Protein 2R05 (pdb70)

Organism: Homo sapiens (NCBI:txid9606)

Foldseek 3Di:
DFADFFFAKAWDQDQQQPLVLVVQPVPDPPPDPSSVLVSVVSNVLSVLCCLQHVDPDDQDVVNLLSLLLNLLQLVVCPLAPPQVPPDRPRKIKIWARQLDAPDPDRTDMDIGSFSLLVNLNSLQRSLRSLQRNLRPFDLLDDVNLVSNLVSLLASLQSLQVLLVRNPVGPVDDDGLCSYNLNSNLSSLSSQLVSLVSVLSVCVSVVHALLVSLQSLVQSLVSLVVSLVSCPPPPRHHPVVNLVSVLSSLQSQLSSLQSVLVVCVVVVVLLSNQQSLVSSLVSLVVSCPPVVVRDDCVVVNVVSVVSNVVSCVCCVPPVVHHRDHPVPDDDRHHDRPHHRDHDDPSPHPPHDHSCPVRAGPLLVVQQVVLVVVLCCLQVVLLVLLVVLVVVLLLLCLVLLPPQVLQCQWLQFRRVVLVVLLVVCVVVPACVLLVVLLVCLVVLLVVLVVLLVVLVVLLVVLQVVLVVCCVPVVPVRDDPHSVVVCPVLVVVSVVVVVVSVVLVVLSVVLVVLCVVLVPLSVLSNDPGVSSSVVQFGDGDPNVSDPDPLSVVLVVLVVVLVVLSVVSVVLSVLSPPDDDRCSVVLVVCVVVDPGDDSVVVSVVVCCVRCVVSSVVSVVSSVSSVVSSVVSVVSSVVVAVSRDDDPSVVRSSVSSSSSSVSSVSSVVSSVSSVVSVVVSVVSVVVSVVSSVVSVVVSVVD/DPDPPVVVVVD

InterPro domains:
  IPR004328 BRO1 domain [PF03097] (4-378)
  IPR004328 BRO1 domain [PS51180] (3-392)
  IPR004328 BRO1 domain [SM01041] (3-382)
  IPR025304 ALIX V-shaped domain [PF13949] (413-701)
  IPR038499 BRO1 domain superfamily [G3DSA:1.25.40.280] (1-358)

Radius of gyration: 44.5 Å; Cα contacts (8 Å, |Δi|>4): 845; chains: 2; bounding box: 138×81×75 Å

Solvent-accessible surface area: 38758 Å² total; per-residue (Å²): 144,49,27,14,49,4,122,31,4,108,28,48,134,35,68,1,1,129,32,2,25,140,46,0,86,151,48,24,101,100,82,27,139,92,22,46,103,12,29,178,7,0,88,80,0,2,141,13,4,113,43,12,13,44,113,69,138,82,91,96,48,62,24,5,43,37,4,12,89,0,6,0,1,1,22,21,0,62,71,20,0,32,36,108,102,120,168,45,120,16,56,2,26,1,67,8,21,24,92,48,41,118,166,218,73,56,55,74,124,31,60,28,42,30,6,4,0,0,40,2,0,0,2,0,4,0,0,0,4,0,0,17,0,1,36,96,30,89,33,109,60,91,105,3,1,133,31,0,9,112,10,1,29,27,0,0,4,0,0,65,61,0,74,128,33,0,104,119,34,2,96,159,158,16,10,26,0,0,26,33,103,4,0,15,10,2,6,33,0,0,26,0,0,0,0,13,1,46,11,51,87,4,53,134,71,184,77,152,33,31,65,6,0,93,2,0,26,17,0,5,53,29,0,4,62,0,40,134,84,16,83,199,125,107,28,8,51,170,79,10,73,21,10,0,11,0,11,46,22,25,5,49,0,16,1,15,25,20,35,1,41,37,3,108,114,95,167,122,26,0,34,10,2,3,9,0,65,38,0,22,109,27,2,159,50,0,45,88,162,37,95,147,65,20,138,13,132,122,28,27,53,89,1,80,154,26,25,65,58,9,77,142,56,11,92,159,110,105,129,58,182,46,36,93,92,184,111,34,119,126,19,32,116,34,69,97,13,164,31,56,102,19,108,78,80,34,9,127,194,48,105,28,50,0,106,156,4,38,22,26,40,0,53,112,3,43,71,37,7,82,118,84,49,28,83,40,16,84,173,6,20,42,59,4,132,120,8,35,77,104,0,33,38,32,14,7,69,30,11,4,39,3,18,16,78,23,119,33,1,90,72,15,2,84,21,2,19,73,44,2,121,33,0,76,155,86,36,8,32,98,45,0,33,104,25,18,143,54,5,60,96,19,23,89,93,0,82,85,20,2,72,88,0,19,152,49,0,74,90,22,23,51,80,0,62,96,62,63,73,161,110,150,140,196,62,156,79,89,51,0,78,113,74,0,136,76,14,54,59,70,0,86,74,6,107,74,8,3,80,122,0,60,124,3,16,35,95,2,101,123,33,37,128,82,54,81,104,49,0,42,39,0,22,67,80,92,104,85,0,42,93,51,8,40,68,15,112,42,45,172,108,42,174,58,19,131,42,11,78,56,0,109,58,35,15,62,55,1,78,104,2,63,160,75,10,119,38,13,21,72,78,2,130,98,63,109,61,105,1,32,79,72,0,81,72,19,49,97,140,98,70,120,25,96,28,96,56,47,0,76,88,11,11,98,164,29,2,10,50,29,34,75,99,0,80,112,4,37,144,105,8,101,37,28,15,161,61,0,86,90,14,30,91,101,15,50,164,87,36,163,91,75,126,98,26,69,105,6,70,96,30,2,56,68,1,10,54,2,48,31,13,0,65,74,0,18,58,39,0,120,50,0,25,140,0,0,63,86,2,22,100,25,0,65,127,5,45,74,107,0,42,87,56,29,184,86,54,168,55,1,6,71,67,48,8,203,86,103

B-factor: mean 95.79, std 26.1, range [45.03, 209.46]

GO terms:
  GO:0090543 Flemming body (C, IDA)
  GO:0051260 protein homooligomerization (P, IDA)
  GO:0046755 viral budding (P, IDA)
  GO:0000281 mitotic cytokinesis (P, IDA)
  GO:0042470 melanosome (C, EXP)
  GO:0005515 protein binding (F, IPI)
  GO:0048306 calcium-dependent protein binding (F, IPI)
  GO:0005829 cytosol (C, TAS)
  GO:0001772 immunological synapse (C, IDA)
  GO:0005813 centrosome (C, IDA)
  GO:0070062 extracellular exosome (C, IDA)
  GO:0039702 viral budding via host ESCRT complex (P, IGI)
  GO:1903561 extracellular vesicle (C, HDA)
  GO:0070062 extracellular exosome (C, HDA)
  GO:0070971 endoplasmic reticulum exit site (C, IMP)
  GO:0005925 focal adhesion (C, HDA)
  GO:0016020 membrane (C, HDA)
  GO:0010824 regulation of centrosome duplication (P, IMP)
  GO:1903543 positive regulation of exosomal secretion (P, IMP)
  GO:1903551 regulation of extracellular exosome assembly (P, IMP)

Structure (mmCIF, N/CA/C/O backbone):
data_2R05
#
_entry.id   2R05
#
_cell.length_a   146.090
_cell.length_b   99.440
_cell.length_c   73.543
_cell.angle_alpha   90.000
_cell.angle_beta   107.290
_cell.angle_gamma   90.000
#
_symmetry.space_group_name_H-M   'C 1 2 1'
#
loop_
_entity.id
_entity.type
_entity.pdbx_description
1 polymer 'Programmed cell death 6-interacting protein'
2 polymer p6-Gag
3 water water
#
loop_
_atom_site.group_PDB
_atom_site.id
_atom_site.type_symbol
_atom_site.label_atom_id
_atom_site.label_alt_id
_atom_site.label_comp_id
_atom_site.label_asym_id
_atom_site.label_entity_id
_atom_site.label_seq_id
_atom_site.pdbx_PDB_ins_code
_atom_site.Cartn_x
_atom_site.Cartn_y
_atom_site.Cartn_z
_atom_site.occupancy
_atom_site.B_iso_or_equiv
_atom_site.auth_seq_id
_atom_site.auth_comp_id
_atom_site.auth_asym_id
_atom_site.auth_atom_id
_atom_site.pdbx_PDB_model_num
ATOM 1 N N . ALA A 1 1 ? 3.523 -21.807 -16.928 1.00 91.23 2 ALA A N 1
ATOM 2 C CA . ALA A 1 1 ? 2.638 -22.902 -17.438 1.00 87.23 2 ALA A CA 1
ATOM 3 C C . ALA A 1 1 ? 2.009 -22.538 -18.803 1.00 86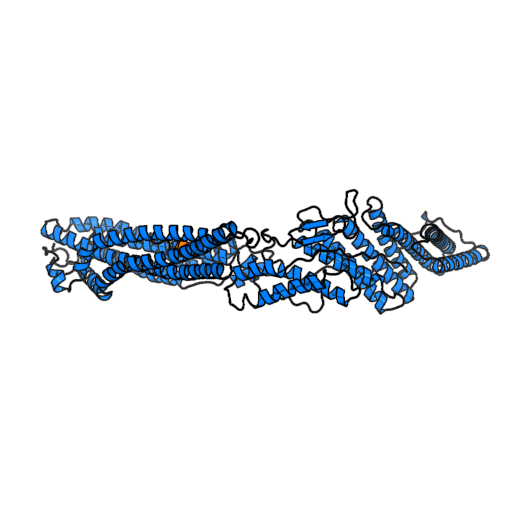.38 2 ALA A C 1
ATOM 4 O O . ALA A 1 1 ? 1.530 -21.415 -18.997 1.00 89.11 2 ALA A O 1
ATOM 6 N N . THR A 1 2 ? 2.027 -23.486 -19.740 1.00 82.66 3 THR A N 1
ATOM 7 C CA . THR A 1 2 ? 1.564 -23.251 -21.122 1.00 80.98 3 THR A CA 1
ATOM 8 C C . THR A 1 2 ? 0.905 -24.503 -21.732 1.00 75.99 3 THR A C 1
ATOM 9 O O . THR A 1 2 ? 1.520 -25.574 -21.808 1.00 74.56 3 THR A O 1
ATOM 13 N N . PHE A 1 3 ? -0.349 -24.338 -22.140 1.00 72.36 4 PHE A N 1
ATOM 14 C CA . PHE A 1 3 ? -1.180 -25.405 -22.624 1.00 66.85 4 PHE A CA 1
ATOM 15 C C . PHE A 1 3 ? -1.764 -24.945 -23.915 1.00 66.72 4 PHE A C 1
ATOM 16 O O . PHE A 1 3 ? -2.018 -23.765 -24.095 1.00 68.74 4 PHE A O 1
ATOM 24 N N . ILE A 1 4 ? -2.036 -25.886 -24.798 1.00 63.91 5 ILE A N 1
ATOM 25 C CA . ILE A 1 4 ? -2.555 -25.541 -26.099 1.00 64.47 5 ILE A CA 1
ATOM 26 C C . ILE A 1 4 ? -4.047 -25.354 -25.972 1.00 63.72 5 ILE A C 1
ATOM 27 O O . ILE A 1 4 ? -4.689 -26.188 -25.391 1.00 61.92 5 ILE A O 1
ATOM 32 N N . SER A 1 5 ? -4.592 -24.270 -26.516 1.00 66.02 6 SER A N 1
ATOM 33 C CA . SER A 1 5 ? -6.046 -24.190 -26.753 1.00 65.82 6 SER A CA 1
ATOM 34 C C . SER A 1 5 ? -6.341 -23.892 -28.218 1.00 67.35 6 SER A C 1
ATOM 35 O O . SER A 1 5 ? -5.441 -23.577 -28.998 1.00 68.29 6 SER A O 1
ATOM 38 N N . VAL A 1 6 ? -7.609 -24.018 -28.582 1.00 67.20 7 VAL A N 1
ATOM 39 C CA . VAL A 1 6 ? -8.041 -23.768 -29.943 1.00 68.57 7 VAL A CA 1
ATOM 40 C C . VAL A 1 6 ? -8.955 -22.544 -29.987 1.00 70.78 7 VAL A C 1
ATOM 41 O O . VAL A 1 6 ? -9.810 -22.343 -29.106 1.00 68.85 7 VAL A O 1
ATOM 45 N N . GLN A 1 7 ? -8.777 -21.742 -31.033 1.00 73.92 8 GLN A N 1
ATOM 46 C CA . GLN A 1 7 ? -9.616 -20.560 -31.258 1.00 77.28 8 GLN A CA 1
ATOM 47 C C . GLN A 1 7 ? -10.959 -20.896 -31.914 1.00 76.76 8 GLN A C 1
ATOM 48 O O . GLN A 1 7 ? -11.076 -21.875 -32.643 1.00 75.74 8 GLN A O 1
ATOM 54 N N . LEU A 1 8 ? -11.976 -20.101 -31.630 1.00 78.19 9 LEU A N 1
ATOM 55 C CA . LEU A 1 8 ? -13.283 -20.316 -32.224 1.00 79.18 9 LEU A CA 1
ATOM 56 C C . LEU A 1 8 ? -13.385 -19.997 -33.733 1.00 81.77 9 LEU A C 1
ATOM 57 O O . LEU A 1 8 ? -12.675 -19.127 -34.256 1.00 83.64 9 LEU A O 1
ATOM 62 N N . LYS A 1 9 ? -14.278 -20.726 -34.406 1.00 81.67 10 LYS A N 1
ATOM 63 C CA . LYS A 1 9 ? -14.679 -20.468 -35.786 1.00 83.77 10 LYS A CA 1
ATOM 64 C C . LYS A 1 9 ? -15.667 -19.303 -35.847 1.00 87.44 10 LYS A C 1
ATOM 65 O O . LYS A 1 9 ? -16.576 -19.189 -35.010 1.00 86.58 10 LYS A O 1
ATOM 71 N N . LYS A 1 10 ? -15.491 -18.446 -36.855 1.00 91.22 11 LYS A N 1
ATOM 72 C CA . LYS A 1 10 ? -16.389 -17.314 -37.084 1.00 94.82 11 LYS A CA 1
ATOM 73 C C . LYS A 1 10 ? -17.505 -17.708 -38.039 1.00 95.96 11 LYS A C 1
ATOM 74 O O . LYS A 1 10 ? -17.278 -18.490 -38.967 1.00 95.22 11 LYS A O 1
ATOM 80 N N . THR A 1 11 ? -18.704 -17.177 -37.785 1.00 98.03 12 THR A N 1
ATOM 81 C CA . THR A 1 11 ? -19.876 -17.349 -38.649 1.00 100.32 12 THR A CA 1
ATOM 82 C C . THR A 1 11 ? -20.422 -15.996 -39.046 1.00 104.90 12 THR A C 1
ATOM 83 O O . THR A 1 11 ? -20.246 -15.016 -38.325 1.00 106.06 12 THR A O 1
ATOM 87 N N . SER A 1 12 ? -21.127 -15.959 -40.172 1.00 108.02 13 SER A N 1
ATOM 88 C CA . SER A 1 12 ? -21.998 -14.835 -40.482 1.00 112.88 13 SER A CA 1
ATOM 89 C C . SER A 1 12 ? -23.365 -15.090 -39.853 1.00 113.14 13 SER A C 1
ATOM 90 O O . SER A 1 12 ? -23.791 -16.238 -39.714 1.00 110.67 13 SER A O 1
ATOM 93 N N . GLU A 1 13 ? -24.035 -14.014 -39.457 1.00 116.89 14 GLU A N 1
ATOM 94 C CA . GLU A 1 13 ? -25.370 -14.109 -38.868 1.00 118.62 14 GLU A CA 1
ATOM 95 C C . GLU A 1 13 ? -26.423 -14.456 -39.915 1.00 120.73 14 GLU A C 1
ATOM 96 O O . GLU A 1 13 ? -26.409 -13.928 -41.021 1.00 123.18 14 GLU A O 1
ATOM 102 N N . VAL A 1 14 ? -27.313 -15.378 -39.556 1.00 120.29 15 VAL A N 1
ATOM 103 C CA . VAL A 1 14 ? -28.396 -15.799 -40.441 1.00 123.02 15 VAL A CA 1
ATOM 104 C C . VAL A 1 14 ? -29.720 -15.859 -39.688 1.00 124.60 15 VAL A C 1
ATOM 105 O O . VAL A 1 14 ? -29.768 -16.252 -38.520 1.00 122.65 15 VAL A O 1
ATOM 109 N N . ASP A 1 15 ? -30.786 -15.457 -40.371 1.00 128.93 16 ASP A N 1
ATOM 110 C CA . ASP A 1 15 ? -32.137 -15.524 -39.833 1.00 131.27 16 ASP A CA 1
ATOM 111 C C . ASP A 1 15 ? -32.607 -16.984 -39.812 1.00 129.60 16 ASP A C 1
ATOM 112 O O . ASP A 1 15 ? -32.962 -17.545 -40.851 1.00 130.68 16 ASP A O 1
ATOM 117 N N . LEU A 1 16 ? -32.577 -17.595 -38.629 1.00 127.55 17 LEU A N 1
ATOM 118 C CA . LEU A 1 16 ? -33.099 -18.949 -38.435 1.00 126.38 17 LEU A CA 1
ATOM 119 C C . LEU A 1 16 ? -34.611 -18.922 -38.492 1.00 129.72 17 LEU A C 1
ATOM 120 O O . LEU A 1 16 ? -35.231 -19.789 -39.109 1.00 130.52 17 LEU A O 1
ATOM 125 N N . ALA A 1 17 ? -35.183 -17.902 -37.850 1.00 132.37 18 ALA A N 1
ATOM 126 C CA . ALA A 1 17 ? -36.621 -17.781 -37.596 1.00 135.70 18 ALA A CA 1
ATOM 127 C C . ALA A 1 17 ? -37.527 -17.917 -38.818 1.00 138.89 18 ALA A C 1
ATOM 128 O O . ALA A 1 17 ? -38.416 -18.766 -38.837 1.00 139.66 18 ALA A O 1
ATOM 130 N N . LYS A 1 18 ? -37.289 -17.094 -39.835 1.00 141.08 19 LYS A N 1
ATOM 131 C CA . LYS A 1 18 ? -38.254 -16.916 -40.927 1.00 144.96 19 LYS A CA 1
ATOM 132 C C . LYS A 1 18 ? -38.376 -18.065 -41.961 1.00 144.65 19 LYS A C 1
ATOM 133 O O . LYS A 1 18 ? -39.489 -18.344 -42.415 1.00 147.59 19 LYS A O 1
ATOM 139 N N . PRO A 1 19 ? -37.253 -18.720 -42.348 1.00 141.48 20 PRO A N 1
ATOM 140 C CA . PRO A 1 19 ? -37.398 -19.969 -43.122 1.00 140.89 20 PRO A CA 1
ATOM 141 C C . PRO A 1 19 ? -38.099 -21.104 -42.361 1.00 139.61 20 PRO A C 1
ATOM 142 O O . PRO A 1 19 ? -38.811 -21.902 -42.977 1.00 141.14 20 PRO A O 1
ATOM 146 N N . LEU A 1 20 ? -37.903 -21.173 -41.044 1.00 137.04 21 LEU A N 1
ATOM 147 C CA . LEU A 1 20 ? -38.577 -22.181 -40.214 1.00 136.10 21 LEU A CA 1
ATOM 148 C C . LEU A 1 20 ? -40.060 -21.867 -39.976 1.00 140.03 21 LEU A C 1
ATOM 149 O O . LEU A 1 20 ? -40.894 -22.774 -39.924 1.00 140.88 21 LEU A O 1
ATOM 154 N N . VAL A 1 21 ? -40.369 -20.580 -39.825 1.00 142.46 22 VAL A N 1
ATOM 155 C CA . VAL A 1 21 ? -41.742 -20.100 -39.672 1.00 146.66 22 VAL A CA 1
ATOM 156 C C . VAL A 1 21 ? -42.564 -20.380 -40.936 1.00 150.09 22 VAL A C 1
ATOM 157 O O . VAL A 1 21 ? -43.730 -20.773 -40.835 1.00 152.79 22 VAL A O 1
ATOM 161 N N . LYS A 1 22 ? -41.948 -20.202 -42.109 1.00 150.13 23 LYS A N 1
ATOM 162 C CA . LYS A 1 22 ? -42.576 -20.540 -43.399 1.00 153.25 23 LYS A CA 1
ATOM 163 C C . LYS A 1 22 ? -43.118 -21.971 -43.425 1.00 153.01 23 LYS A C 1
ATOM 164 O O . LYS A 1 22 ? -44.237 -22.201 -43.891 1.00 156.80 23 LYS A O 1
ATOM 170 N N . PHE A 1 23 ? -42.328 -22.918 -42.917 1.00 148.86 24 PHE A N 1
ATOM 171 C CA . PHE A 1 23 ? -42.760 -24.311 -42.806 1.00 148.45 24 PHE A CA 1
ATOM 172 C C . PHE A 1 23 ? -43.854 -24.494 -41.753 1.00 150.21 24 PHE A C 1
ATOM 173 O O . PHE A 1 23 ? -44.919 -25.032 -42.063 1.00 153.49 24 PHE A O 1
ATOM 181 N N . ILE A 1 24 ? -43.583 -24.047 -40.523 1.00 148.38 25 ILE A N 1
ATOM 182 C CA . ILE A 1 24 ? -44.508 -24.201 -39.388 1.00 149.81 25 ILE A CA 1
ATOM 183 C C . ILE A 1 24 ? -45.951 -23.866 -39.775 1.00 155.52 25 ILE A C 1
ATOM 184 O O . ILE A 1 24 ? -46.874 -24.646 -39.506 1.00 157.61 25 ILE A O 1
ATOM 189 N N . GLN A 1 25 ? -46.124 -22.712 -40.421 1.00 158.26 26 GLN A N 1
ATOM 190 C CA . GLN A 1 25 ? -47.437 -22.209 -40.820 1.00 163.63 26 GLN A CA 1
ATOM 191 C C . GLN A 1 25 ? -48.064 -23.032 -41.946 1.00 166.29 26 GLN A C 1
ATOM 192 O O . GLN A 1 25 ? -49.282 -23.201 -41.986 1.00 170.44 26 GLN A O 1
ATOM 198 N N . GLN A 1 26 ? -47.232 -23.550 -42.848 1.00 164.19 27 GLN A N 1
ATOM 199 C CA . GLN A 1 26 ? -47.708 -24.393 -43.952 1.00 166.54 27 GLN A CA 1
ATOM 200 C C . GLN A 1 26 ? -48.068 -25.810 -43.492 1.00 165.95 27 GLN A C 1
ATOM 201 O O . GLN A 1 26 ? -48.587 -26.612 -44.275 1.00 168.20 27 GLN A O 1
ATOM 207 N N . THR A 1 27 ? -47.795 -26.099 -42.219 1.00 163.11 28 THR A N 1
ATOM 208 C CA . THR A 1 27 ? -47.972 -27.431 -41.640 1.00 162.15 28 THR A CA 1
ATOM 209 C C . THR A 1 27 ? -49.224 -27.523 -40.761 1.00 165.50 28 THR A C 1
ATOM 210 O O . THR A 1 27 ? -49.927 -28.537 -40.777 1.00 167.48 28 THR A O 1
ATOM 214 N N . TYR A 1 28 ? -49.492 -26.463 -39.999 1.00 166.45 29 TYR A N 1
ATOM 215 C CA . TYR A 1 28 ? -50.570 -26.463 -39.009 1.00 169.49 29 TYR A CA 1
ATOM 216 C C . TYR A 1 28 ? -51.647 -25.401 -39.302 1.00 174.62 29 TYR A C 1
ATOM 217 O O . TYR A 1 28 ? -51.370 -24.416 -39.989 1.00 175.14 29 TYR A O 1
ATOM 226 N N . PRO A 1 29 ? -52.883 -25.605 -38.794 1.00 178.71 30 PRO A N 1
ATOM 227 C CA . PRO A 1 29 ? -53.999 -24.686 -39.073 1.00 184.16 30 PRO A CA 1
ATOM 228 C C . PRO A 1 29 ? -53.759 -23.254 -38.586 1.00 183.96 30 PRO A C 1
ATOM 229 O O . PRO A 1 29 ? -53.611 -23.016 -37.384 1.00 182.57 30 PRO A O 1
ATOM 233 N N . SER A 1 30 ? -53.733 -22.319 -39.534 1.00 185.74 31 SER A N 1
ATOM 234 C CA . SER A 1 30 ? -53.399 -20.916 -39.276 1.00 185.76 31 SER A CA 1
ATOM 235 C C . SER A 1 30 ? -54.314 -20.241 -38.253 1.00 189.32 31 SER A C 1
ATOM 236 O O . SER A 1 30 ? -55.540 -20.305 -38.360 1.00 194.32 31 SER A O 1
ATOM 239 N N . GLY A 1 31 ? -53.697 -19.592 -37.267 1.00 186.95 32 GLY A N 1
ATOM 240 C CA . GLY A 1 31 ? -54.421 -18.913 -36.195 1.00 190.07 32 GLY A CA 1
ATOM 241 C C . GLY A 1 31 ? -54.700 -19.818 -35.012 1.00 189.28 32 GLY A C 1
ATOM 242 O O . GLY A 1 31 ? -55.619 -19.564 -34.232 1.00 193.05 32 GLY A O 1
ATOM 243 N N . GLY A 1 32 ? -53.902 -20.876 -34.881 1.00 184.71 33 GLY A N 1
ATOM 244 C CA . GLY A 1 32 ? -54.069 -21.854 -33.809 1.00 183.74 33 GLY A CA 1
ATOM 245 C C . GLY A 1 32 ? -52.881 -21.948 -32.866 1.00 178.48 33 GLY A C 1
ATOM 246 O O . GLY A 1 32 ? -51.808 -21.402 -33.145 1.00 175.06 33 GLY A O 1
ATOM 247 N N . GLU A 1 33 ? -53.085 -22.648 -31.749 1.00 178.09 34 GLU A N 1
ATOM 248 C CA . GLU A 1 33 ? -52.057 -22.833 -30.724 1.00 173.69 34 GLU A CA 1
ATOM 249 C C . GLU A 1 33 ? -50.883 -23.678 -31.233 1.00 168.40 34 GLU A C 1
ATOM 250 O O . GLU A 1 33 ? -49.731 -23.437 -30.862 1.00 164.21 34 GLU A O 1
ATOM 256 N N . GLU A 1 34 ? -51.192 -24.658 -32.087 1.00 168.95 35 GLU A N 1
ATOM 257 C CA . GLU A 1 34 ? -50.196 -25.570 -32.675 1.00 164.48 35 GLU A CA 1
ATOM 258 C C . GLU A 1 34 ? -49.382 -24.872 -33.777 1.00 162.63 35 GLU A C 1
ATOM 259 O O . GLU A 1 34 ? -48.760 -25.518 -34.627 1.00 160.25 35 GLU A O 1
ATOM 265 N N . GLN A 1 35 ? -49.400 -23.542 -33.738 1.00 163.92 36 GLN A N 1
ATOM 266 C CA . GLN A 1 35 ? -48.709 -22.686 -34.692 1.00 162.79 36 GLN A CA 1
ATOM 267 C C . GLN A 1 35 ? -48.251 -21.428 -33.952 1.00 162.16 36 GLN A C 1
ATOM 268 O O . GLN A 1 35 ? -47.293 -20.768 -34.359 1.00 160.06 36 GLN A O 1
ATOM 274 N N . ALA A 1 36 ? -48.943 -21.114 -32.858 1.00 164.17 37 ALA A N 1
ATOM 275 C CA . ALA A 1 36 ? -48.587 -19.989 -31.997 1.00 163.84 37 ALA A CA 1
ATOM 276 C C . ALA A 1 36 ? -47.278 -20.236 -31.232 1.00 158.41 37 ALA A C 1
ATOM 277 O O . ALA A 1 36 ? -46.352 -19.426 -31.312 1.00 156.52 37 ALA A O 1
ATOM 279 N N . GLN A 1 37 ? -47.201 -21.357 -30.514 1.00 155.99 38 GLN A N 1
ATOM 280 C CA . GLN A 1 37 ? -46.037 -21.665 -29.669 1.00 151.33 38 GLN A CA 1
ATOM 281 C C . GLN A 1 37 ? -44.747 -22.005 -30.433 1.00 146.63 38 GLN A C 1
ATOM 282 O O . GLN A 1 37 ? -43.658 -21.925 -29.869 1.00 143.04 38 GLN A O 1
ATOM 288 N N . TYR A 1 38 ? -44.878 -22.377 -31.705 1.00 146.84 39 TYR A N 1
ATOM 289 C CA . TYR A 1 38 ? -43.726 -22.750 -32.525 1.00 143.00 39 TYR A CA 1
ATOM 290 C C . TYR A 1 38 ? -43.034 -21.556 -33.187 1.00 142.70 39 TYR A C 1
ATOM 291 O O . TYR A 1 38 ? -41.841 -21.621 -33.485 1.00 139.44 39 TYR A O 1
ATOM 300 N N . CYS A 1 39 ? -43.779 -20.478 -33.420 1.00 146.34 40 CYS A N 1
ATOM 301 C CA . CYS A 1 39 ? -43.203 -19.240 -33.948 1.00 146.55 40 CYS A CA 1
ATOM 302 C C . CYS A 1 39 ? -42.474 -18.474 -32.852 1.00 144.86 40 CYS A C 1
ATOM 303 O O . CYS A 1 39 ? -41.439 -17.841 -33.103 1.00 143.23 40 CYS A O 1
ATOM 306 N N . ARG A 1 40 ? -43.029 -18.543 -31.641 1.00 145.41 41 ARG A N 1
ATOM 307 C CA . ARG A 1 40 ? -42.382 -18.031 -30.430 1.00 143.52 41 ARG A CA 1
ATOM 308 C C . ARG A 1 40 ? -41.091 -18.807 -30.141 1.00 138.08 41 ARG A C 1
ATOM 309 O O . ARG A 1 40 ? -40.145 -18.265 -29.568 1.00 136.31 41 ARG A O 1
ATOM 317 N N . ALA A 1 41 ? -41.063 -20.072 -30.553 1.00 135.39 42 ALA A N 1
ATOM 318 C CA . ALA A 1 41 ? -39.897 -20.917 -30.370 1.00 130.30 42 ALA A CA 1
ATOM 319 C C . ALA A 1 41 ? -38.808 -20.635 -31.414 1.00 127.91 42 ALA A C 1
ATOM 320 O O . ALA A 1 41 ? -37.650 -20.440 -31.058 1.00 124.95 42 ALA A O 1
ATOM 322 N N . ALA A 1 42 ? -39.190 -20.588 -32.690 1.00 129.24 43 ALA A N 1
ATOM 323 C CA . ALA A 1 42 ? -38.243 -20.371 -33.797 1.00 127.47 43 ALA A CA 1
ATOM 324 C C . ALA A 1 42 ? -37.550 -19.002 -33.793 1.00 127.77 43 ALA A C 1
ATOM 325 O O . ALA A 1 42 ? -36.509 -18.826 -34.427 1.00 126.04 43 ALA A O 1
ATOM 327 N N . GLU A 1 43 ? -38.134 -18.038 -33.090 1.00 130.22 44 GLU A N 1
ATOM 328 C CA . GLU A 1 43 ? -37.561 -16.695 -33.001 1.00 131.05 44 GLU A CA 1
ATOM 329 C C . GLU A 1 43 ? -36.585 -16.622 -31.825 1.00 127.71 44 GLU A C 1
ATOM 330 O O . GLU A 1 43 ? -35.543 -15.966 -31.908 1.00 126.57 44 GLU A O 1
ATOM 336 N N . GLU A 1 44 ? -36.935 -17.300 -30.733 1.00 126.12 45 GLU A N 1
ATOM 337 C CA . GLU A 1 44 ? -36.054 -17.427 -29.578 1.00 123.11 45 GLU A CA 1
ATOM 338 C C . GLU A 1 44 ? -34.835 -18.284 -29.937 1.00 118.03 45 GLU A C 1
ATOM 339 O O . GLU A 1 44 ? -33.760 -18.102 -29.373 1.00 115.33 45 GLU A O 1
ATOM 345 N N . LEU A 1 45 ? -35.030 -19.206 -30.882 1.00 116.66 46 LEU A N 1
ATOM 346 C CA . LEU A 1 45 ? -33.959 -20.032 -31.439 1.00 112.85 46 LEU A CA 1
ATOM 347 C C . LEU A 1 45 ? -32.971 -19.184 -32.239 1.00 112.68 46 LEU A C 1
ATOM 348 O O . LEU A 1 45 ? -31.754 -19.402 -32.165 1.00 109.67 46 LEU A O 1
ATOM 353 N N . SER A 1 46 ? -33.504 -18.228 -32.998 1.00 115.79 47 SER A N 1
ATOM 354 C CA . SER A 1 46 ? -32.689 -17.326 -33.808 1.00 116.49 47 SER A CA 1
ATOM 355 C C . SER A 1 46 ? -31.866 -16.410 -32.920 1.00 116.35 47 SER A C 1
ATOM 356 O O . SER A 1 46 ? -30.697 -16.131 -33.217 1.00 114.93 47 SER A O 1
ATOM 359 N N . LYS A 1 47 ? -32.493 -15.946 -31.839 1.00 118.00 48 LYS A N 1
ATOM 360 C CA . LYS A 1 47 ? -31.842 -15.101 -30.839 1.00 118.30 48 LYS A CA 1
ATOM 361 C C . LYS A 1 47 ? -30.714 -15.857 -30.152 1.00 113.90 48 LYS A C 1
ATOM 362 O O . LYS A 1 47 ? -29.627 -15.319 -29.973 1.00 113.46 48 LYS A O 1
ATOM 368 N N . LEU A 1 48 ? -30.994 -17.102 -29.775 1.00 111.04 49 LEU A N 1
ATOM 369 C CA . LEU A 1 48 ? -30.032 -17.961 -29.108 1.00 106.77 49 LEU A CA 1
ATOM 370 C C . LEU A 1 48 ? -28.765 -18.194 -29.947 1.00 104.15 49 LEU A C 1
ATOM 371 O O . LEU A 1 48 ? -27.654 -18.136 -29.418 1.00 101.98 49 LEU A O 1
ATOM 376 N N . ARG A 1 49 ? -28.941 -18.450 -31.245 1.00 104.06 50 ARG A N 1
ATOM 377 C CA . ARG A 1 49 ? -27.816 -18.542 -32.178 1.00 102.27 50 ARG A CA 1
ATOM 378 C C . ARG A 1 49 ? -26.965 -17.276 -32.176 1.00 103.87 50 ARG A C 1
ATOM 379 O O . ARG A 1 49 ? -25.742 -17.345 -32.289 1.00 102.10 50 ARG A O 1
ATOM 387 N N . ARG A 1 50 ? -27.617 -16.123 -32.053 1.00 107.71 51 ARG A N 1
ATOM 388 C CA . ARG A 1 50 ? -26.913 -14.844 -32.033 1.00 110.40 51 ARG A CA 1
ATOM 389 C C . ARG A 1 50 ? -26.045 -14.727 -30.785 1.00 109.18 51 ARG A C 1
ATOM 390 O O . ARG A 1 50 ? -24.893 -14.311 -30.869 1.00 109.08 51 ARG A O 1
ATOM 398 N N . ALA A 1 51 ? -26.583 -15.133 -29.639 1.00 108.88 52 ALA A N 1
ATOM 399 C CA . ALA A 1 51 ? -25.820 -15.107 -28.394 1.00 108.10 52 ALA A CA 1
ATOM 400 C C . ALA A 1 51 ? -24.696 -16.166 -28.344 1.00 104.41 52 ALA A C 1
ATOM 401 O O . ALA A 1 51 ? -23.717 -16.001 -27.608 1.00 103.63 52 ALA A O 1
ATOM 403 N N . ALA A 1 52 ? -24.831 -17.233 -29.132 1.00 102.48 53 ALA A N 1
ATOM 404 C CA . ALA A 1 52 ? -23.906 -18.369 -29.069 1.00 99.25 53 ALA A CA 1
ATOM 405 C C . ALA A 1 52 ? -22.724 -18.257 -30.021 1.00 98.79 53 ALA A C 1
ATOM 406 O O . ALA A 1 52 ? -21.714 -18.934 -29.844 1.00 96.55 53 ALA A O 1
ATOM 408 N N . VAL A 1 53 ? -22.849 -17.382 -31.010 1.00 101.71 54 VAL A N 1
ATOM 409 C CA . VAL A 1 53 ? -22.075 -17.476 -32.237 1.00 101.48 54 VAL A CA 1
ATOM 410 C C . VAL A 1 53 ? -21.830 -16.090 -32.828 1.00 105.37 54 VAL A C 1
ATOM 411 O O . VAL A 1 53 ? -20.833 -15.861 -33.525 1.00 105.76 54 VAL A O 1
ATOM 415 N N . GLY A 1 54 ? -22.746 -15.168 -32.535 1.00 123.16 55 GLY A N 1
ATOM 416 C CA . GLY A 1 54 ? -22.755 -13.835 -33.135 1.00 126.94 55 GLY A CA 1
ATOM 417 C C . GLY A 1 54 ? -21.556 -12.970 -32.812 1.00 128.48 55 GLY A C 1
ATOM 418 O O . GLY A 1 54 ? -21.267 -12.007 -33.529 1.00 131.25 55 GLY A O 1
ATOM 419 N N . ARG A 1 55 ? -20.865 -13.302 -31.726 1.00 127.40 56 ARG A N 1
ATOM 420 C CA . ARG A 1 55 ? -19.606 -12.643 -31.384 1.00 128.94 56 ARG A CA 1
ATOM 421 C C . ARG A 1 55 ? -18.646 -13.568 -30.631 1.00 126.42 56 ARG A C 1
ATOM 422 O O . ARG A 1 55 ? -19.003 -14.117 -29.580 1.00 125.49 56 ARG A O 1
ATOM 430 N N . PRO A 1 56 ? -17.429 -13.763 -31.182 1.00 125.79 57 PRO A N 1
ATOM 431 C CA . PRO A 1 56 ? -16.371 -14.416 -30.404 1.00 124.43 57 PRO A CA 1
ATOM 432 C C . PRO A 1 56 ? -15.829 -13.426 -29.352 1.00 127.15 57 PRO A C 1
ATOM 433 O O . PRO A 1 56 ? -15.023 -12.532 -29.674 1.00 129.54 57 PRO A O 1
ATOM 437 N N . LEU A 1 57 ? -16.306 -13.572 -28.113 1.00 126.74 58 LEU A N 1
ATOM 438 C CA . LEU A 1 57 ? -15.991 -12.620 -27.046 1.00 129.49 58 LEU A CA 1
ATOM 439 C C . LEU A 1 57 ? -15.759 -13.267 -25.678 1.00 128.75 58 LEU A C 1
ATOM 440 O O . LEU A 1 57 ? -14.609 -13.458 -25.272 1.00 129.37 58 LEU A O 1
ATOM 445 N N . ASP A 1 58 ? -16.850 -13.600 -24.982 1.00 127.53 59 ASP A N 1
ATOM 446 C CA . ASP A 1 58 ? -16.804 -14.123 -23.606 1.00 127.27 59 ASP A CA 1
ATOM 447 C C . ASP A 1 58 ? -15.953 -15.393 -23.509 1.00 124.17 59 ASP A C 1
ATOM 448 O O . ASP A 1 58 ? -15.778 -16.101 -24.501 1.00 121.37 59 ASP A O 1
ATOM 453 N N . LYS A 1 59 ? -15.432 -15.674 -22.313 1.00 124.92 60 LYS A N 1
ATOM 454 C CA . LYS A 1 59 ? -14.373 -16.673 -22.133 1.00 123.05 60 LYS A CA 1
ATOM 455 C C . LYS A 1 59 ? -14.480 -17.428 -20.800 1.00 123.07 60 LYS A C 1
ATOM 456 O O . LYS A 1 59 ? -13.465 -17.843 -20.233 1.00 124.55 60 LYS A O 1
ATOM 462 N N . HIS A 1 60 ? -15.699 -17.600 -20.295 1.00 121.44 61 HIS A N 1
ATOM 463 C CA . HIS A 1 60 ? -15.918 -18.478 -19.143 1.00 120.84 61 HIS A CA 1
ATOM 464 C C . HIS A 1 60 ? -17.219 -19.291 -19.290 1.00 117.09 61 HIS A C 1
ATOM 465 O O . HIS A 1 60 ? -17.878 -19.237 -20.338 1.00 114.32 61 HIS A O 1
ATOM 472 N N . GLU A 1 61 ? -17.573 -20.046 -18.247 1.00 116.47 62 GLU A N 1
ATOM 473 C CA . GLU A 1 61 ? -18.637 -21.059 -18.327 1.00 112.71 62 GLU A CA 1
ATOM 474 C C . GLU A 1 61 ? -20.059 -20.517 -18.510 1.00 111.30 62 GLU A C 1
ATOM 475 O O . GLU A 1 61 ? -20.963 -21.274 -18.869 1.00 109.34 62 GLU A O 1
ATOM 481 N N . GLY A 1 62 ? -20.247 -19.218 -18.276 1.00 112.16 63 GLY A N 1
ATOM 482 C CA . GLY A 1 62 ? -21.489 -18.532 -18.643 1.00 110.16 63 GLY A CA 1
ATOM 483 C C . GLY A 1 62 ? -21.763 -18.652 -20.135 1.00 105.16 63 GLY A C 1
ATOM 484 O O . GLY A 1 62 ? -22.804 -19.170 -20.539 1.00 103.55 63 GLY A O 1
ATOM 485 N N . ALA A 1 63 ? -20.810 -18.200 -20.952 1.00 102.55 64 ALA A N 1
ATOM 486 C CA . ALA A 1 63 ? -20.918 -18.263 -22.415 1.00 98.34 64 ALA A CA 1
ATOM 487 C C . ALA A 1 63 ? -20.816 -19.690 -22.975 1.00 94.34 64 ALA A C 1
ATOM 488 O O . ALA A 1 63 ? -21.310 -19.967 -24.076 1.00 92.64 64 ALA A O 1
ATOM 490 N N . LEU A 1 64 ? -20.169 -20.586 -22.231 1.00 92.66 65 LEU A N 1
ATOM 491 C CA . LEU A 1 64 ? -20.079 -21.971 -22.649 1.00 89.24 65 LEU A CA 1
ATOM 492 C C . LEU A 1 64 ? -21.433 -22.676 -22.602 1.00 88.51 65 LEU A C 1
ATOM 493 O O . LEU A 1 64 ? -21.823 -23.303 -23.588 1.00 86.44 65 LEU A O 1
ATOM 498 N N . GLU A 1 65 ? -22.149 -22.574 -21.476 1.00 90.53 66 GLU A N 1
ATOM 499 C CA . GLU A 1 65 ? -23.507 -23.160 -21.369 1.00 90.56 66 GLU A CA 1
ATOM 500 C C . GLU A 1 65 ? -24.450 -22.687 -22.491 1.00 89.35 66 GLU A C 1
ATOM 501 O O . GLU A 1 65 ? -25.215 -23.476 -23.029 1.00 88.44 66 GLU A O 1
ATOM 507 N N . THR A 1 66 ? -24.368 -21.407 -22.846 1.00 89.68 67 THR A N 1
ATOM 508 C CA . THR A 1 66 ? -25.133 -20.847 -23.957 1.00 89.19 67 THR A CA 1
ATOM 509 C C . THR A 1 66 ? -24.809 -21.568 -25.278 1.00 86.41 67 THR A C 1
ATOM 510 O O . THR A 1 66 ? -25.722 -21.891 -26.048 1.00 86.38 67 THR A O 1
ATOM 514 N N . LEU A 1 67 ? -23.520 -21.822 -25.526 1.00 84.35 68 LEU A N 1
ATOM 515 C CA . LEU A 1 67 ? -23.079 -22.618 -26.674 1.00 81.68 68 LEU A CA 1
ATOM 516 C C . LEU A 1 67 ? -23.591 -24.045 -26.636 1.00 81.09 68 LEU A C 1
ATOM 517 O O . LEU A 1 67 ? -24.081 -24.557 -27.636 1.00 79.96 68 LEU A O 1
ATOM 522 N N . LEU A 1 68 ? -23.446 -24.680 -25.474 1.00 82.35 69 LEU A N 1
ATOM 523 C CA . LEU A 1 68 ? -23.939 -26.035 -25.250 1.00 82.70 69 LEU A CA 1
ATOM 524 C C . LEU A 1 68 ? -25.455 -26.070 -25.416 1.00 84.53 69 LEU A C 1
ATOM 525 O O . LEU A 1 68 ? -25.984 -26.961 -26.091 1.00 84.60 69 LEU A O 1
ATOM 530 N N . ARG A 1 69 ? -26.141 -25.100 -24.805 1.00 86.98 70 ARG A N 1
ATOM 531 C CA . ARG A 1 69 ? -27.585 -24.928 -24.970 1.00 89.56 70 ARG A CA 1
ATOM 532 C C . ARG A 1 69 ? -27.935 -24.920 -26.439 1.00 88.82 70 ARG A C 1
ATOM 533 O O . ARG A 1 69 ? -28.866 -25.598 -26.861 1.00 90.08 70 ARG A O 1
ATOM 541 N N . TYR A 1 70 ? -27.190 -24.143 -27.217 1.00 87.74 71 TYR A N 1
ATOM 542 C CA . TYR A 1 70 ? -27.480 -24.021 -28.633 1.00 87.42 71 TYR A CA 1
ATOM 543 C C . TYR A 1 70 ? -27.242 -25.343 -29.370 1.00 85.97 71 TYR A C 1
ATOM 544 O O . TYR A 1 70 ? -28.089 -25.775 -30.153 1.00 87.14 71 TYR A O 1
ATOM 553 N N . TYR A 1 71 ? -26.116 -25.997 -29.095 1.00 84.29 72 TYR A N 1
ATOM 554 C CA . TYR A 1 71 ? -25.871 -27.334 -29.644 1.00 83.23 72 TYR A CA 1
ATOM 555 C C . TYR A 1 71 ? -27.036 -28.297 -29.415 1.00 85.41 72 TYR A C 1
ATOM 556 O O . TYR A 1 71 ? -27.492 -28.953 -30.357 1.00 85.97 72 TYR A O 1
ATOM 565 N N . ASP A 1 72 ? -27.496 -28.383 -28.163 1.00 87.26 73 ASP A N 1
ATOM 566 C CA . ASP A 1 72 ? -28.565 -29.306 -27.782 1.00 89.73 73 ASP A CA 1
ATOM 567 C C . ASP A 1 72 ? -29.865 -28.992 -28.493 1.00 91.69 73 ASP A C 1
ATOM 568 O O . ASP A 1 72 ? -30.584 -29.903 -28.912 1.00 92.94 73 ASP A O 1
ATOM 573 N N . GLN A 1 73 ? -30.161 -27.698 -28.611 1.00 92.56 74 GLN A N 1
ATOM 574 C CA . GLN A 1 73 ? -31.371 -27.246 -29.262 1.00 94.99 74 GLN A CA 1
ATOM 575 C C . GLN A 1 73 ? -31.330 -27.555 -30.749 1.00 95.13 74 GLN A C 1
ATOM 576 O O . GLN A 1 73 ? -32.280 -28.117 -31.278 1.00 97.56 74 GLN A O 1
ATOM 582 N N . ILE A 1 74 ? -30.235 -27.218 -31.419 1.00 93.38 75 ILE A N 1
ATOM 583 C CA . ILE A 1 74 ? -30.099 -27.539 -32.838 1.00 94.09 75 ILE A CA 1
ATOM 584 C C . ILE A 1 74 ? -30.226 -29.044 -33.112 1.00 94.47 75 ILE A C 1
ATOM 585 O O . ILE A 1 74 ? -30.879 -29.442 -34.077 1.00 96.71 75 ILE A O 1
ATOM 590 N N . CYS A 1 75 ? -29.655 -29.878 -32.247 1.00 93.33 76 CYS A N 1
ATOM 591 C CA . CYS A 1 75 ? -29.808 -31.334 -32.386 1.00 94.64 76 CYS A CA 1
ATOM 592 C C . CYS A 1 75 ? -31.248 -31.828 -32.164 1.00 97.63 76 CYS A C 1
ATOM 593 O O . CYS A 1 75 ? -31.643 -32.866 -32.695 1.00 98.89 76 CYS A O 1
ATOM 596 N N . SER A 1 76 ? -32.021 -31.069 -31.394 1.00 99.14 77 SER A N 1
ATOM 597 C CA . SER A 1 76 ? -33.407 -31.412 -31.089 1.00 103.18 77 SER A CA 1
ATOM 598 C C . SER A 1 76 ? -34.365 -31.049 -32.231 1.00 106.20 77 SER A C 1
ATOM 599 O O . SER A 1 76 ? -35.403 -31.683 -32.417 1.00 109.34 77 SER A O 1
ATOM 602 N N . ILE A 1 77 ? -33.988 -30.021 -32.986 1.00 106.15 78 ILE A N 1
ATOM 603 C CA . ILE A 1 77 ? -34.730 -29.518 -34.139 1.00 109.02 78 ILE A CA 1
ATOM 604 C C . ILE A 1 77 ? -34.681 -30.474 -35.338 1.00 110.17 78 ILE A C 1
ATOM 605 O O . ILE A 1 77 ? -35.658 -30.612 -36.056 1.00 114.06 78 ILE A O 1
ATOM 610 N N . GLU A 1 78 ? -33.551 -31.146 -35.530 1.00 107.86 79 GLU A N 1
ATOM 611 C CA . GLU A 1 78 ? -33.295 -31.945 -36.736 1.00 109.31 79 GLU A CA 1
ATOM 612 C C . GLU A 1 78 ? -34.406 -32.925 -37.145 1.00 112.91 79 GLU A C 1
ATOM 613 O O . GLU A 1 78 ? -34.787 -32.943 -38.314 1.00 115.44 79 GLU A O 1
ATOM 619 N N . PRO A 1 79 ? -34.922 -33.743 -36.196 1.00 113.70 80 PRO A N 1
ATOM 620 C CA . PRO A 1 79 ? -35.951 -34.723 -36.572 1.00 117.84 80 PRO A CA 1
ATOM 621 C C . PRO A 1 79 ? -37.332 -34.100 -36.792 1.00 121.70 80 PRO A C 1
ATOM 622 O O . PRO A 1 79 ? -38.243 -34.777 -37.272 1.00 125.91 80 PRO A O 1
ATOM 626 N N . LYS A 1 80 ? -37.488 -32.831 -36.427 1.00 120.80 81 LYS A N 1
ATOM 627 C CA . LYS A 1 80 ? -38.684 -32.085 -36.782 1.00 124.83 81 LYS A CA 1
ATOM 628 C C . LYS A 1 80 ? -38.473 -31.567 -38.211 1.00 126.45 81 LYS A C 1
ATOM 629 O O . LYS A 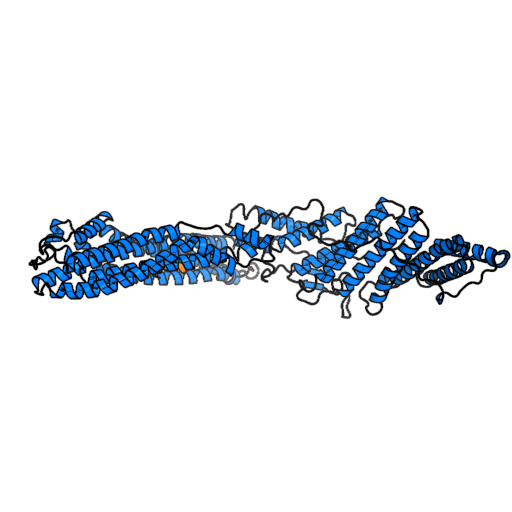1 80 ? -38.235 -32.371 -39.109 1.00 127.68 81 LYS A O 1
ATOM 635 N N . PHE A 1 81 ? -38.520 -30.249 -38.412 1.00 127.03 82 PHE A N 1
ATOM 636 C CA . PHE A 1 81 ? -38.370 -29.611 -39.738 1.00 129.16 82 PHE A CA 1
ATOM 637 C C . PHE A 1 81 ? -37.602 -30.450 -40.768 1.00 129.20 82 PHE A C 1
ATOM 638 O O . PHE A 1 81 ? -36.568 -31.018 -40.449 1.00 125.29 82 PHE A O 1
ATOM 646 N N . PRO A 1 82 ? -38.116 -30.541 -42.006 1.00 134.44 83 PRO A N 1
ATOM 647 C CA . PRO A 1 82 ? -37.495 -31.428 -42.995 1.00 135.65 83 PRO A CA 1
ATOM 648 C C . PRO A 1 82 ? -36.171 -30.897 -43.551 1.00 133.30 83 PRO A C 1
ATOM 649 O O . PRO A 1 82 ? -36.155 -30.169 -44.546 1.00 135.69 83 PRO A O 1
ATOM 653 N N . PHE A 1 83 ? -35.075 -31.268 -42.894 1.00 129.52 84 PHE A N 1
ATOM 654 C CA . PHE A 1 83 ? -33.724 -30.943 -43.356 1.00 127.54 84 PHE A CA 1
ATOM 655 C C . PHE A 1 83 ? -33.175 -32.059 -44.235 1.00 129.54 84 PHE A C 1
ATOM 656 O O . PHE A 1 83 ? -32.508 -31.794 -45.245 1.00 130.72 84 PHE A O 1
ATOM 664 N N . SER A 1 84 ? -33.468 -33.301 -43.842 1.00 130.64 85 SER A N 1
ATOM 665 C CA . SER A 1 84 ? -33.112 -34.493 -44.614 1.00 133.23 85 SER A CA 1
ATOM 666 C C . SER A 1 84 ? -33.956 -34.611 -45.899 1.00 139.36 85 SER A C 1
ATOM 667 O O . SER A 1 84 ? -34.379 -35.711 -46.278 1.00 142.93 85 SER A O 1
ATOM 670 N N . GLU A 1 85 ? -34.187 -33.470 -46.558 1.00 141.02 86 GLU A N 1
ATOM 671 C CA . GLU A 1 85 ? -35.004 -33.386 -47.776 1.00 147.42 86 GLU A CA 1
ATOM 672 C C . GLU A 1 85 ? -34.783 -32.020 -48.458 1.00 148.16 86 GLU A C 1
ATOM 673 O O . GLU A 1 85 ? -35.741 -31.293 -48.744 1.00 151.62 86 GLU A O 1
ATOM 679 N N . ASN A 1 86 ? -33.514 -31.693 -48.715 1.00 145.42 87 ASN A N 1
ATOM 680 C CA . ASN A 1 86 ? -33.084 -30.385 -49.250 1.00 145.50 87 ASN A CA 1
ATOM 681 C C . ASN A 1 86 ? -34.110 -29.561 -50.035 1.00 150.71 87 ASN A C 1
ATOM 682 O O . ASN A 1 86 ? -34.455 -29.909 -51.168 1.00 156.00 87 ASN A O 1
ATOM 687 N N . GLN A 1 87 ? -34.584 -28.480 -49.411 1.00 149.55 88 GLN A N 1
ATOM 688 C CA . GLN A 1 87 ? -35.411 -27.446 -50.066 1.00 154.33 88 GLN A CA 1
ATOM 689 C C . GLN A 1 87 ? -35.524 -26.143 -49.266 1.00 152.02 88 GLN A C 1
ATOM 690 O O . GLN A 1 87 ? -36.064 -25.152 -49.761 1.00 155.98 88 GLN A O 1
ATOM 696 N N . ILE A 1 88 ? -35.016 -26.151 -48.035 1.00 146.06 89 ILE A N 1
ATOM 697 C CA . ILE A 1 88 ? -34.926 -24.934 -47.226 1.00 143.57 89 ILE A CA 1
ATOM 698 C C . ILE A 1 88 ? -33.594 -24.233 -47.513 1.00 140.54 89 ILE A C 1
ATOM 699 O O . ILE A 1 88 ? -32.521 -24.815 -47.318 1.00 136.29 89 ILE A O 1
ATOM 704 N N . CYS A 1 89 ? -33.680 -22.988 -47.987 1.00 142.80 90 CYS A N 1
ATOM 705 C CA . CYS A 1 89 ? -32.500 -22.206 -48.384 1.00 140.92 90 CYS A CA 1
ATOM 706 C C . CYS A 1 89 ? -31.791 -21.526 -47.217 1.00 135.42 90 CYS A C 1
ATOM 707 O O . CYS A 1 89 ? -31.039 -20.557 -47.405 1.00 135.24 90 CYS A O 1
ATOM 710 N N . LEU A 1 90 ? -32.043 -22.042 -46.016 1.00 130.97 91 LEU A N 1
ATOM 711 C CA . LEU A 1 90 ? -31.279 -21.671 -44.834 1.00 125.26 91 LEU A CA 1
ATOM 712 C C . LEU A 1 90 ? -29.875 -22.257 -44.966 1.00 120.73 91 LEU A C 1
ATOM 713 O O . LEU A 1 90 ? -29.653 -23.443 -44.725 1.00 118.19 91 LEU A O 1
ATOM 718 N N . THR A 1 91 ? -28.939 -21.416 -45.387 1.00 119.80 92 THR A N 1
ATOM 719 C CA . THR A 1 91 ? -27.569 -21.849 -45.601 1.00 116.47 92 THR A CA 1
ATOM 720 C C . THR A 1 91 ? -26.615 -21.194 -44.598 1.00 112.16 92 THR A C 1
ATOM 721 O O . THR A 1 91 ? -26.569 -19.960 -44.464 1.00 113.27 92 THR A O 1
ATOM 725 N N . PHE A 1 92 ? -25.840 -22.042 -43.925 1.00 107.01 93 PHE A N 1
ATOM 726 C CA . PHE A 1 92 ? -24.917 -21.624 -42.878 1.00 102.61 93 PHE A CA 1
ATOM 727 C C . PHE A 1 92 ? -23.527 -21.383 -43.438 1.00 101.79 93 PHE A C 1
ATOM 728 O O . PHE A 1 92 ? -23.050 -22.153 -44.279 1.00 102.11 93 PHE A O 1
ATOM 736 N N . THR A 1 93 ? -22.888 -20.317 -42.958 1.00 100.65 94 THR A N 1
ATOM 737 C CA . THR A 1 93 ? -21.567 -19.916 -43.439 1.00 100.86 94 THR A CA 1
ATOM 738 C C . THR A 1 93 ? -20.542 -19.734 -42.310 1.00 98.27 94 THR A C 1
ATOM 739 O O . THR A 1 93 ? -20.694 -18.873 -41.446 1.00 98.16 94 THR A O 1
ATOM 743 N N . TRP A 1 94 ? -19.491 -20.547 -42.346 1.00 96.96 95 TRP A N 1
ATOM 744 C CA . TRP A 1 94 ? -18.431 -20.511 -41.339 1.00 95.03 95 TRP A CA 1
ATOM 745 C C . TRP A 1 94 ? -17.055 -20.288 -41.960 1.00 96.31 95 TRP A C 1
ATOM 746 O O . TRP A 1 94 ? -16.807 -20.661 -43.112 1.00 97.51 95 TRP A O 1
ATOM 757 N N . LYS A 1 95 ? -16.170 -19.677 -41.177 1.00 96.12 96 LYS A N 1
ATOM 758 C CA . LYS A 1 95 ? -14.765 -19.554 -41.534 1.00 98.00 96 LYS A CA 1
ATOM 759 C C . LYS A 1 95 ? -13.976 -20.713 -40.946 1.00 96.38 96 LYS A C 1
ATOM 760 O O . LYS A 1 95 ? -14.347 -21.264 -39.906 1.00 94.08 96 LYS A O 1
ATOM 766 N N . ASP A 1 96 ? -12.886 -21.082 -41.611 1.00 98.27 97 ASP A N 1
ATOM 767 C CA . ASP A 1 96 ? -11.910 -21.981 -41.020 1.00 97.91 97 ASP A CA 1
ATOM 768 C C . ASP A 1 96 ? -11.385 -21.331 -39.754 1.00 97.29 97 ASP A C 1
ATOM 769 O O . ASP A 1 96 ? -11.216 -20.113 -39.713 1.00 98.21 97 ASP A O 1
ATOM 774 N N . ALA A 1 97 ? -11.147 -22.154 -38.728 1.00 96.15 98 ALA A N 1
ATOM 775 C CA . ALA A 1 97 ? -10.573 -21.717 -37.447 1.00 96.21 98 ALA A CA 1
ATOM 776 C C . ALA A 1 97 ? -9.126 -21.228 -37.547 1.00 99.26 98 ALA A C 1
ATOM 777 O O . ALA A 1 97 ? -8.768 -20.232 -36.920 1.00 99.82 98 ALA A O 1
ATOM 779 N N . PHE A 1 98 ? -8.307 -21.934 -38.328 1.00 101.72 99 PHE A N 1
ATOM 780 C CA . PHE A 1 98 ? -6.849 -21.738 -38.320 1.00 105.61 99 PHE A CA 1
ATOM 781 C C . PHE A 1 98 ? -6.305 -20.919 -39.507 1.00 109.51 99 PHE A C 1
ATOM 782 O O . PHE A 1 98 ? -5.088 -20.801 -39.669 1.00 112.50 99 PHE A O 1
ATOM 790 N N . ASP A 1 99 ? -7.204 -20.340 -40.309 1.00 110.40 100 ASP A N 1
ATOM 791 C CA . ASP A 1 99 ? -6.846 -19.674 -41.573 1.00 114.70 100 ASP A CA 1
ATOM 792 C C . ASP A 1 99 ? -6.161 -20.678 -42.510 1.00 117.34 100 ASP A C 1
ATOM 793 O O . ASP A 1 99 ? -5.206 -20.342 -43.220 1.00 120.85 100 ASP A O 1
ATOM 798 N N . LYS A 1 100 ? -6.669 -21.912 -42.494 1.00 116.22 101 LYS A N 1
ATOM 799 C CA . LYS A 1 100 ? -6.019 -23.047 -43.152 1.00 119.15 101 LYS A CA 1
ATOM 800 C C . LYS A 1 100 ? -6.849 -23.664 -44.269 1.00 119.88 101 LYS A C 1
ATOM 801 O O . LYS A 1 100 ? -8.071 -23.839 -44.149 1.00 117.29 101 LYS A O 1
ATOM 807 N N . GLY A 1 101 ? -6.160 -23.999 -45.353 1.00 124.06 102 GLY A N 1
ATOM 808 C CA . GLY A 1 101 ? -6.747 -24.754 -46.442 1.00 126.04 102 GLY A CA 1
ATOM 809 C C . GLY A 1 101 ? -5.707 -25.652 -47.079 1.00 130.44 102 GLY A C 1
ATOM 810 O O . GLY A 1 101 ? -4.548 -25.694 -46.644 1.00 132.18 102 GLY A O 1
ATOM 811 N N . SER A 1 102 ? -6.128 -26.378 -48.110 1.00 132.76 103 SER A N 1
ATOM 812 C CA . SER A 1 102 ? -5.202 -27.127 -48.957 1.00 137.74 103 SER A CA 1
ATOM 813 C C . SER A 1 102 ? -4.791 -26.326 -50.210 1.00 141.97 103 SER A C 1
ATOM 814 O O . SER A 1 102 ? -4.377 -26.905 -51.216 1.00 146.66 103 SER A O 1
ATOM 817 N N . LEU A 1 103 ? -4.910 -24.996 -50.127 1.00 140.98 104 LEU A N 1
ATOM 818 C CA . LEU A 1 103 ? -4.438 -24.065 -51.170 1.00 145.23 104 LEU A CA 1
ATOM 819 C C . LEU A 1 103 ? -3.786 -22.807 -50.568 1.00 144.97 104 LEU A C 1
ATOM 820 O O . LEU A 1 103 ? -4.067 -22.453 -49.414 1.00 140.58 104 LEU A O 1
ATOM 825 N N . PHE A 1 104 ? -2.922 -22.149 -51.357 1.00 149.77 105 PHE A N 1
ATOM 826 C CA . PHE A 1 104 ? -2.152 -20.968 -50.911 1.00 150.77 105 PHE A CA 1
ATOM 827 C C . PHE A 1 104 ? -3.017 -19.717 -50.681 1.00 148.47 105 PHE A C 1
ATOM 828 O O . PHE A 1 104 ? -3.171 -18.881 -51.577 1.00 151.61 105 PHE A O 1
ATOM 836 N N . GLY A 1 105 ? -3.553 -19.581 -49.468 1.00 143.43 106 GLY A N 1
ATOM 837 C CA . GLY A 1 105 ? -4.470 -18.485 -49.157 1.00 141.12 106 GLY A CA 1
ATOM 838 C C . GLY A 1 105 ? -4.101 -17.625 -47.963 1.00 139.44 106 GLY A C 1
ATOM 839 O O . GLY A 1 105 ? -2.928 -17.515 -47.596 1.00 141.51 106 GLY A O 1
ATOM 840 N N . GLY A 1 106 ? -5.123 -16.995 -47.384 1.00 136.16 107 GLY A N 1
ATOM 841 C CA . GLY A 1 106 ? -5.010 -16.214 -46.154 1.00 134.09 107 GLY A CA 1
ATOM 842 C C . GLY A 1 106 ? -6.191 -16.531 -45.256 1.00 128.90 107 GLY A C 1
ATOM 843 O O . GLY A 1 106 ? -6.084 -16.471 -44.029 1.00 126.84 107 GLY A O 1
ATOM 844 N N . SER A 1 107 ? -7.312 -16.879 -45.892 1.00 127.10 108 SER A N 1
ATOM 845 C CA . SER A 1 107 ? -8.564 -17.269 -45.242 1.00 122.15 108 SER A CA 1
ATOM 846 C C . SER A 1 107 ? -9.390 -18.111 -46.225 1.00 121.65 108 SER A C 1
ATOM 847 O O . SER A 1 107 ? -9.207 -17.999 -47.443 1.00 125.33 108 SER A O 1
ATOM 850 N N . VAL A 1 108 ? -10.286 -18.956 -45.713 1.00 117.35 109 VAL A N 1
ATOM 851 C CA . VAL A 1 108 ? -11.226 -19.675 -46.579 1.00 116.77 109 VAL A CA 1
ATOM 852 C C . VAL A 1 108 ? -12.554 -19.938 -45.877 1.00 112.82 109 VAL A C 1
ATOM 853 O O . VAL A 1 108 ? -12.592 -20.308 -44.702 1.00 109.74 109 VAL A O 1
ATOM 857 N N . LYS A 1 109 ? -13.637 -19.725 -46.619 1.00 113.41 110 LYS A N 1
ATOM 858 C CA . LYS A 1 109 ? -14.995 -19.898 -46.119 1.00 110.31 110 LYS A CA 1
ATOM 859 C C . LYS A 1 109 ? -15.673 -21.086 -46.786 1.00 109.72 110 LYS A C 1
ATOM 860 O O . LYS A 1 109 ? -15.212 -21.594 -47.807 1.00 112.11 110 LYS A O 1
ATOM 866 N N . LEU A 1 110 ? -16.767 -21.524 -46.177 1.00 106.89 111 LEU A N 1
ATOM 867 C CA . LEU A 1 110 ? -17.620 -22.571 -46.707 1.00 106.83 111 LEU A CA 1
ATOM 868 C C . LEU A 1 110 ? -19.060 -22.277 -46.295 1.00 105.93 111 LEU A C 1
ATOM 869 O O . LEU A 1 110 ? -19.411 -22.352 -45.114 1.00 102.91 111 LEU A O 1
ATOM 874 N N . ALA A 1 111 ? -19.874 -21.905 -47.278 1.00 108.90 112 ALA A N 1
ATOM 875 C CA . ALA A 1 111 ? -21.308 -21.749 -47.085 1.00 108.82 112 ALA A CA 1
ATOM 876 C C . ALA A 1 111 ? -21.955 -23.080 -47.400 1.00 108.76 112 ALA A C 1
ATOM 877 O O . ALA A 1 111 ? -21.757 -23.626 -48.485 1.00 111.64 112 ALA A O 1
ATOM 879 N N . LEU A 1 112 ? -22.716 -23.618 -46.456 1.00 105.77 113 LEU A N 1
ATOM 880 C CA . LEU A 1 112 ? -23.423 -24.847 -46.738 1.00 106.09 113 LEU A CA 1
ATOM 881 C C . LEU A 1 112 ? -24.839 -24.847 -46.188 1.00 106.01 113 LEU A C 1
ATOM 882 O O . LEU A 1 112 ? -25.089 -24.344 -45.088 1.00 103.36 113 LEU A O 1
ATOM 887 N N . ALA A 1 113 ? -25.753 -25.395 -46.995 1.00 109.06 114 ALA A N 1
ATOM 888 C CA . ALA A 1 113 ? -27.161 -25.570 -46.632 1.00 109.86 114 ALA A CA 1
ATOM 889 C C . ALA A 1 113 ? -27.393 -26.922 -45.941 1.00 107.60 114 ALA A C 1
ATOM 890 O O . ALA A 1 113 ? -28.030 -27.823 -46.499 1.00 110.19 114 ALA A O 1
ATOM 892 N N . SER A 1 114 ? -26.871 -27.056 -44.725 1.00 103.17 115 SER A N 1
ATOM 893 C CA . SER A 1 114 ? -27.008 -28.298 -43.956 1.00 101.16 115 SER A CA 1
ATOM 894 C C . SER A 1 114 ? -26.914 -28.090 -42.450 1.00 96.89 115 SER A C 1
ATOM 895 O O . SER A 1 114 ? -26.075 -27.328 -41.959 1.00 94.88 115 SER A O 1
ATOM 898 N N . LEU A 1 115 ? -27.755 -28.811 -41.724 1.00 95.71 116 LEU A N 1
ATOM 899 C CA . LEU A 1 115 ? -27.759 -28.752 -40.277 1.00 92.00 116 LEU A CA 1
ATOM 900 C C . LEU A 1 115 ? -26.577 -29.536 -39.745 1.00 88.55 116 LEU A C 1
ATOM 901 O O . LEU A 1 115 ? -26.062 -29.257 -38.666 1.00 86.34 116 LEU A O 1
ATOM 906 N N . GLY A 1 116 ? -26.141 -30.518 -40.522 1.00 88.44 117 GLY A N 1
ATOM 907 C CA . GLY A 1 116 ? -24.972 -31.305 -40.166 1.00 84.65 117 GLY A CA 1
ATOM 908 C C . GLY A 1 116 ? -23.689 -30.496 -40.185 1.00 81.32 117 GLY A C 1
ATOM 909 O O . GLY A 1 116 ? -22.703 -30.871 -39.541 1.00 80.62 117 GLY A O 1
ATOM 910 N N . TYR A 1 117 ? -23.685 -29.401 -40.934 1.00 100.32 118 TYR A N 1
ATOM 911 C CA . TYR A 1 117 ? -22.531 -28.519 -40.983 1.00 97.33 118 TYR A CA 1
ATOM 912 C C . TYR A 1 117 ? -22.608 -27.587 -39.791 1.00 94.78 118 TYR A C 1
ATOM 913 O O . TYR A 1 117 ? -21.648 -27.458 -39.029 1.00 93.22 118 TYR A O 1
ATOM 922 N N . GLU A 1 118 ? -23.771 -26.970 -39.615 1.00 94.00 119 GLU A N 1
ATOM 923 C CA . GLU A 1 118 ? -24.055 -26.139 -38.454 1.00 91.65 119 GLU A CA 1
ATOM 924 C C . GLU A 1 118 ? -23.678 -26.810 -37.119 1.00 89.13 119 GLU A C 1
ATOM 925 O O . GLU A 1 118 ? -23.074 -26.179 -36.241 1.00 87.56 119 GLU A O 1
ATOM 931 N N . LYS A 1 119 ? -24.023 -28.086 -36.961 1.00 88.05 120 LYS A N 1
ATOM 932 C CA . LYS A 1 119 ? -23.798 -28.727 -35.674 1.00 85.52 120 LYS A CA 1
ATOM 933 C C . LYS A 1 119 ? -22.364 -29.204 -35.430 1.00 82.87 120 LYS A C 1
ATOM 934 O O . LYS A 1 119 ? -21.908 -29.231 -34.277 1.00 81.56 120 LYS A O 1
ATOM 940 N N . SER A 1 120 ? -21.638 -29.526 -36.496 1.00 81.27 121 SER A N 1
ATOM 941 C CA . SER A 1 120 ? -20.221 -29.844 -36.358 1.00 78.44 121 SER A CA 1
ATOM 942 C C . SER A 1 120 ? -19.452 -28.612 -35.900 1.00 76.61 121 SER A C 1
ATOM 943 O O . SER A 1 120 ? -18.613 -28.690 -35.002 1.00 74.35 121 SER A O 1
ATOM 946 N N . CYS A 1 121 ? -19.770 -27.475 -36.518 1.00 77.06 122 CYS A N 1
ATOM 947 C CA . CYS A 1 121 ? -19.122 -26.196 -36.238 1.00 76.19 122 CYS A CA 1
ATOM 948 C C . CYS A 1 121 ? -19.426 -25.684 -34.828 1.00 74.58 122 CYS A C 1
ATOM 949 O O . CYS A 1 121 ? -18.516 -25.252 -34.125 1.00 73.82 122 CYS A O 1
ATOM 952 N N . VAL A 1 122 ? -20.695 -25.731 -34.421 1.00 74.22 123 VAL A N 1
ATOM 953 C CA . VAL A 1 122 ? -21.082 -25.397 -33.050 1.00 73.15 123 VAL A CA 1
ATOM 954 C C . VAL A 1 122 ? -20.330 -26.315 -32.076 1.00 71.10 123 VAL A C 1
ATOM 955 O O . VAL A 1 122 ? -19.704 -25.839 -31.124 1.00 70.41 123 VAL A O 1
ATOM 959 N N . LEU A 1 123 ? -20.348 -27.621 -32.340 1.00 69.90 124 LEU A N 1
ATOM 960 C CA . LEU A 1 123 ? -19.612 -28.554 -31.499 1.00 68.22 124 LEU A CA 1
ATOM 961 C C . LEU A 1 123 ? -18.139 -28.192 -31.385 1.00 67.26 124 LEU A C 1
ATOM 962 O O . LEU A 1 123 ? -17.573 -28.237 -30.277 1.00 67.22 124 LEU A O 1
ATOM 967 N N . PHE A 1 124 ? -17.528 -27.811 -32.516 1.00 66.83 125 PHE A N 1
ATOM 968 C CA . PHE A 1 124 ? -16.100 -27.478 -32.562 1.00 64.47 125 PHE A CA 1
ATOM 969 C C . PHE A 1 124 ? -15.839 -26.285 -31.674 1.00 64.58 125 PHE A C 1
ATOM 970 O O . PHE A 1 124 ? -14.817 -26.233 -30.991 1.00 64.28 125 PHE A O 1
ATOM 978 N N . ASN A 1 125 ? -16.750 -25.317 -31.712 1.00 65.61 126 ASN A N 1
ATOM 979 C CA . ASN A 1 125 ? -16.627 -24.103 -30.927 1.00 65.99 126 ASN A CA 1
ATOM 980 C C . ASN A 1 125 ? -16.840 -24.407 -29.432 1.00 65.76 126 ASN A C 1
ATOM 981 O O . ASN A 1 125 ? -16.163 -23.837 -28.563 1.00 65.08 126 ASN A O 1
ATOM 986 N N . CYS A 1 126 ? -17.782 -25.307 -29.141 1.00 66.29 127 CYS A N 1
ATOM 987 C CA . CYS A 1 126 ? -17.988 -25.808 -27.772 1.00 66.13 127 CYS A CA 1
ATOM 988 C C . CYS A 1 126 ? -16.670 -26.377 -27.241 1.00 64.54 127 CYS A C 1
ATOM 989 O O . CYS A 1 126 ? -16.238 -26.039 -26.118 1.00 63.63 127 CYS A O 1
ATOM 992 N N . ALA A 1 127 ? -16.037 -27.214 -28.076 1.00 63.25 128 ALA A N 1
ATOM 993 C CA . ALA A 1 127 ? -14.766 -27.855 -27.757 1.00 61.58 128 ALA A CA 1
ATOM 994 C C . ALA A 1 127 ? -13.694 -26.800 -27.525 1.00 60.98 128 ALA A C 1
ATOM 995 O O . ALA A 1 127 ? -12.881 -26.909 -26.615 1.00 59.92 128 ALA A O 1
ATOM 997 N N . ALA A 1 128 ? -13.689 -25.777 -28.367 1.00 61.87 129 ALA A N 1
ATOM 998 C CA . ALA A 1 128 ? -12.560 -24.853 -28.398 1.00 61.69 129 ALA A CA 1
ATOM 999 C C . ALA A 1 128 ? -12.658 -23.941 -27.189 1.00 61.49 129 ALA A C 1
ATOM 1000 O O . ALA A 1 128 ? -11.683 -23.756 -26.449 1.00 60.99 129 ALA A O 1
ATOM 1002 N N . LEU A 1 129 ? -13.847 -23.399 -26.974 1.00 62.01 130 LEU A N 1
ATOM 1003 C CA . LEU A 1 129 ? -14.102 -22.631 -25.775 1.00 62.63 130 LEU A CA 1
ATOM 1004 C C . LEU A 1 129 ? -13.780 -23.436 -24.506 1.00 61.78 130 LEU A C 1
ATOM 1005 O O . LEU A 1 129 ? -13.119 -22.933 -23.600 1.00 62.19 130 LEU A O 1
ATOM 1010 N N . ALA A 1 130 ? -14.202 -24.693 -24.451 1.00 60.67 131 ALA A N 1
ATOM 1011 C CA . ALA A 1 130 ? -13.760 -25.544 -23.357 1.00 60.78 131 ALA A CA 1
ATOM 1012 C C . ALA A 1 130 ? -12.230 -25.598 -23.216 1.00 60.77 131 ALA A C 1
ATOM 1013 O O . ALA A 1 130 ? -11.708 -25.464 -22.102 1.00 62.07 131 ALA A O 1
ATOM 1015 N N . SER A 1 131 ? -11.501 -25.774 -24.312 1.00 60.65 132 SER A N 1
ATOM 1016 C CA . SER A 1 131 ? -10.049 -25.816 -24.208 1.00 60.84 132 SER A CA 1
ATOM 1017 C C . SER A 1 131 ? -9.505 -24.513 -23.632 1.00 61.55 132 SER A C 1
ATOM 1018 O O . SER A 1 131 ? -8.623 -24.530 -22.788 1.00 60.79 132 SER A O 1
ATOM 1021 N N . GLN A 1 132 ? -10.048 -23.385 -24.066 1.00 63.58 133 GLN A N 1
ATOM 1022 C CA . GLN A 1 132 ? -9.607 -22.088 -23.539 1.00 66.22 133 GLN A CA 1
ATOM 1023 C C . GLN A 1 132 ? -9.904 -21.889 -22.049 1.00 67.26 133 GLN A C 1
ATOM 1024 O O . GLN A 1 132 ? -9.065 -21.338 -21.322 1.00 67.53 133 GLN A O 1
ATOM 1030 N N . ILE A 1 133 ? -11.080 -22.337 -21.598 1.00 68.14 134 ILE A N 1
ATOM 1031 C CA . ILE A 1 133 ? -11.407 -22.253 -20.177 1.00 69.70 134 ILE A CA 1
ATOM 1032 C C . ILE A 1 133 ? -10.441 -23.123 -19.379 1.00 68.71 134 ILE A C 1
ATOM 1033 O O . ILE A 1 133 ? -9.891 -22.667 -18.378 1.00 69.76 134 ILE A O 1
ATOM 1038 N N . ALA A 1 134 ? -10.218 -24.351 -19.837 1.00 67.29 135 ALA A N 1
ATOM 1039 C CA . ALA A 1 134 ? -9.241 -25.240 -19.206 1.00 66.90 135 ALA A CA 1
ATOM 1040 C C . ALA A 1 134 ? -7.844 -24.633 -19.079 1.00 67.74 135 ALA A C 1
ATOM 1041 O O . ALA A 1 134 ? -7.243 -24.701 -18.000 1.00 67.60 135 ALA A O 1
ATOM 1043 N N . ALA A 1 135 ? -7.323 -24.070 -20.176 1.00 68.23 136 ALA A N 1
ATOM 1044 C CA . ALA A 1 135 ? -5.975 -23.484 -20.187 1.00 69.48 136 ALA A CA 1
ATOM 1045 C C . ALA A 1 135 ? -5.829 -22.313 -19.214 1.00 72.15 136 ALA A C 1
ATOM 1046 O O . ALA A 1 135 ? -4.742 -22.038 -18.728 1.00 72.41 136 ALA A O 1
ATOM 1048 N N . GLU A 1 136 ? -6.932 -21.638 -18.934 1.00 74.88 137 GLU A N 1
ATOM 1049 C CA . GLU A 1 136 ? -6.950 -20.447 -18.089 1.00 78.76 137 GLU A CA 1
ATOM 1050 C C . GLU A 1 136 ? -6.906 -20.830 -16.604 1.00 78.63 137 GLU A C 1
ATOM 1051 O O . GLU A 1 136 ? -6.695 -19.972 -15.743 1.00 80.08 137 GLU A O 1
ATOM 1057 N N . GLN A 1 137 ? -7.141 -22.103 -16.299 1.00 77.37 138 GLN A N 1
ATOM 1058 C CA . GLN A 1 137 ? -7.298 -22.529 -14.910 1.00 77.97 138 GLN A CA 1
ATOM 1059 C C . GLN A 1 137 ? -6.047 -22.348 -14.065 1.00 78.93 138 GLN A C 1
ATOM 1060 O O . GLN A 1 137 ? -4.940 -22.505 -14.553 1.00 77.89 138 GLN A O 1
ATOM 1066 N N . ASN A 1 138 ? -6.246 -21.971 -12.802 1.00 81.82 139 ASN A N 1
ATOM 1067 C CA . ASN A 1 138 ? -5.167 -21.951 -11.815 1.00 83.23 139 ASN A CA 1
ATOM 1068 C C . ASN A 1 138 ? -4.890 -23.370 -11.306 1.00 82.45 139 ASN A C 1
ATOM 1069 O O . ASN A 1 138 ? -5.709 -23.965 -10.601 1.00 82.34 139 ASN A O 1
ATOM 1074 N N . LEU A 1 139 ? -3.729 -23.904 -11.676 1.00 81.47 140 LEU A N 1
ATOM 1075 C CA . LEU A 1 139 ? -3.393 -25.299 -11.354 1.00 81.04 140 LEU A CA 1
ATOM 1076 C C . LEU A 1 139 ? -2.683 -25.496 -9.988 1.00 82.96 140 LEU A C 1
ATOM 1077 O O . LEU A 1 139 ? -2.230 -26.596 -9.641 1.00 82.33 140 LEU A O 1
ATOM 1082 N N . ASP A 1 140 ? -2.613 -24.412 -9.222 1.00 85.54 141 ASP A N 1
ATOM 1083 C CA . ASP A 1 140 ? -2.172 -24.443 -7.843 1.00 88.12 141 ASP A CA 1
ATOM 1084 C C . ASP A 1 140 ? -3.316 -24.908 -6.944 1.00 89.20 141 ASP A C 1
ATOM 1085 O O . ASP A 1 140 ? -3.122 -25.152 -5.759 1.00 90.40 141 ASP A O 1
ATOM 1090 N N . ASN A 1 141 ? -4.496 -25.042 -7.541 1.00 88.59 142 ASN A N 1
ATOM 1091 C CA . ASN A 1 141 ? -5.765 -24.980 -6.840 1.00 90.03 142 ASN A CA 1
ATOM 1092 C C . ASN A 1 141 ? -6.657 -26.174 -7.185 1.00 88.72 142 ASN A C 1
ATOM 1093 O O . ASN A 1 141 ? -6.745 -26.581 -8.346 1.00 86.65 142 ASN A O 1
ATOM 1098 N N . ASP A 1 142 ? -7.336 -26.729 -6.185 1.00 89.48 143 ASP A N 1
ATOM 1099 C CA . ASP A 1 142 ? -8.090 -27.976 -6.401 1.00 88.12 143 ASP A CA 1
ATOM 1100 C C . ASP A 1 142 ? -9.306 -27.873 -7.325 1.00 86.18 143 ASP A C 1
ATOM 1101 O O . ASP A 1 142 ? -9.602 -28.830 -8.047 1.00 84.51 143 ASP A O 1
ATOM 1106 N N . GLU A 1 143 ? -9.993 -26.730 -7.309 0.50 85.51 144 GLU A N 1
ATOM 1107 C CA . GLU A 1 143 ? -11.066 -26.477 -8.277 0.50 83.53 144 GLU A CA 1
ATOM 1108 C C . GLU A 1 143 ? -10.542 -26.273 -9.710 0.50 80.13 144 GLU A C 1
ATOM 1109 O O . GLU A 1 143 ? -11.168 -26.721 -10.667 0.50 78.66 144 GLU A O 1
ATOM 1115 N N . GLY A 1 144 ? -9.399 -25.601 -9.832 1.00 78.07 145 GLY A N 1
ATOM 1116 C CA . GLY A 1 144 ? -8.702 -25.416 -11.112 1.00 75.64 145 GLY A CA 1
ATOM 1117 C C . GLY A 1 144 ? -8.333 -26.717 -11.821 1.00 72.47 145 GLY A C 1
ATOM 1118 O O . GLY A 1 144 ? -8.748 -26.939 -12.950 1.00 70.94 145 GLY A O 1
ATOM 1119 N N . LEU A 1 145 ? -7.581 -27.574 -11.132 1.00 71.55 146 LEU A N 1
ATOM 1120 C CA . LEU A 1 145 ? -7.246 -28.910 -11.597 1.00 70.08 146 LEU A CA 1
ATOM 1121 C C . LEU A 1 145 ? -8.460 -29.632 -12.122 1.00 70.37 146 LEU A C 1
ATOM 1122 O O . LEU A 1 145 ? -8.463 -30.149 -13.250 1.00 70.42 146 LEU A O 1
ATOM 1127 N N . LYS A 1 146 ? -9.495 -29.626 -11.310 1.00 70.78 147 LYS A N 1
ATOM 1128 C CA . LYS A 1 146 ? -10.701 -30.342 -11.584 1.00 71.14 147 LYS A CA 1
ATOM 1129 C C . LYS A 1 146 ? -11.464 -29.785 -12.795 1.00 70.22 147 LYS A C 1
ATOM 1130 O O . LYS A 1 146 ? -11.960 -30.543 -13.622 1.00 69.79 147 LYS A O 1
ATOM 1136 N N . ILE A 1 147 ? -11.569 -28.465 -12.885 1.00 70.33 148 ILE A N 1
ATOM 1137 C CA . ILE A 1 147 ? -12.272 -27.843 -13.979 1.00 69.48 148 ILE A CA 1
ATOM 1138 C C . ILE A 1 147 ? -11.439 -28.007 -15.259 1.00 68.42 148 ILE A C 1
ATOM 1139 O O . ILE A 1 147 ? -11.988 -28.169 -16.337 1.00 68.82 148 ILE A O 1
ATOM 1144 N N . ALA A 1 148 ? -10.117 -28.016 -15.134 1.00 66.99 149 ALA A N 1
ATOM 1145 C CA . ALA A 1 148 ? -9.261 -28.231 -16.295 1.00 65.20 149 ALA A CA 1
ATOM 1146 C C . ALA A 1 148 ? -9.378 -29.668 -16.802 1.00 63.83 149 ALA A C 1
ATOM 1147 O O . ALA A 1 148 ? -9.441 -29.903 -18.019 1.00 63.53 149 ALA A O 1
ATOM 1149 N N . ALA A 1 149 ? -9.420 -30.617 -15.866 1.00 63.25 150 ALA A N 1
ATOM 1150 C CA . ALA A 1 149 ? -9.471 -32.044 -16.199 1.00 61.96 150 ALA A CA 1
ATOM 1151 C C . ALA A 1 149 ? -10.798 -32.411 -16.833 1.00 61.91 150 ALA A C 1
ATOM 1152 O O . ALA A 1 149 ? -10.898 -33.373 -17.588 1.00 61.79 150 ALA A O 1
ATOM 1154 N N . LYS A 1 150 ? -11.823 -31.642 -16.528 1.00 62.13 151 LYS A N 1
ATOM 1155 C CA . LYS A 1 150 ? -13.157 -31.969 -17.020 1.00 62.91 151 LYS A CA 1
ATOM 1156 C C . LYS A 1 150 ? -13.377 -31.290 -18.378 1.00 60.20 151 LYS A C 1
ATOM 1157 O O . LYS A 1 150 ? -13.956 -31.868 -19.297 1.00 59.67 151 LYS A O 1
ATOM 1163 N N . HIS A 1 151 ? -12.887 -30.076 -18.499 1.00 58.80 152 HIS A N 1
ATOM 1164 C CA . HIS A 1 151 ? -12.924 -29.408 -19.785 1.00 58.97 152 HIS A CA 1
ATOM 1165 C C . HIS A 1 151 ? -12.041 -30.048 -20.884 1.00 57.20 152 HIS A C 1
ATOM 1166 O O . HIS A 1 151 ? -12.494 -30.122 -22.017 1.00 57.37 152 HIS A O 1
ATOM 1173 N N . TYR A 1 152 ? -10.843 -30.558 -20.563 1.00 55.66 153 TYR A N 1
ATOM 1174 C CA . TYR A 1 152 ? -10.025 -31.182 -21.619 1.00 54.60 153 TYR A CA 1
ATOM 1175 C C . TYR A 1 152 ? -10.640 -32.468 -22.083 1.00 55.17 153 TYR A C 1
ATOM 1176 O O . TYR A 1 152 ? -10.553 -32.810 -23.279 1.00 54.91 153 TYR A O 1
ATOM 1185 N N . GLN A 1 153 ? -11.247 -33.197 -21.142 1.00 55.05 154 GLN A N 1
ATOM 1186 C CA . GLN A 1 153 ? -11.876 -34.444 -21.513 1.00 54.88 154 GLN A CA 1
ATOM 1187 C C . GLN A 1 153 ? -13.144 -34.177 -22.224 1.00 55.60 154 GLN A C 1
ATOM 1188 O O . GLN A 1 153 ? -13.545 -34.988 -23.038 1.00 56.68 154 GLN A O 1
ATOM 1194 N N . PHE A 1 154 ? -13.791 -33.051 -21.940 1.00 56.15 155 PHE A N 1
ATOM 1195 C CA . PHE A 1 154 ? -14.921 -32.661 -22.779 1.00 57.34 155 PHE A CA 1
ATOM 1196 C C . PHE A 1 154 ? -14.448 -32.280 -24.201 1.00 57.32 155 PHE A C 1
ATOM 1197 O O . PHE A 1 154 ? -15.051 -32.668 -25.188 1.00 58.21 155 PHE A O 1
ATOM 1205 N N . ALA A 1 155 ? -13.390 -31.495 -24.304 1.00 56.67 156 ALA A N 1
ATOM 1206 C CA . ALA A 1 155 ? -12.950 -31.045 -25.611 1.00 56.97 156 ALA A CA 1
ATOM 1207 C C . ALA A 1 155 ? -12.511 -32.231 -26.470 1.00 56.58 156 ALA A C 1
ATOM 1208 O O . ALA A 1 155 ? -12.918 -32.385 -27.608 1.00 56.76 156 ALA A O 1
ATOM 1210 N N . SER A 1 156 ? -11.730 -33.110 -25.875 1.00 56.71 157 SER A N 1
ATOM 1211 C CA . SER A 1 156 ? -11.277 -34.312 -26.542 1.00 56.81 157 SER A CA 1
ATOM 1212 C C . SER A 1 156 ? -12.450 -35.098 -27.066 1.00 57.53 157 SER A C 1
ATOM 1213 O O . SER A 1 156 ? -12.395 -35.575 -28.183 1.00 58.61 157 SER A O 1
ATOM 1216 N N . GLY A 1 157 ? -13.497 -35.265 -26.248 1.00 57.47 158 GLY A N 1
ATOM 1217 C CA . GLY A 1 157 ? -14.668 -36.037 -26.662 1.00 56.93 158 GLY A CA 1
ATOM 1218 C C . GLY A 1 157 ? -15.474 -35.313 -27.723 1.00 57.94 158 GLY A C 1
ATOM 1219 O O . GLY A 1 157 ? -16.032 -35.942 -28.619 1.00 59.32 158 GLY A O 1
ATOM 1220 N N . ALA A 1 158 ? -15.580 -33.990 -27.615 1.00 57.07 159 ALA A N 1
ATOM 1221 C CA . ALA A 1 158 ? -16.349 -33.234 -28.583 1.00 58.12 159 ALA A CA 1
ATOM 1222 C C . ALA A 1 158 ? -15.596 -33.283 -29.930 1.00 58.68 159 ALA A C 1
ATOM 1223 O O . ALA A 1 158 ? -16.168 -33.576 -30.971 1.00 59.34 159 ALA A O 1
ATOM 1225 N N . PHE A 1 159 ? -14.298 -33.050 -29.885 1.00 58.23 160 PHE A N 1
ATOM 1226 C CA . PHE A 1 159 ? -13.464 -33.145 -31.075 1.00 59.15 160 PHE A CA 1
ATOM 1227 C C . PHE A 1 159 ? -13.555 -34.518 -31.747 1.00 61.24 160 PHE A C 1
ATOM 1228 O O . PHE A 1 159 ? -13.496 -34.618 -32.980 1.00 61.66 160 PHE A O 1
ATOM 1236 N N . LEU A 1 160 ? -13.740 -35.564 -30.939 1.00 62.16 161 LEU A N 1
ATOM 1237 C CA . LEU A 1 160 ? -13.755 -36.927 -31.460 1.00 64.43 161 LEU A CA 1
ATOM 1238 C C . LEU A 1 160 ? -15.108 -37.287 -32.022 1.00 66.53 161 LEU A C 1
ATOM 1239 O O . LEU A 1 160 ? -15.225 -38.149 -32.881 1.00 69.07 161 LEU A O 1
ATOM 1244 N N . HIS A 1 161 ? -16.142 -36.627 -31.533 1.00 67.53 162 HIS A N 1
ATOM 1245 C CA . HIS A 1 161 ? -17.472 -36.931 -31.974 1.00 69.28 162 HIS A CA 1
ATOM 1246 C C . HIS A 1 161 ? -17.676 -36.224 -33.288 1.00 70.65 162 HIS A C 1
ATOM 1247 O O . HIS A 1 161 ? -18.385 -36.729 -34.138 1.00 72.22 162 HIS A O 1
ATOM 1254 N N . ILE A 1 162 ? -17.049 -35.053 -33.444 1.00 70.97 163 ILE A N 1
ATOM 1255 C CA . ILE A 1 162 ? -16.914 -34.413 -34.755 1.00 72.71 163 ILE A CA 1
ATOM 1256 C C . ILE A 1 162 ? -16.189 -35.332 -35.731 1.00 74.83 163 ILE A C 1
ATOM 1257 O O . ILE A 1 162 ? -16.673 -35.538 -36.821 1.00 77.73 163 ILE A O 1
ATOM 1262 N N . LYS A 1 163 ? -15.066 -35.915 -35.337 1.00 75.45 164 LYS A N 1
ATOM 1263 C CA . LYS A 1 163 ? -14.324 -36.833 -36.213 1.00 77.76 164 LYS A CA 1
ATOM 1264 C C . LYS A 1 163 ? -15.164 -37.979 -36.810 1.00 81.03 164 LYS A C 1
ATOM 1265 O O . LYS A 1 163 ? -14.960 -38.365 -37.968 1.00 82.23 164 LYS A O 1
ATOM 1271 N N . GLU A 1 164 ? -16.090 -38.524 -36.020 1.00 82.62 165 GLU A N 1
ATOM 1272 C CA . GLU A 1 164 ? -16.903 -39.666 -36.472 1.00 86.21 165 GLU A CA 1
ATOM 1273 C C . GLU A 1 164 ? -18.228 -39.211 -37.087 1.00 87.92 165 GLU A C 1
ATOM 1274 O O . GLU A 1 164 ? -19.062 -40.033 -37.453 1.00 89.69 165 GLU A O 1
ATOM 1280 N N . THR A 1 165 ? -18.420 -37.901 -37.199 1.00 88.06 166 THR A N 1
ATOM 1281 C CA . THR A 1 165 ? -19.728 -37.355 -37.533 1.00 89.82 166 THR A CA 1
ATOM 1282 C C . THR A 1 165 ? -19.690 -36.517 -38.803 1.00 91.43 166 THR A C 1
ATOM 1283 O O . THR A 1 165 ? -20.644 -36.553 -39.582 1.00 93.21 166 THR A O 1
ATOM 1287 N N . VAL A 1 166 ? -18.589 -35.789 -39.018 1.00 91.01 167 VAL A N 1
ATOM 1288 C CA . VAL A 1 166 ? -18.533 -34.777 -40.080 1.00 92.68 167 VAL A CA 1
ATOM 1289 C C . VAL A 1 166 ? -18.973 -35.231 -41.469 1.00 95.66 167 VAL A C 1
ATOM 1290 O O . VAL A 1 166 ? -19.830 -34.593 -42.075 1.00 97.01 167 VAL A O 1
ATOM 1294 N N . LEU A 1 167 ? -18.381 -36.319 -41.961 1.00 97.15 168 LEU A N 1
ATOM 1295 C CA . LEU A 1 167 ? -18.519 -36.723 -43.367 1.00 100.29 168 LEU A CA 1
ATOM 1296 C C . LEU A 1 167 ? -19.941 -37.094 -43.783 1.00 102.84 168 LEU A C 1
ATOM 1297 O O . LEU A 1 167 ? -20.441 -36.594 -44.789 1.00 104.62 168 LEU A O 1
ATOM 1302 N N . SER A 1 168 ? -20.591 -37.951 -42.997 1.00 103.62 169 SER A N 1
ATOM 1303 C CA . SER A 1 168 ? -21.958 -38.399 -43.291 1.00 106.46 169 SER A CA 1
ATOM 1304 C C . SER A 1 168 ? -22.975 -37.261 -43.247 1.00 107.10 169 SER A C 1
ATOM 1305 O O . SER A 1 168 ? -24.013 -37.322 -43.907 1.00 109.37 169 SER A O 1
ATOM 1308 N N . ALA A 1 169 ? -22.680 -36.231 -42.461 1.00 105.75 170 ALA A N 1
ATOM 1309 C CA . ALA A 1 169 ? -23.496 -35.022 -42.449 1.00 106.47 170 ALA A CA 1
ATOM 1310 C C . ALA A 1 169 ? -23.110 -34.119 -43.617 1.00 107.83 170 ALA A C 1
ATOM 1311 O O . ALA A 1 169 ? -23.899 -33.899 -44.539 1.00 110.26 170 ALA A O 1
ATOM 1313 N N . LEU A 1 170 ? -21.880 -33.621 -43.564 1.00 106.75 171 LEU A N 1
ATOM 1314 C CA . LEU A 1 170 ? -21.333 -32.713 -44.554 1.00 108.00 171 LEU A CA 1
ATOM 1315 C C . LEU A 1 170 ? -21.103 -33.437 -45.884 1.00 110.63 171 LEU A C 1
ATOM 1316 O O . LEU A 1 170 ? -20.046 -34.048 -46.100 1.00 110.92 171 LEU A O 1
ATOM 1321 N N . SER A 1 171 ? -22.091 -33.361 -46.773 1.00 112.73 172 SER A N 1
ATOM 1322 C CA . SER A 1 171 ? -21.988 -33.972 -48.093 1.00 115.34 172 SER A CA 1
ATOM 1323 C C . SER A 1 171 ? -21.179 -33.064 -49.041 1.00 116.36 172 SER A C 1
ATOM 1324 O O . SER A 1 171 ? -21.695 -32.561 -50.056 1.00 118.47 172 SER A O 1
ATOM 1327 N N . ARG A 1 172 ? -19.907 -32.871 -48.678 1.00 114.55 173 ARG A N 1
ATOM 1328 C CA . ARG A 1 172 ? -18.947 -31.989 -49.356 1.00 115.06 173 ARG A CA 1
ATOM 1329 C C . ARG A 1 172 ? -17.563 -32.275 -48.763 1.00 112.93 173 ARG A C 1
ATOM 1330 O O . ARG A 1 172 ? -17.425 -33.167 -47.911 1.00 111.60 173 ARG A O 1
ATOM 1338 N N . GLU A 1 173 ? -16.537 -31.535 -49.188 1.00 112.58 174 GLU A N 1
ATOM 1339 C CA . GLU A 1 173 ? -15.267 -31.564 -48.452 1.00 109.79 174 GLU A CA 1
ATOM 1340 C C . GLU A 1 173 ? -15.296 -30.455 -47.389 1.00 106.80 174 GLU A C 1
ATOM 1341 O O . GLU A 1 173 ? -15.462 -29.274 -47.731 1.00 107.53 174 GLU A O 1
ATOM 1347 N N . PRO A 1 174 ? -15.180 -30.840 -46.094 1.00 103.39 175 PRO A N 1
ATOM 1348 C CA . PRO A 1 174 ? -15.146 -29.879 -44.984 1.00 100.42 175 PRO A CA 1
ATOM 1349 C C . PRO A 1 174 ? -13.918 -28.975 -45.047 1.00 99.07 175 PRO A C 1
ATOM 1350 O O . PRO A 1 174 ? -12.917 -29.334 -45.669 1.00 99.61 175 PRO A O 1
ATOM 1354 N N . THR A 1 175 ? -13.995 -27.811 -44.410 1.00 96.91 176 THR A N 1
ATOM 1355 C CA . THR A 1 175 ? -12.797 -27.027 -44.174 1.00 95.03 176 THR A CA 1
ATOM 1356 C C . THR A 1 175 ? -11.833 -27.888 -43.350 1.00 92.49 176 THR A C 1
ATOM 1357 O O . THR A 1 175 ? -12.255 -28.780 -42.616 1.00 90.79 176 THR A O 1
ATOM 1361 N N . VAL A 1 176 ? -10.540 -27.631 -43.524 1.00 91.87 177 VAL A N 1
ATOM 1362 C CA . VAL A 1 176 ? -9.462 -28.353 -42.854 1.00 89.34 177 VAL A CA 1
ATOM 1363 C C . VAL A 1 176 ? -9.666 -28.484 -41.337 1.00 86.43 177 VAL A C 1
ATOM 1364 O O . VAL A 1 176 ? -9.396 -29.541 -40.737 1.00 84.67 177 VAL A O 1
ATOM 1368 N N . ASP A 1 177 ? -10.167 -27.413 -40.729 1.00 85.09 178 ASP A N 1
ATOM 1369 C CA . ASP A 1 177 ? -10.277 -27.363 -39.285 1.00 82.25 178 ASP A CA 1
ATOM 1370 C C . ASP A 1 177 ? -11.210 -28.433 -38.708 1.00 80.70 178 ASP A C 1
ATOM 1371 O O . ASP A 1 177 ? -10.913 -29.000 -37.651 1.00 78.85 178 ASP A O 1
ATOM 1376 N N . ILE A 1 178 ? -12.300 -28.737 -39.409 1.00 81.21 179 ILE A N 1
ATOM 1377 C CA . ILE A 1 178 ? -13.242 -29.767 -38.944 1.00 80.65 179 ILE A CA 1
ATOM 1378 C C . ILE A 1 178 ? -13.116 -31.125 -39.628 1.00 81.19 179 ILE A C 1
ATOM 1379 O O . ILE A 1 178 ? -13.951 -31.996 -39.402 1.00 80.92 179 ILE A O 1
ATOM 1384 N N . SER A 1 179 ? -12.071 -31.321 -40.426 1.00 81.83 180 SER A N 1
ATOM 1385 C CA . SER A 1 179 ? -11.863 -32.601 -41.095 1.00 83.47 180 SER A CA 1
ATOM 1386 C C . SER A 1 179 ? -11.407 -33.681 -40.103 1.00 82.29 180 SER A C 1
ATOM 1387 O O . SER A 1 179 ? -10.738 -33.377 -39.113 1.00 80.75 180 SER A O 1
ATOM 1390 N N . PRO A 1 180 ? -11.766 -34.951 -40.366 1.00 83.35 181 PRO A N 1
ATOM 1391 C CA . PRO A 1 180 ? -11.383 -36.061 -39.484 1.00 82.08 181 PRO A CA 1
ATOM 1392 C C . PRO A 1 180 ? -9.974 -35.998 -38.884 1.00 80.73 181 PRO A C 1
ATOM 1393 O O . PRO A 1 180 ? -9.848 -36.084 -37.662 1.00 79.32 181 PRO A O 1
ATOM 1397 N N . ASP A 1 181 ? -8.931 -35.832 -39.703 1.00 81.25 182 ASP A N 1
ATOM 1398 C CA . ASP A 1 181 ? -7.541 -35.927 -39.198 1.00 79.77 182 ASP A CA 1
ATOM 1399 C C . ASP A 1 181 ? -7.133 -34.826 -38.222 1.00 77.34 182 ASP A C 1
ATOM 1400 O O . ASP A 1 181 ? -6.504 -35.109 -37.199 1.00 77.01 182 ASP A O 1
ATOM 1405 N N . THR A 1 182 ? -7.461 -33.577 -38.546 1.00 75.92 183 THR A N 1
ATOM 1406 C CA . THR A 1 182 ? -7.201 -32.450 -37.661 1.00 73.01 183 THR A CA 1
ATOM 1407 C C . THR A 1 182 ? -7.937 -32.645 -36.329 1.00 71.00 183 THR A C 1
ATOM 1408 O O . THR A 1 182 ? -7.400 -32.459 -35.244 1.00 69.27 183 THR A O 1
ATOM 1412 N N . VAL A 1 183 ? -9.189 -33.030 -36.434 1.00 70.35 184 VAL A N 1
ATOM 1413 C CA . VAL A 1 183 ? -10.044 -33.089 -35.291 1.00 68.36 184 VAL A CA 1
ATOM 1414 C C . VAL A 1 183 ? -9.666 -34.300 -34.422 1.00 67.58 184 VAL A C 1
ATOM 1415 O O . VAL A 1 183 ? -9.849 -34.282 -33.196 1.00 66.06 184 VAL A O 1
ATOM 1419 N N . GLY A 1 184 ? -9.050 -35.308 -35.051 1.00 67.93 185 GLY A N 1
ATOM 1420 C CA . GLY A 1 184 ? -8.526 -36.479 -34.340 1.00 66.14 185 GLY A CA 1
ATOM 1421 C C . GLY A 1 184 ? -7.222 -36.117 -33.656 1.00 64.51 185 GLY A C 1
ATOM 1422 O O . GLY A 1 184 ? -6.868 -36.642 -32.615 1.00 63.80 185 GLY A O 1
ATOM 1423 N N . THR A 1 185 ? -6.485 -35.197 -34.236 1.00 64.15 186 THR A N 1
ATOM 1424 C CA . THR A 1 185 ? -5.286 -34.729 -33.550 1.00 62.54 186 THR A CA 1
ATOM 1425 C C . THR A 1 185 ? -5.637 -33.795 -32.417 1.00 60.22 186 THR A C 1
ATOM 1426 O O . THR A 1 185 ? -5.057 -33.878 -31.379 1.00 59.78 186 THR A O 1
ATOM 1430 N N . LEU A 1 186 ? -6.605 -32.925 -32.608 1.00 60.45 187 LEU A N 1
ATOM 1431 C CA . LEU A 1 186 ? -6.990 -32.045 -31.541 1.00 60.65 187 LEU A CA 1
ATOM 1432 C C . LEU A 1 186 ? -7.485 -32.838 -30.317 1.00 59.88 187 LEU A C 1
ATOM 1433 O O . LEU A 1 186 ? -7.119 -32.550 -29.193 1.00 58.90 187 LEU A O 1
ATOM 1438 N N . SER A 1 187 ? -8.310 -33.842 -30.570 1.00 60.58 188 SER A N 1
ATOM 1439 C CA . SER A 1 187 ? -8.818 -34.713 -29.543 1.00 59.94 188 SER A CA 1
ATOM 1440 C C . SER A 1 187 ? -7.717 -35.327 -28.704 1.00 59.06 188 SER A C 1
ATOM 1441 O O . SER A 1 187 ? -7.861 -35.426 -27.467 1.00 58.97 188 SER A O 1
ATOM 1444 N N . LEU A 1 188 ? -6.638 -35.746 -29.359 1.00 58.14 189 LEU A N 1
ATOM 1445 C CA . LEU A 1 188 ? -5.530 -36.398 -28.667 1.00 57.21 189 LEU A CA 1
ATOM 1446 C C . LEU A 1 188 ? -4.673 -35.394 -27.877 1.00 55.82 189 LEU A C 1
ATOM 1447 O O . LEU A 1 188 ? -4.123 -35.717 -26.834 1.00 55.97 189 LEU A O 1
ATOM 1452 N N . ILE A 1 189 ? -4.557 -34.171 -28.373 1.00 54.64 190 ILE A N 1
ATOM 1453 C CA . ILE A 1 189 ? -3.875 -33.127 -27.626 1.00 53.12 190 ILE A CA 1
ATOM 1454 C C . ILE A 1 189 ? -4.672 -32.820 -26.328 1.00 52.09 190 ILE A C 1
ATOM 1455 O O . ILE A 1 189 ? -4.081 -32.641 -25.244 1.00 51.11 190 ILE A O 1
ATOM 1460 N N . MET A 1 190 ? -5.991 -32.749 -26.452 1.00 50.98 191 MET A N 1
ATOM 1461 C CA . MET A 1 190 ? -6.825 -32.414 -25.320 1.00 51.87 191 MET A CA 1
ATOM 1462 C C . MET A 1 190 ? -6.710 -33.548 -24.265 1.00 51.15 191 MET A C 1
ATOM 1463 O O . MET A 1 190 ? -6.605 -33.264 -23.086 1.00 51.07 191 MET A O 1
ATOM 1468 N N . LEU A 1 191 ? -6.659 -34.801 -24.708 1.00 50.59 192 LEU A N 1
ATOM 1469 C CA . LEU A 1 191 ? -6.546 -35.960 -23.807 1.00 51.47 192 LEU A CA 1
ATOM 1470 C C . LEU A 1 191 ? -5.183 -35.957 -23.123 1.00 51.60 192 LEU A C 1
ATOM 1471 O O . LEU A 1 191 ? -5.093 -36.214 -21.934 1.00 51.21 192 LEU A O 1
ATOM 1476 N N . ALA A 1 192 ? -4.129 -35.607 -23.872 1.00 51.21 193 ALA A N 1
ATOM 1477 C CA . ALA A 1 192 ? -2.793 -35.560 -23.307 1.00 50.48 193 ALA A CA 1
ATOM 1478 C C . ALA A 1 192 ? -2.694 -34.534 -22.189 1.00 49.86 193 ALA A C 1
ATOM 1479 O O . ALA A 1 192 ? -1.970 -34.751 -21.200 1.00 49.31 193 ALA A O 1
ATOM 1481 N N . GLN A 1 193 ? -3.376 -33.405 -22.392 1.00 49.52 194 GLN A N 1
ATOM 1482 C CA . GLN A 1 193 ? -3.392 -32.314 -21.454 1.00 49.13 194 GLN A CA 1
ATOM 1483 C C . GLN A 1 193 ? -4.226 -32.650 -20.219 1.00 51.11 194 GLN A C 1
ATOM 1484 O O . GLN A 1 193 ? -3.952 -32.128 -19.138 1.00 52.91 194 GLN A O 1
ATOM 1490 N N . ALA A 1 194 ? -5.256 -33.486 -20.371 1.00 51.51 195 ALA A N 1
ATOM 1491 C CA . ALA A 1 194 ? -6.009 -33.978 -19.236 1.00 51.89 195 ALA A CA 1
ATOM 1492 C C . ALA A 1 194 ? -5.071 -34.847 -18.385 1.00 52.29 195 ALA A C 1
ATOM 1493 O O . ALA A 1 194 ? -5.037 -34.733 -17.137 1.00 53.71 195 ALA A O 1
ATOM 1495 N N . GLN A 1 195 ? -4.301 -35.700 -19.049 1.00 51.26 196 GLN A N 1
ATOM 1496 C CA . GLN A 1 195 ? -3.372 -36.563 -18.341 1.00 51.90 196 GLN A CA 1
ATOM 1497 C C . GLN A 1 195 ? -2.391 -35.594 -17.646 1.00 52.08 196 GLN A C 1
ATOM 1498 O O . GLN A 1 195 ? -2.220 -35.690 -16.440 1.00 54.21 196 GLN A O 1
ATOM 1504 N N . GLU A 1 196 ? -1.855 -34.594 -18.345 1.00 50.60 197 GLU A N 1
ATOM 1505 C CA . GLU A 1 196 ? -0.989 -33.655 -17.686 1.00 51.62 197 GLU A CA 1
ATOM 1506 C C . GLU A 1 196 ? -1.607 -33.177 -16.354 1.00 51.50 197 GLU A C 1
ATOM 1507 O O . GLU A 1 196 ? -0.964 -33.311 -15.319 1.00 51.95 197 GLU A O 1
ATOM 1513 N N . VAL A 1 197 ? -2.832 -32.652 -16.384 1.00 50.97 198 VAL A N 1
ATOM 1514 C CA . VAL A 1 197 ? -3.501 -32.175 -15.164 1.00 53.25 198 VAL A CA 1
ATOM 1515 C C . VAL A 1 197 ? -3.503 -33.220 -14.037 1.00 53.53 198 VAL A C 1
ATOM 1516 O O . VAL A 1 197 ? -3.020 -32.961 -12.956 1.00 53.97 198 VAL A O 1
ATOM 1520 N N . PHE A 1 198 ? -3.967 -34.422 -14.332 1.00 54.48 199 PHE A N 1
ATOM 1521 C CA . PHE A 1 198 ? -3.880 -35.519 -13.387 1.00 56.19 199 PHE A CA 1
ATOM 1522 C C . PHE A 1 198 ? -2.460 -35.809 -12.890 1.00 56.86 199 PHE A C 1
ATOM 1523 O O . PHE A 1 198 ? -2.300 -36.218 -11.756 1.00 58.31 199 PHE A O 1
ATOM 1531 N N . PHE A 1 199 ? -1.428 -35.560 -13.705 1.00 55.53 200 PHE A N 1
ATOM 1532 C CA . PHE A 1 199 ? -0.053 -35.704 -13.227 1.00 54.06 200 PHE A CA 1
ATOM 1533 C C . PHE A 1 199 ? 0.295 -34.608 -12.209 1.00 55.29 200 PHE A C 1
ATOM 1534 O O . PHE A 1 199 ? 1.077 -34.820 -11.289 1.00 55.10 200 PHE A O 1
ATOM 1542 N N . LEU A 1 200 ? -0.238 -33.415 -12.437 1.00 56.42 201 LEU A N 1
ATOM 1543 C CA . LEU A 1 200 ? -0.054 -32.286 -11.553 1.00 59.07 201 LEU A CA 1
ATOM 1544 C C . LEU A 1 200 ? -0.817 -32.506 -10.189 1.00 62.09 201 LEU A C 1
ATOM 1545 O O . LEU A 1 200 ? -0.294 -32.209 -9.114 1.00 63.14 201 LEU A O 1
ATOM 1550 N N . LYS A 1 201 ? -2.023 -33.061 -10.250 1.00 63.12 202 LYS A N 1
ATOM 1551 C CA . LYS A 1 201 ? -2.826 -33.330 -9.065 1.00 66.09 202 LYS A CA 1
ATOM 1552 C C . LYS A 1 201 ? -2.114 -34.345 -8.178 1.00 67.08 202 LYS A C 1
ATOM 1553 O O . LYS A 1 201 ? -2.056 -34.178 -6.932 1.00 68.28 202 LYS A O 1
ATOM 1559 N N . ALA A 1 202 ? -1.538 -35.377 -8.810 1.00 65.62 203 ALA A N 1
ATOM 1560 C CA . ALA A 1 202 ? -0.835 -36.397 -8.051 1.00 66.32 203 ALA A CA 1
ATOM 1561 C C . ALA A 1 202 ? 0.429 -35.826 -7.422 1.00 67.24 203 ALA A C 1
ATOM 1562 O O . ALA A 1 202 ? 0.843 -36.280 -6.357 1.00 69.05 203 ALA A O 1
ATOM 1564 N N . THR A 1 203 ? 1.036 -34.832 -8.077 1.00 66.39 204 THR A N 1
ATOM 1565 C CA . THR A 1 203 ? 2.260 -34.204 -7.583 1.00 66.71 204 THR A CA 1
ATOM 1566 C C . THR A 1 203 ? 1.923 -33.324 -6.361 1.00 69.94 204 THR A C 1
ATOM 1567 O O . THR A 1 203 ? 2.591 -33.392 -5.305 1.00 70.83 204 THR A O 1
ATOM 1571 N N . ARG A 1 204 ? 0.893 -32.494 -6.528 1.00 71.14 205 ARG A N 1
ATOM 1572 C CA . ARG A 1 204 ? 0.452 -31.568 -5.515 1.00 74.17 205 ARG A CA 1
ATOM 1573 C C . ARG A 1 204 ? 0.026 -32.372 -4.256 1.00 76.53 205 ARG A C 1
ATOM 1574 O O . ARG A 1 204 ? 0.367 -32.008 -3.134 1.00 77.68 205 ARG A O 1
ATOM 1582 N N . ASP A 1 205 ? -0.644 -33.507 -4.471 1.00 76.82 206 ASP A N 1
ATOM 1583 C CA . ASP A 1 205 ? -1.108 -34.366 -3.380 1.00 78.39 206 ASP A CA 1
ATOM 1584 C C . ASP A 1 205 ? -0.055 -35.290 -2.793 1.00 78.60 206 ASP A C 1
ATOM 1585 O O . ASP A 1 205 ? -0.379 -36.120 -1.937 1.00 81.05 206 ASP A O 1
ATOM 1590 N N . LYS A 1 206 ? 1.191 -35.150 -3.234 1.00 76.79 207 LYS A N 1
ATOM 1591 C CA . LYS A 1 206 ? 2.325 -35.912 -2.669 1.00 76.42 207 LYS A CA 1
ATOM 1592 C C . LYS A 1 206 ? 2.161 -37.440 -2.705 1.00 74.90 207 LYS A C 1
ATOM 1593 O O . LYS A 1 206 ? 2.630 -38.148 -1.821 1.00 73.94 207 LYS A O 1
ATOM 1599 N N . MET A 1 207 ? 1.553 -37.926 -3.791 1.00 73.24 208 MET A N 1
ATOM 1600 C CA . MET A 1 207 ? 1.459 -39.361 -4.075 1.00 72.87 208 MET A CA 1
ATOM 1601 C C . MET A 1 207 ? 2.806 -39.957 -4.354 1.00 70.84 208 MET A C 1
ATOM 1602 O O . MET A 1 207 ? 3.758 -39.224 -4.614 1.00 70.01 208 MET A O 1
ATOM 1607 N N . LYS A 1 208 ? 2.876 -41.282 -4.268 1.00 71.23 209 LYS A N 1
ATOM 1608 C CA . LYS A 1 208 ? 4.103 -42.049 -4.447 1.00 71.73 209 LYS A CA 1
ATOM 1609 C C . LYS A 1 208 ? 4.778 -41.790 -5.799 1.00 69.71 209 LYS A C 1
ATOM 1610 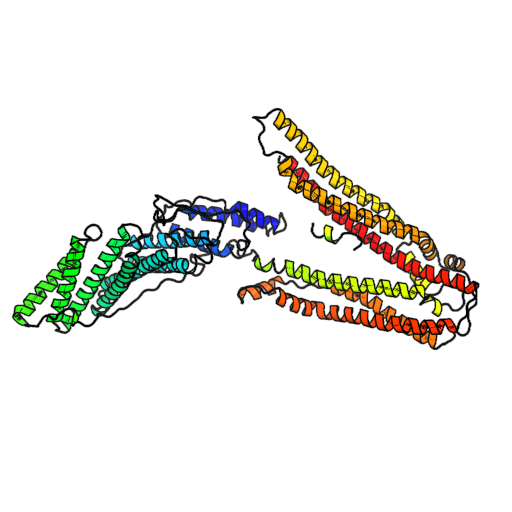O O . LYS A 1 208 ? 4.125 -41.579 -6.827 1.00 68.26 209 LYS A O 1
ATOM 1616 N N . ASP A 1 209 ? 6.096 -41.860 -5.785 1.00 69.31 210 ASP A N 1
ATOM 1617 C CA . ASP A 1 209 ? 6.875 -41.592 -6.971 1.00 68.44 210 ASP A CA 1
ATOM 1618 C C . ASP A 1 209 ? 6.582 -42.602 -8.074 1.00 67.45 210 ASP A C 1
ATOM 1619 O O . ASP A 1 209 ? 6.542 -42.243 -9.243 1.00 66.43 210 ASP A O 1
ATOM 1624 N N . ALA A 1 210 ? 6.206 -43.811 -7.679 1.00 67.92 211 ALA A N 1
ATOM 1625 C CA . ALA A 1 210 ? 5.872 -44.867 -8.634 1.00 67.32 211 ALA A CA 1
ATOM 1626 C C . ALA A 1 210 ? 4.607 -44.514 -9.412 1.00 66.31 211 ALA A C 1
ATOM 1627 O O . ALA A 1 210 ? 4.492 -44.817 -10.603 1.00 65.83 211 ALA A O 1
ATOM 1629 N N . ILE A 1 211 ? 3.656 -43.872 -8.736 1.00 66.02 212 ILE A N 1
ATOM 1630 C CA . ILE A 1 211 ? 2.422 -43.446 -9.400 1.00 64.44 212 ILE A CA 1
ATOM 1631 C C . ILE A 1 211 ? 2.705 -42.268 -10.322 1.00 61.36 212 ILE A C 1
ATOM 1632 O O . ILE A 1 211 ? 2.221 -42.239 -11.447 1.00 61.28 212 ILE A O 1
ATOM 1637 N N . ILE A 1 212 ? 3.504 -41.322 -9.846 1.00 58.93 213 ILE A N 1
ATOM 1638 C CA . ILE A 1 212 ? 3.734 -40.099 -10.568 1.00 55.91 213 ILE A CA 1
ATOM 1639 C C . ILE A 1 212 ? 4.503 -40.391 -11.849 1.00 54.48 213 ILE A C 1
ATOM 1640 O O . ILE A 1 212 ? 4.178 -39.833 -12.878 1.00 53.04 213 ILE A O 1
ATOM 1645 N N . ALA A 1 213 ? 5.471 -41.305 -11.780 1.00 54.14 214 ALA A N 1
ATOM 1646 C CA . ALA A 1 213 ? 6.261 -41.712 -12.930 1.00 53.29 214 ALA A CA 1
ATOM 1647 C C . ALA A 1 213 ? 5.346 -42.248 -14.011 1.00 53.45 214 ALA A C 1
ATOM 1648 O O . ALA A 1 213 ? 5.496 -41.881 -15.176 1.00 51.85 214 ALA A O 1
ATOM 1650 N N . LYS A 1 214 ? 4.361 -43.071 -13.616 1.00 54.20 215 LYS A N 1
ATOM 1651 C CA . LYS A 1 214 ? 3.480 -43.731 -14.594 1.00 54.11 215 LYS A CA 1
ATOM 1652 C C . LYS A 1 214 ? 2.454 -42.800 -15.227 1.00 53.75 215 LYS A C 1
ATOM 1653 O O . LYS A 1 214 ? 2.135 -42.962 -16.410 1.00 54.41 215 LYS A O 1
ATOM 1659 N N . LEU A 1 215 ? 1.947 -41.830 -14.464 1.00 53.05 216 LEU A N 1
ATOM 1660 C CA . LEU A 1 215 ? 1.031 -40.826 -15.001 1.00 52.56 216 LEU A CA 1
ATOM 1661 C C . LEU A 1 215 ? 1.752 -39.892 -15.983 1.00 52.36 216 LEU A C 1
ATOM 1662 O O . LEU A 1 215 ? 1.183 -39.444 -16.978 1.00 52.27 216 LEU A O 1
ATOM 1667 N N . ALA A 1 216 ? 3.011 -39.601 -15.683 1.00 52.37 217 ALA A N 1
ATOM 1668 C CA . ALA A 1 216 ? 3.809 -38.724 -16.491 1.00 51.41 217 ALA A CA 1
ATOM 1669 C C . ALA A 1 216 ? 4.192 -39.479 -17.780 1.00 51.22 217 ALA A C 1
ATOM 1670 O O . ALA A 1 216 ? 4.118 -38.933 -18.857 1.00 50.49 217 ALA A O 1
ATOM 1672 N N . ASN A 1 217 ? 4.517 -40.762 -17.676 1.00 52.53 218 ASN A N 1
ATOM 1673 C CA . ASN A 1 217 ? 4.898 -41.554 -18.865 1.00 52.86 218 ASN A CA 1
ATOM 1674 C C . ASN A 1 217 ? 3.756 -41.671 -19.850 1.00 53.25 218 ASN A C 1
ATOM 1675 O O . ASN A 1 217 ? 3.941 -41.486 -21.029 1.00 54.53 218 ASN A O 1
ATOM 1680 N N . GLN A 1 218 ? 2.580 -42.004 -19.346 1.00 53.03 219 GLN A N 1
ATOM 1681 C CA . GLN A 1 218 ? 1.344 -41.959 -20.107 1.00 52.88 219 GLN A CA 1
ATOM 1682 C C . GLN A 1 218 ? 1.061 -40.599 -20.805 1.00 52.12 219 GLN A C 1
ATOM 1683 O O . GLN A 1 218 ? 0.487 -40.576 -21.884 1.00 51.36 219 GLN A O 1
ATOM 1689 N N . ALA A 1 219 ? 1.381 -39.484 -20.143 1.00 51.12 220 ALA A N 1
ATOM 1690 C CA . ALA A 1 219 ? 1.122 -38.174 -20.700 1.00 51.03 220 ALA A CA 1
ATOM 1691 C C . ALA A 1 219 ? 2.044 -38.026 -21.921 1.00 52.12 220 ALA A C 1
ATOM 1692 O O . ALA A 1 219 ? 1.636 -37.452 -22.920 1.00 51.94 220 ALA A O 1
ATOM 1694 N N . ALA A 1 220 ? 3.264 -38.568 -21.801 1.00 53.11 221 ALA A N 1
ATOM 1695 C CA . ALA A 1 220 ? 4.307 -38.565 -22.825 1.00 54.65 221 ALA A CA 1
ATOM 1696 C C . ALA A 1 220 ? 3.924 -39.409 -24.011 1.00 56.67 221 ALA A C 1
ATOM 1697 O O . ALA A 1 220 ? 4.282 -39.085 -25.144 1.00 57.40 221 ALA A O 1
ATOM 1699 N N . ASP A 1 221 ? 3.275 -40.539 -23.724 1.00 57.65 222 ASP A N 1
ATOM 1700 C CA . ASP A 1 221 ? 2.739 -41.444 -24.723 1.00 59.12 222 ASP A CA 1
ATOM 1701 C C . ASP A 1 221 ? 1.741 -40.608 -25.540 1.00 58.44 222 ASP A C 1
ATOM 1702 O O . ASP A 1 221 ? 1.836 -40.544 -26.779 1.00 59.28 222 ASP A O 1
ATOM 1707 N N . TYR A 1 222 ? 0.815 -39.923 -24.854 1.00 55.21 223 TYR A N 1
ATOM 1708 C CA . TYR A 1 222 ? -0.208 -39.182 -25.561 1.00 53.84 223 TYR A CA 1
ATOM 1709 C C . TYR A 1 222 ? 0.372 -38.023 -26.373 1.00 52.86 223 TYR A C 1
ATOM 1710 O O . TYR A 1 222 ? -0.065 -37.797 -27.481 1.00 53.67 223 TYR A O 1
ATOM 1719 N N . PHE A 1 223 ? 1.288 -37.265 -25.782 1.00 50.59 224 PHE A N 1
ATOM 1720 C CA . PHE A 1 223 ? 1.914 -36.139 -26.423 1.00 50.38 224 PHE A CA 1
ATOM 1721 C C . PHE A 1 223 ? 2.780 -36.594 -27.671 1.00 52.02 224 PHE A C 1
ATOM 1722 O O . PHE A 1 223 ? 2.763 -35.930 -28.672 1.00 51.74 224 PHE A O 1
ATOM 1730 N N . GLY A 1 224 ? 3.444 -37.747 -27.593 1.00 52.89 225 GLY A N 1
ATOM 1731 C CA . GLY A 1 224 ? 4.309 -38.276 -28.637 1.00 55.68 225 GLY A CA 1
ATOM 1732 C C . GLY A 1 224 ? 3.522 -38.669 -29.878 1.00 58.54 225 GLY A C 1
ATOM 1733 O O . GLY A 1 224 ? 3.880 -38.310 -30.994 1.00 59.65 225 GLY A O 1
ATOM 1734 N N . ASP A 1 225 ? 2.422 -39.377 -29.659 1.00 59.90 226 ASP A N 1
ATOM 1735 C CA . ASP A 1 225 ? 1.488 -39.775 -30.693 1.00 61.90 226 ASP A CA 1
ATOM 1736 C C . ASP A 1 225 ? 0.872 -38.577 -31.406 1.00 62.18 226 ASP A C 1
ATOM 1737 O O . ASP A 1 225 ? 0.627 -38.649 -32.599 1.00 63.36 226 ASP A O 1
ATOM 1742 N N . ALA A 1 226 ? 0.594 -37.500 -30.667 1.00 61.52 227 ALA A N 1
ATOM 1743 C CA . ALA A 1 226 ? 0.024 -36.283 -31.249 1.00 62.17 227 ALA A CA 1
ATOM 1744 C C . ALA A 1 226 ? 1.103 -35.568 -32.045 1.00 63.55 227 ALA A C 1
ATOM 1745 O O . ALA A 1 226 ? 0.832 -35.044 -33.113 1.00 65.08 227 ALA A O 1
ATOM 1747 N N . PHE A 1 227 ? 2.327 -35.581 -31.513 1.00 63.69 228 PHE A N 1
ATOM 1748 C CA . PHE A 1 227 ? 3.463 -34.999 -32.161 1.00 65.56 228 PHE A CA 1
ATOM 1749 C C . PHE A 1 227 ? 3.639 -35.692 -33.498 1.00 68.23 228 PHE A C 1
ATOM 1750 O O . PHE A 1 227 ? 3.746 -35.032 -34.534 1.00 69.40 228 PHE A O 1
ATOM 1758 N N . LYS A 1 228 ? 3.644 -37.022 -33.458 1.00 69.46 229 LYS A N 1
ATOM 1759 C CA . LYS A 1 228 ? 3.851 -37.837 -34.639 1.00 72.88 229 LYS A CA 1
ATOM 1760 C C . LYS A 1 228 ? 2.791 -37.546 -35.715 1.00 74.48 229 LYS A C 1
ATOM 1761 O O . LYS A 1 228 ? 3.127 -37.316 -36.876 1.00 75.14 229 LYS A O 1
ATOM 1767 N N . GLN A 1 229 ? 1.521 -37.483 -35.306 1.00 74.18 230 GLN A N 1
ATOM 1768 C CA . GLN A 1 229 ? 0.457 -37.137 -36.239 1.00 75.32 230 GLN A CA 1
ATOM 1769 C C . GLN A 1 229 ? 0.691 -35.797 -36.958 1.00 76.48 230 GLN A C 1
ATOM 1770 O O . GLN A 1 229 ? 0.286 -35.640 -38.100 1.00 78.17 230 GLN A O 1
ATOM 1776 N N . CYS A 1 230 ? 1.325 -34.846 -36.278 1.00 75.83 231 CYS A N 1
ATOM 1777 C CA . CYS A 1 230 ? 1.636 -33.559 -36.861 1.00 77.56 231 CYS A CA 1
ATOM 1778 C C . CYS A 1 230 ? 2.859 -33.523 -37.797 1.00 79.68 231 CYS A C 1
ATOM 1779 O O . CYS A 1 230 ? 3.043 -32.558 -38.523 1.00 79.96 231 CYS A O 1
ATOM 1782 N N . GLN A 1 231 ? 3.698 -34.550 -37.770 1.00 81.28 232 GLN A N 1
ATOM 1783 C CA . GLN A 1 231 ? 4.982 -34.444 -38.451 1.00 84.52 232 GLN A CA 1
ATOM 1784 C C . GLN A 1 231 ? 4.891 -34.455 -39.979 1.00 87.47 232 GLN A C 1
ATOM 1785 O O . GLN A 1 231 ? 5.675 -33.789 -40.652 1.00 88.32 232 GLN A O 1
ATOM 1791 N N . TYR A 1 232 ? 3.933 -35.191 -40.523 1.00 88.78 233 TYR A N 1
ATOM 1792 C CA . TYR A 1 232 ? 3.744 -35.135 -41.959 1.00 92.22 233 TYR A CA 1
ATOM 1793 C C . TYR A 1 232 ? 2.368 -34.578 -42.379 1.00 92.27 233 TYR A C 1
ATOM 1794 O O . TYR A 1 232 ? 1.735 -35.086 -43.288 1.00 94.07 233 TYR A O 1
ATOM 1803 N N . LYS A 1 233 ? 1.935 -33.521 -41.694 1.00 90.67 234 LYS A N 1
ATOM 1804 C CA . LYS A 1 233 ? 0.755 -32.740 -42.056 1.00 91.17 234 LYS A CA 1
ATOM 1805 C C . LYS A 1 233 ? 0.729 -31.465 -41.229 1.00 89.84 234 LYS A C 1
ATOM 1806 O O . LYS A 1 233 ? 0.626 -31.524 -39.973 1.00 89.02 234 LYS A O 1
ATOM 1812 N N . ASP A 1 234 ? 0.788 -30.315 -41.899 1.00 90.40 235 ASP A N 1
ATOM 1813 C CA . ASP A 1 234 ? 0.743 -29.031 -41.184 1.00 88.96 235 ASP A CA 1
ATOM 1814 C C . ASP A 1 234 ? -0.620 -28.360 -41.254 1.00 88.49 235 ASP A C 1
ATOM 1815 O O . ASP A 1 234 ? -0.869 -27.489 -42.105 1.00 89.94 235 ASP A O 1
ATOM 1820 N N . THR A 1 235 ? -1.503 -28.760 -40.348 1.00 86.05 236 THR A N 1
ATOM 1821 C CA . THR A 1 235 ? -2.851 -28.207 -40.364 1.00 85.34 236 THR A CA 1
ATOM 1822 C C . THR A 1 235 ? -3.246 -27.401 -39.123 1.00 82.55 236 THR A C 1
ATOM 1823 O O . THR A 1 235 ? -4.309 -26.786 -39.105 1.00 83.17 236 THR A O 1
ATOM 1827 N N . LEU A 1 236 ? -2.385 -27.385 -38.108 1.00 79.76 237 LEU A N 1
ATOM 1828 C CA . LEU A 1 236 ? -2.645 -26.638 -36.862 1.00 76.83 237 LEU A CA 1
ATOM 1829 C C . LEU A 1 236 ? -1.835 -25.339 -36.804 1.00 76.48 237 LEU A C 1
ATOM 1830 O O . LEU A 1 236 ? -0.879 -25.190 -37.528 1.00 77.69 237 LEU A O 1
ATOM 1835 N N . PRO A 1 237 ? -2.222 -24.381 -35.952 1.00 76.18 238 PRO A N 1
ATOM 1836 C CA . PRO A 1 237 ? -1.411 -23.147 -35.928 1.00 76.92 238 PRO A CA 1
ATOM 1837 C C . PRO A 1 237 ? 0.072 -23.449 -35.730 1.00 76.99 238 PRO A C 1
ATOM 1838 O O . PRO A 1 237 ? 0.417 -24.566 -35.366 1.00 76.19 238 PRO A O 1
ATOM 1842 N N . LYS A 1 238 ? 0.948 -22.468 -35.957 1.00 79.15 239 LYS A N 1
ATOM 1843 C CA . LYS A 1 238 ? 2.400 -22.709 -35.926 1.00 79.82 239 LYS A CA 1
ATOM 1844 C C . LYS A 1 238 ? 2.978 -23.110 -34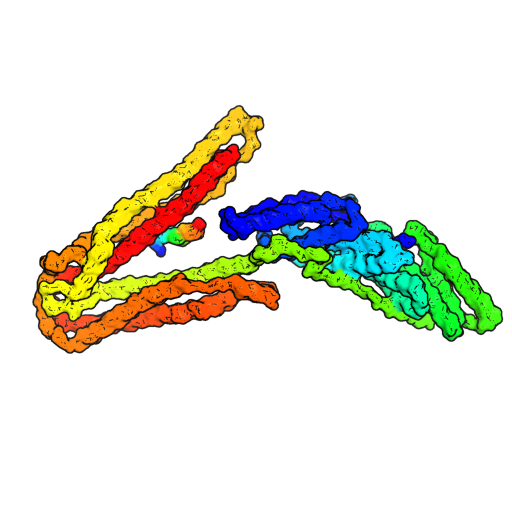.544 1.00 78.04 239 LYS A C 1
ATOM 1845 O O . LYS A 1 238 ? 3.938 -23.861 -34.476 1.00 78.11 239 LYS A O 1
ATOM 1851 N N . GLU A 1 239 ? 2.383 -22.628 -33.458 1.00 76.65 240 GLU A N 1
ATOM 1852 C CA . GLU A 1 239 ? 2.851 -22.931 -32.103 1.00 74.91 240 GLU A CA 1
ATOM 1853 C C . GLU A 1 239 ? 2.539 -24.355 -31.650 1.00 71.57 240 GLU A C 1
ATOM 1854 O O . GLU A 1 239 ? 3.242 -24.921 -30.816 1.00 71.23 240 GLU A O 1
ATOM 1860 N N . VAL A 1 240 ? 1.472 -24.945 -32.158 1.00 69.01 241 VAL A N 1
ATOM 1861 C CA . VAL A 1 240 ? 1.133 -26.267 -31.685 1.00 65.43 241 VAL A CA 1
ATOM 1862 C C . VAL A 1 240 ? 2.351 -27.163 -31.795 1.00 64.15 241 VAL A C 1
ATOM 1863 O O . VAL A 1 240 ? 2.716 -27.851 -30.835 1.00 64.11 241 VAL A O 1
ATOM 1867 N N . PHE A 1 241 ? 2.999 -27.142 -32.955 1.00 63.62 242 PHE A N 1
ATOM 1868 C CA . PHE A 1 241 ? 4.003 -28.133 -33.263 1.00 61.46 242 PHE A CA 1
ATOM 1869 C C . PHE A 1 241 ? 5.168 -28.189 -32.263 1.00 59.55 242 PHE A C 1
ATOM 1870 O O . PHE A 1 241 ? 5.403 -29.232 -31.684 1.00 59.07 242 PHE A O 1
ATOM 1878 N N . PRO A 1 242 ? 5.913 -27.088 -32.065 1.00 59.21 243 PRO A N 1
ATOM 1879 C CA . PRO A 1 242 ? 6.965 -27.141 -31.030 1.00 57.98 243 PRO A CA 1
ATOM 1880 C C . PRO A 1 242 ? 6.461 -27.329 -29.560 1.00 57.22 243 PRO A C 1
ATOM 1881 O O . PRO A 1 242 ? 7.167 -27.919 -28.736 1.00 56.79 243 PRO A O 1
ATOM 1885 N N . VAL A 1 243 ? 5.278 -26.834 -29.221 1.00 56.30 244 VAL A N 1
ATOM 1886 C CA . VAL A 1 243 ? 4.767 -27.077 -27.861 1.00 55.13 244 VAL A CA 1
ATOM 1887 C C . VAL A 1 243 ? 4.578 -28.589 -27.633 1.00 54.49 244 VAL A C 1
ATOM 1888 O O . VAL A 1 243 ? 4.991 -29.123 -26.603 1.00 53.82 244 VAL A O 1
ATOM 1892 N N . LEU A 1 244 ? 4.017 -29.286 -28.619 1.00 54.96 245 LEU A N 1
ATOM 1893 C CA . LEU A 1 244 ? 3.833 -30.720 -28.483 1.00 54.39 245 LEU A CA 1
ATOM 1894 C C . LEU A 1 244 ? 5.172 -31.361 -28.199 1.00 55.00 245 LEU A C 1
ATOM 1895 O O . LEU A 1 244 ? 5.280 -32.169 -27.260 1.00 55.49 245 LEU A O 1
ATOM 1900 N N . ALA A 1 245 ? 6.195 -30.963 -28.950 1.00 54.81 246 ALA A N 1
ATOM 1901 C CA . ALA A 1 245 ? 7.514 -31.608 -28.837 1.00 54.75 246 ALA A CA 1
ATOM 1902 C C . ALA A 1 245 ? 8.149 -31.364 -27.473 1.00 53.26 246 ALA A C 1
ATOM 1903 O O . ALA A 1 245 ? 8.631 -32.308 -26.830 1.00 53.18 246 ALA A O 1
ATOM 1905 N N . ALA A 1 246 ? 8.150 -30.109 -27.033 1.00 52.51 247 ALA A N 1
ATOM 1906 C CA . ALA A 1 246 ? 8.612 -29.762 -25.690 1.00 52.50 247 ALA A CA 1
ATOM 1907 C C . ALA A 1 246 ? 7.827 -30.531 -24.597 1.00 52.02 247 ALA A C 1
ATOM 1908 O O . ALA A 1 246 ? 8.430 -31.065 -23.684 1.00 50.36 247 ALA A O 1
ATOM 1910 N N . LYS A 1 247 ? 6.501 -30.597 -24.719 1.00 52.18 248 LYS A N 1
ATOM 1911 C CA . LYS A 1 247 ? 5.688 -31.192 -23.666 1.00 53.51 248 LYS A CA 1
ATOM 1912 C C . LYS A 1 247 ? 5.924 -32.691 -23.632 1.00 54.13 248 LYS A C 1
ATOM 1913 O O . LYS A 1 247 ? 5.937 -33.303 -22.552 1.00 53.29 248 LYS A O 1
ATOM 1919 N N . HIS A 1 248 ? 6.178 -33.261 -24.812 1.00 55.42 249 HIS A N 1
ATOM 1920 C CA . HIS A 1 248 ? 6.572 -34.658 -24.928 1.00 56.33 249 HIS A CA 1
ATOM 1921 C C . HIS A 1 248 ? 7.863 -34.924 -24.159 1.00 56.94 249 HIS A C 1
ATOM 1922 O O . HIS A 1 248 ? 7.938 -35.880 -23.397 1.00 57.87 249 HIS A O 1
ATOM 1929 N N . CYS A 1 249 ? 8.856 -34.059 -24.323 1.00 57.01 250 CYS A N 1
ATOM 1930 C CA . CYS A 1 249 ? 10.134 -34.217 -23.640 1.00 57.17 250 CYS A CA 1
ATOM 1931 C C . CYS A 1 249 ? 10.056 -33.967 -22.156 1.00 55.94 250 CYS A C 1
ATOM 1932 O O . CYS A 1 249 ? 10.678 -34.700 -21.377 1.00 55.85 250 CYS A O 1
ATOM 1935 N N . ILE A 1 250 ? 9.306 -32.930 -21.768 1.00 54.60 251 ILE A N 1
ATOM 1936 C CA . ILE A 1 250 ? 9.151 -32.592 -20.378 1.00 53.21 251 ILE A CA 1
ATOM 1937 C C . ILE A 1 250 ? 8.467 -33.731 -19.618 1.00 53.28 251 ILE A C 1
ATOM 1938 O O . ILE A 1 250 ? 8.739 -33.950 -18.433 1.00 53.16 251 ILE A O 1
ATOM 1943 N N . MET A 1 251 ? 7.591 -34.463 -20.299 1.00 52.34 252 MET A N 1
ATOM 1944 C CA . MET A 1 251 ? 6.822 -35.473 -19.624 1.00 52.22 252 MET A CA 1
ATOM 1945 C C . MET A 1 251 ? 7.670 -36.717 -19.555 1.00 52.71 252 MET A C 1
ATOM 1946 O O . MET A 1 251 ? 7.559 -37.524 -18.641 1.00 53.42 252 MET A O 1
ATOM 1951 N N . GLN A 1 252 ? 8.562 -36.880 -20.507 1.00 53.63 253 GLN A N 1
ATOM 1952 C CA . GLN A 1 252 ? 9.527 -37.949 -20.344 1.00 54.48 253 GLN A CA 1
ATOM 1953 C C . GLN A 1 252 ? 10.495 -37.678 -19.179 1.00 53.68 253 GLN A C 1
ATOM 1954 O O . GLN A 1 252 ? 10.706 -38.565 -18.345 1.00 53.42 253 GLN A O 1
ATOM 1960 N N . ALA A 1 253 ? 11.068 -36.465 -19.146 1.00 52.55 254 ALA A N 1
ATOM 1961 C CA . ALA A 1 253 ? 12.003 -36.082 -18.119 1.00 52.96 254 ALA A CA 1
ATOM 1962 C C . ALA A 1 253 ? 11.313 -36.276 -16.743 1.00 53.92 254 ALA A C 1
ATOM 1963 O O . ALA A 1 253 ? 11.875 -36.893 -15.854 1.00 54.89 254 ALA A O 1
ATOM 1965 N N . ASN A 1 254 ? 10.092 -35.783 -16.584 1.00 53.55 255 ASN A N 1
ATOM 1966 C CA . ASN A 1 254 ? 9.307 -36.099 -15.383 1.00 54.16 255 ASN A CA 1
ATOM 1967 C C . ASN A 1 254 ? 9.171 -37.568 -15.088 1.00 54.83 255 ASN A C 1
ATOM 1968 O O . ASN A 1 254 ? 9.336 -37.983 -13.922 1.00 57.39 255 ASN A O 1
ATOM 1973 N N . ALA A 1 255 ? 8.853 -38.371 -16.089 1.00 53.71 256 ALA A N 1
ATOM 1974 C CA . ALA A 1 255 ? 8.750 -39.788 -15.843 1.00 53.82 256 ALA A CA 1
ATOM 1975 C C . ALA A 1 255 ? 10.054 -40.272 -15.252 1.00 55.01 256 ALA A C 1
ATOM 1976 O O . ALA A 1 255 ? 10.050 -40.999 -14.256 1.00 55.40 256 ALA A O 1
ATOM 1978 N N . GLU A 1 256 ? 11.168 -39.848 -15.848 1.00 55.12 257 GLU A N 1
ATOM 1979 C CA . GLU A 1 256 ? 12.486 -40.372 -15.470 1.00 56.57 257 GLU A CA 1
ATOM 1980 C C . GLU A 1 256 ? 12.928 -39.880 -14.101 1.00 56.38 257 GLU A C 1
ATOM 1981 O O . GLU A 1 256 ? 13.632 -40.560 -13.391 1.00 57.27 257 GLU A O 1
ATOM 1987 N N . TYR A 1 257 ? 12.567 -38.665 -13.752 1.00 56.15 258 TYR A N 1
ATOM 1988 C CA . TYR A 1 257 ? 13.028 -38.135 -12.522 1.00 57.25 258 TYR A CA 1
ATOM 1989 C C . TYR A 1 257 ? 12.341 -38.932 -11.365 1.00 58.18 258 TYR A C 1
ATOM 1990 O O . TYR A 1 257 ? 13.001 -39.363 -10.436 1.00 58.22 258 TYR A O 1
ATOM 1999 N N . HIS A 1 258 ? 11.037 -39.177 -11.477 1.00 57.58 259 HIS A N 1
ATOM 2000 C CA . HIS A 1 258 ? 10.323 -39.953 -10.484 1.00 58.84 259 HIS A CA 1
ATOM 2001 C C . HIS A 1 258 ? 10.728 -41.400 -10.412 1.00 59.90 259 HIS A C 1
ATOM 2002 O O . HIS A 1 258 ? 10.801 -41.976 -9.310 1.00 60.97 259 HIS A O 1
ATOM 2009 N N . GLN A 1 259 ? 11.049 -41.987 -11.554 1.00 59.72 260 GLN A N 1
ATOM 2010 C CA . GLN A 1 259 ? 11.460 -43.367 -11.550 1.00 60.98 260 GLN A CA 1
ATOM 2011 C C . GLN A 1 259 ? 12.831 -43.416 -10.893 1.00 62.39 260 GLN A C 1
ATOM 2012 O O . GLN A 1 259 ? 13.182 -44.411 -10.251 1.00 63.34 260 GLN A O 1
ATOM 2018 N N . SER A 1 260 ? 13.589 -42.317 -10.999 1.00 62.70 261 SER A N 1
ATOM 2019 C CA . SER A 1 260 ? 14.918 -42.278 -10.410 1.00 64.37 261 SER A CA 1
ATOM 2020 C C . SER A 1 260 ? 14.833 -42.323 -8.893 1.00 65.97 261 SER A C 1
ATOM 2021 O O . SER A 1 260 ? 15.632 -43.016 -8.257 1.00 67.15 261 SER A O 1
ATOM 2024 N N . ILE A 1 261 ? 13.873 -41.581 -8.327 1.00 66.32 262 ILE A N 1
ATOM 2025 C CA . ILE A 1 261 ? 13.612 -41.571 -6.893 1.00 67.90 262 ILE A CA 1
ATOM 2026 C C . ILE A 1 261 ? 13.183 -42.980 -6.440 1.00 69.95 262 ILE A C 1
ATOM 2027 O O . ILE A 1 261 ? 13.292 -43.343 -5.276 1.00 71.10 262 ILE A O 1
ATOM 2032 N N . LEU A 1 262 ? 12.708 -43.782 -7.376 1.00 70.34 263 LEU A N 1
ATOM 2033 C CA . LEU A 1 262 ? 12.333 -45.131 -7.042 1.00 72.20 263 LEU A CA 1
ATOM 2034 C C . LEU A 1 262 ? 13.576 -46.010 -7.023 1.00 72.46 263 LEU A C 1
ATOM 2035 O O . LEU A 1 262 ? 13.723 -46.851 -6.154 1.00 74.67 263 LEU A O 1
ATOM 2040 N N . ALA A 1 263 ? 14.480 -45.810 -7.972 1.00 71.42 264 ALA A N 1
ATOM 2041 C CA . ALA A 1 263 ? 15.691 -46.629 -8.049 1.00 71.41 264 ALA A CA 1
ATOM 2042 C C . ALA A 1 263 ? 16.592 -46.464 -6.808 1.00 71.80 264 ALA A C 1
ATOM 2043 O O . ALA A 1 263 ? 17.075 -47.444 -6.242 1.00 72.62 264 ALA A O 1
ATOM 2045 N N . LYS A 1 264 ? 16.813 -45.209 -6.425 1.00 71.20 265 LYS A N 1
ATOM 2046 C CA . LYS A 1 264 ? 17.457 -44.815 -5.173 1.00 72.33 265 LYS A CA 1
ATOM 2047 C C . LYS A 1 264 ? 16.867 -45.605 -3.989 1.00 74.05 265 LYS A C 1
ATOM 2048 O O . LYS A 1 264 ? 17.582 -46.298 -3.266 1.00 75.39 265 LYS A O 1
ATOM 2054 N N . GLN A 1 265 ? 15.553 -45.513 -3.831 1.00 73.81 266 GLN A N 1
ATOM 2055 C CA . GLN A 1 265 ? 14.861 -46.136 -2.733 1.00 75.66 266 GLN A CA 1
ATOM 2056 C C . GLN A 1 265 ? 15.127 -47.631 -2.683 1.00 77.32 266 GLN A C 1
ATOM 2057 O O . GLN A 1 265 ? 15.182 -48.219 -1.594 1.00 78.94 266 GLN A O 1
ATOM 2063 N N . GLN A 1 266 ? 15.347 -48.226 -3.857 1.00 76.76 267 GLN A N 1
ATOM 2064 C CA . GLN A 1 266 ? 15.621 -49.654 -3.973 1.00 78.44 267 GLN A CA 1
ATOM 2065 C C . GLN A 1 266 ? 17.117 -49.943 -4.042 1.00 78.61 267 GLN A C 1
ATOM 2066 O O . GLN A 1 266 ? 17.545 -51.074 -4.320 1.00 79.16 267 GLN A O 1
ATOM 2072 N N . TYR A 1 267 ? 17.913 -48.904 -3.806 1.00 77.95 268 TYR A N 1
ATOM 2073 C CA . TYR A 1 267 ? 19.379 -49.002 -3.863 1.00 78.68 268 TYR A CA 1
ATOM 2074 C C . TYR A 1 267 ? 19.917 -49.356 -5.253 1.00 77.67 268 TYR A C 1
ATOM 2075 O O . TYR A 1 267 ? 21.002 -49.915 -5.378 1.00 78.91 268 TYR A O 1
ATOM 2084 N N . TYR A 1 268 ? 19.155 -49.053 -6.293 1.00 76.35 269 TYR A N 1
ATOM 2085 C CA . TYR A 1 268 ? 19.675 -49.209 -7.645 1.00 76.29 269 TYR A CA 1
ATOM 2086 C C . TYR A 1 268 ? 20.344 -47.879 -8.023 1.00 74.64 269 TYR A C 1
ATOM 2087 O O . TYR A 1 268 ? 19.731 -47.018 -8.652 1.00 72.79 269 TYR A O 1
ATOM 2096 N N . PHE A 1 269 ? 21.589 -47.714 -7.589 1.00 75.27 270 PHE A N 1
ATOM 2097 C CA . PHE A 1 269 ? 22.287 -46.420 -7.658 1.00 75.08 270 PHE A CA 1
ATOM 2098 C C . PHE A 1 269 ? 22.753 -45.979 -9.046 1.00 74.13 270 PHE A C 1
ATOM 2099 O O . PHE A 1 269 ? 22.610 -44.817 -9.385 1.00 73.04 270 PHE A O 1
ATOM 2107 N N . GLY A 1 270 ? 23.314 -46.901 -9.825 1.00 74.78 271 GLY A N 1
ATOM 2108 C CA . GLY A 1 270 ? 23.734 -46.598 -11.174 1.00 74.78 271 GLY A CA 1
ATOM 2109 C C . GLY A 1 270 ? 22.508 -46.282 -12.007 1.00 74.35 271 GLY A C 1
ATOM 2110 O O . GLY A 1 270 ? 22.575 -45.461 -12.931 1.00 73.42 271 GLY A O 1
ATOM 2111 N N . GLU A 1 271 ? 21.381 -46.915 -11.655 1.00 74.18 272 GLU A N 1
ATOM 2112 C CA . GLU A 1 271 ? 20.125 -46.655 -12.325 1.00 73.26 272 GLU A CA 1
ATOM 2113 C C . GLU A 1 271 ? 19.590 -45.263 -12.009 1.00 71.57 272 GLU A C 1
ATOM 2114 O O . GLU A 1 271 ? 18.999 -44.626 -12.861 1.00 71.28 272 GLU A O 1
ATOM 2120 N N . GLU A 1 272 ? 19.790 -44.793 -10.786 1.00 71.54 273 GLU A N 1
ATOM 2121 C CA . GLU A 1 272 ? 19.345 -43.461 -10.424 1.00 70.55 273 GLU A CA 1
ATOM 2122 C C . GLU A 1 272 ? 20.053 -42.500 -11.340 1.00 68.97 273 GLU A C 1
ATOM 2123 O O . GLU A 1 272 ? 19.436 -41.605 -11.921 1.00 68.02 273 GLU A O 1
ATOM 2129 N N . ILE A 1 273 ? 21.360 -42.716 -11.479 1.00 68.64 274 ILE A N 1
ATOM 2130 C CA . ILE A 1 273 ? 22.201 -41.819 -12.243 1.00 67.37 274 ILE A CA 1
ATOM 2131 C C . ILE A 1 273 ? 21.883 -41.803 -13.739 1.00 66.08 274 ILE A C 1
ATOM 2132 O O . ILE A 1 273 ? 21.878 -40.736 -14.342 1.00 64.96 274 ILE A O 1
ATOM 2137 N N . ALA A 1 274 ? 21.574 -42.967 -14.316 1.00 65.53 275 ALA A N 1
ATOM 2138 C CA . ALA A 1 274 ? 21.323 -43.053 -15.759 1.00 64.58 275 ALA A CA 1
ATOM 2139 C C . ALA A 1 274 ? 19.963 -42.441 -16.100 1.00 63.65 275 ALA A C 1
ATOM 2140 O O . ALA A 1 274 ? 19.761 -41.896 -17.203 1.00 63.81 275 ALA A O 1
ATOM 2142 N N . ARG A 1 275 ? 19.026 -42.532 -15.161 1.00 62.04 276 ARG A N 1
ATOM 2143 C CA . ARG A 1 275 ? 17.737 -41.940 -15.401 1.00 60.48 276 ARG A CA 1
ATOM 2144 C C . ARG A 1 275 ? 17.773 -40.428 -15.173 1.00 59.28 276 ARG A C 1
ATOM 2145 O O . ARG A 1 275 ? 17.148 -39.672 -15.939 1.00 58.87 276 ARG A O 1
ATOM 2153 N N . LEU A 1 276 ? 18.542 -39.985 -14.173 1.00 58.18 277 LEU A N 1
ATOM 2154 C CA . LEU A 1 276 ? 18.735 -38.559 -13.955 1.00 57.29 277 LEU A CA 1
ATOM 2155 C C . LEU A 1 276 ? 19.454 -37.930 -15.165 1.00 58.22 277 LEU A C 1
ATOM 2156 O O . LEU A 1 276 ? 19.110 -36.821 -15.587 1.00 57.22 277 LEU A O 1
ATOM 2161 N N . GLN A 1 277 ? 20.397 -38.669 -15.755 1.00 59.79 278 GLN A N 1
ATOM 2162 C CA . GLN A 1 277 ? 21.180 -38.169 -16.879 1.00 61.43 278 GLN A CA 1
ATOM 2163 C C . GLN A 1 277 ? 20.294 -37.954 -18.088 1.00 61.55 278 GLN A C 1
ATOM 2164 O O . GLN A 1 277 ? 20.300 -36.887 -18.694 1.00 61.88 278 GLN A O 1
ATOM 2170 N N . HIS A 1 278 ? 19.455 -38.938 -18.367 1.00 61.47 279 HIS A N 1
ATOM 2171 C CA . HIS A 1 278 ? 18.459 -38.809 -19.409 1.00 61.29 279 HIS A CA 1
ATOM 2172 C C . HIS A 1 278 ? 17.515 -37.607 -19.158 1.00 60.10 279 HIS A C 1
ATOM 2173 O O . HIS A 1 278 ? 17.441 -36.725 -19.999 1.00 60.56 279 HIS A O 1
ATOM 2180 N N . ALA A 1 279 ? 16.849 -37.523 -17.996 1.00 59.34 280 ALA A N 1
ATOM 2181 C CA . ALA A 1 279 ? 16.086 -36.312 -17.650 1.00 57.92 280 ALA A CA 1
ATOM 2182 C C . ALA A 1 279 ? 16.806 -35.000 -17.975 1.00 58.26 280 ALA A C 1
ATOM 2183 O O . ALA A 1 279 ? 16.190 -34.081 -18.519 1.00 57.35 280 ALA A O 1
ATOM 2185 N N . ALA A 1 280 ? 18.090 -34.917 -17.608 1.00 58.95 281 ALA A N 1
ATOM 2186 C CA . ALA A 1 280 ? 18.933 -33.723 -17.813 1.00 60.19 281 ALA A CA 1
ATOM 2187 C C . ALA A 1 280 ? 19.119 -33.390 -19.297 1.00 61.16 281 ALA A C 1
ATOM 2188 O O . ALA A 1 280 ? 18.985 -32.237 -19.691 1.00 61.65 281 ALA A O 1
ATOM 2190 N N . GLU A 1 281 ? 19.396 -34.416 -20.096 1.00 61.83 282 GLU A N 1
ATOM 2191 C CA . GLU A 1 281 ? 19.590 -34.304 -21.539 1.00 63.95 282 GLU A CA 1
ATOM 2192 C C . GLU A 1 281 ? 18.323 -33.771 -22.190 1.00 61.40 282 GLU A C 1
ATOM 2193 O O . GLU A 1 281 ? 18.375 -32.783 -22.929 1.00 61.49 282 GLU A O 1
ATOM 2199 N N . LEU A 1 282 ? 17.180 -34.390 -21.872 1.00 59.23 283 LEU A N 1
ATOM 2200 C CA . LEU A 1 282 ? 15.889 -33.964 -22.412 1.00 57.38 283 LEU A CA 1
ATOM 2201 C C . LEU A 1 282 ? 15.589 -32.522 -22.076 1.00 57.37 283 LEU A C 1
ATOM 2202 O O . LEU A 1 282 ? 15.027 -31.811 -22.908 1.00 58.85 283 LEU A O 1
ATOM 2207 N N . ILE A 1 283 ? 16.006 -32.061 -20.898 1.00 56.21 284 ILE A N 1
ATOM 2208 C CA . ILE A 1 283 ? 15.582 -30.755 -20.419 1.00 56.14 284 ILE A CA 1
ATOM 2209 C C . ILE A 1 283 ? 16.541 -29.714 -20.865 1.00 56.69 284 ILE A C 1
ATOM 2210 O O . ILE A 1 283 ? 16.147 -28.621 -21.234 1.00 57.36 284 ILE A O 1
ATOM 2215 N N . LYS A 1 284 ? 17.822 -30.047 -20.830 1.00 57.97 285 LYS A N 1
ATOM 2216 C CA . LYS A 1 284 ? 18.826 -29.243 -21.519 1.00 59.36 285 LYS A CA 1
ATOM 2217 C C . LYS A 1 284 ? 18.313 -28.973 -22.939 1.00 60.06 285 LYS A C 1
ATOM 2218 O O . LYS A 1 284 ? 18.250 -27.819 -23.366 1.00 61.09 285 LYS A O 1
ATOM 2224 N N . THR A 1 285 ? 17.889 -30.029 -23.648 1.00 59.04 286 THR A N 1
ATOM 2225 C CA . THR A 1 285 ? 17.459 -29.847 -25.031 1.00 59.85 286 THR A CA 1
ATOM 2226 C C . THR A 1 285 ? 16.189 -28.999 -25.125 1.00 59.06 286 THR A C 1
ATOM 2227 O O . THR A 1 285 ? 16.105 -28.113 -25.939 1.00 59.49 286 THR A O 1
ATOM 2231 N N . VAL A 1 286 ? 15.202 -29.266 -24.281 1.00 58.11 287 VAL A N 1
ATOM 2232 C CA . VAL A 1 286 ? 13.990 -28.436 -24.256 1.00 57.78 287 VAL A CA 1
ATOM 2233 C C . VAL A 1 286 ? 14.288 -26.964 -23.981 1.00 59.76 287 VAL A C 1
ATOM 2234 O O . VAL A 1 286 ? 13.758 -26.113 -24.671 1.00 61.13 287 VAL A O 1
ATOM 2238 N N . ALA A 1 287 ? 15.139 -26.658 -23.001 1.00 60.39 288 ALA A N 1
ATOM 2239 C CA . ALA A 1 287 ? 15.512 -25.259 -22.725 1.00 62.46 288 ALA A CA 1
ATOM 2240 C C . ALA A 1 287 ? 16.213 -24.510 -23.907 1.00 65.05 288 ALA A C 1
ATOM 2241 O O . ALA A 1 287 ? 15.897 -23.345 -24.183 1.00 66.39 288 ALA A O 1
ATOM 2243 N N . SER A 1 288 ? 17.179 -25.124 -24.589 1.00 66.29 289 SER A N 1
ATOM 2244 C CA . SER A 1 288 ? 17.802 -24.380 -25.715 1.00 69.46 289 SER A CA 1
ATOM 2245 C C . SER A 1 288 ? 16.871 -24.152 -26.914 1.00 69.77 289 SER A C 1
ATOM 2246 O O . SER A 1 288 ? 16.709 -23.032 -27.357 1.00 71.76 289 SER A O 1
ATOM 2249 N N . ARG A 1 289 ? 16.209 -25.212 -27.366 1.00 68.98 290 ARG A N 1
ATOM 2250 C CA . ARG A 1 289 ? 15.410 -25.224 -28.586 1.00 68.65 290 ARG A CA 1
ATOM 2251 C C . ARG A 1 289 ? 13.993 -24.678 -28.416 1.00 69.27 290 ARG A C 1
ATOM 2252 O O . ARG A 1 289 ? 13.459 -24.070 -29.335 1.00 70.71 290 ARG A O 1
ATOM 2260 N N . TYR A 1 290 ? 13.349 -24.898 -27.269 1.00 69.14 291 TYR A N 1
ATOM 2261 C CA . TYR A 1 290 ? 11.953 -24.445 -27.123 1.00 69.28 291 TYR A CA 1
ATOM 2262 C C . TYR A 1 290 ? 11.747 -23.364 -26.058 1.00 70.35 291 TYR A C 1
ATOM 2263 O O . TYR A 1 290 ? 10.638 -23.203 -25.537 1.00 69.87 291 TYR A O 1
ATOM 2272 N N . ASP A 1 291 ? 12.818 -22.619 -25.772 1.00 78.60 292 ASP A N 1
ATOM 2273 C CA . ASP A 1 291 ? 12.821 -21.475 -24.827 1.00 81.91 292 ASP A CA 1
ATOM 2274 C C . ASP A 1 291 ? 11.681 -20.482 -25.000 1.00 83.62 292 ASP A C 1
ATOM 2275 O O . ASP A 1 291 ? 11.227 -19.902 -24.024 1.00 84.78 292 ASP A O 1
ATOM 2280 N N . GLU A 1 292 ? 11.218 -20.297 -26.230 1.00 85.16 293 GLU A N 1
ATOM 2281 C CA . GLU A 1 292 ? 10.107 -19.400 -26.504 1.00 87.18 293 GLU A CA 1
ATOM 2282 C C . GLU A 1 292 ? 8.775 -19.876 -25.933 1.00 85.46 293 GLU A C 1
ATOM 2283 O O . GLU A 1 292 ? 7.873 -19.053 -25.697 1.00 87.25 293 GLU A O 1
ATOM 2289 N N . TYR A 1 293 ? 8.627 -21.186 -25.731 1.00 82.01 294 TYR A N 1
ATOM 2290 C CA . TYR A 1 293 ? 7.309 -21.727 -25.484 1.00 79.83 294 TYR A CA 1
ATOM 2291 C C . TYR A 1 293 ? 7.166 -22.320 -24.077 1.00 78.44 294 TYR A C 1
ATOM 2292 O O . TYR A 1 293 ? 6.063 -22.575 -23.621 1.00 77.36 294 TYR A O 1
ATOM 2301 N N . VAL A 1 294 ? 8.282 -22.554 -23.393 1.00 78.27 295 VAL A N 1
ATOM 2302 C CA . VAL A 1 294 ? 8.245 -23.162 -22.063 1.00 76.76 295 VAL A CA 1
ATOM 2303 C C . VAL A 1 294 ? 9.300 -22.571 -21.141 1.00 77.26 295 VAL A C 1
ATOM 2304 O O . VAL A 1 294 ? 10.306 -22.030 -21.609 1.00 78.87 295 VAL A O 1
ATOM 2308 N N . ASN A 1 295 ? 9.036 -22.642 -19.838 1.00 76.21 296 ASN A N 1
ATOM 2309 C CA . ASN A 1 295 ? 10.052 -22.365 -18.811 1.00 76.75 296 ASN A CA 1
ATOM 2310 C C . ASN A 1 295 ? 10.288 -23.628 -17.983 1.00 73.78 296 ASN A C 1
ATOM 2311 O O . ASN A 1 295 ? 9.357 -24.273 -17.531 1.00 72.17 296 ASN A O 1
ATOM 2316 N N . VAL A 1 296 ? 11.550 -23.972 -17.790 1.00 72.83 297 VAL A N 1
ATOM 2317 C CA . VAL A 1 296 ? 11.873 -25.326 -17.403 1.00 70.01 297 VAL A CA 1
ATOM 2318 C C . VAL A 1 296 ? 13.001 -25.303 -16.378 1.00 70.88 297 VAL A C 1
ATOM 2319 O O . VAL A 1 296 ? 13.396 -26.339 -15.858 1.00 70.18 297 VAL A O 1
ATOM 2323 N N . LYS A 1 297 ? 13.481 -24.099 -16.075 1.00 73.09 298 LYS A N 1
ATOM 2324 C CA . LYS A 1 297 ? 14.525 -23.853 -15.064 1.00 75.52 298 LYS A CA 1
ATOM 2325 C C . LYS A 1 297 ? 14.358 -24.561 -13.684 1.00 74.81 298 LYS A C 1
ATOM 2326 O O . LYS A 1 297 ? 15.234 -25.328 -13.269 1.00 74.31 298 LYS A O 1
ATOM 2332 N N . ASP A 1 298 ? 13.260 -24.320 -12.972 1.00 74.83 299 ASP A N 1
ATOM 2333 C CA . ASP A 1 298 ? 13.085 -24.982 -11.658 1.00 75.13 299 ASP A CA 1
ATOM 2334 C C . ASP A 1 298 ? 13.290 -26.496 -11.747 1.00 72.44 299 ASP A C 1
ATOM 2335 O O . ASP A 1 298 ? 14.105 -27.062 -11.019 1.00 73.09 299 ASP A O 1
ATOM 2340 N N . PHE A 1 299 ? 12.562 -27.141 -12.649 1.00 69.64 300 PHE A N 1
ATOM 2341 C CA . PHE A 1 299 ? 12.753 -28.566 -12.909 1.00 67.20 300 PHE A CA 1
ATOM 2342 C C . PHE A 1 299 ? 14.219 -28.928 -13.213 1.00 67.65 300 PHE A C 1
ATOM 2343 O O . PHE A 1 299 ? 14.727 -29.956 -12.748 1.00 67.24 300 PHE A O 1
ATOM 2351 N N . SER A 1 300 ? 14.894 -28.085 -13.994 1.00 68.39 301 SER A N 1
ATOM 2352 C CA . SER A 1 300 ? 16.285 -28.338 -14.370 1.00 68.55 301 SER A CA 1
ATOM 2353 C C . SER A 1 300 ? 17.204 -28.235 -13.158 1.00 69.65 301 SER A C 1
ATOM 2354 O O . SER A 1 300 ? 18.118 -29.043 -12.987 1.00 69.69 301 SER A O 1
ATOM 2357 N N . ASP A 1 301 ? 16.975 -27.221 -12.327 1.00 71.40 302 ASP A N 1
ATOM 2358 C CA . ASP A 1 301 ? 17.716 -27.067 -11.071 1.00 72.86 302 ASP A CA 1
ATOM 2359 C C . ASP A 1 301 ? 17.490 -28.279 -10.169 1.00 71.63 302 ASP A C 1
ATOM 2360 O O . ASP A 1 301 ? 18.432 -28.795 -9.584 1.00 72.58 302 ASP A O 1
ATOM 2365 N N . LYS A 1 302 ? 16.246 -28.741 -10.087 1.00 69.71 303 LYS A N 1
ATOM 2366 C CA . LYS A 1 302 ? 15.923 -29.922 -9.314 1.00 69.46 303 LYS A CA 1
ATOM 2367 C C . LYS A 1 302 ? 16.619 -31.181 -9.834 1.00 67.79 303 LYS A C 1
ATOM 2368 O O . LYS A 1 302 ? 17.185 -31.924 -9.058 1.00 68.56 303 LYS A O 1
ATOM 2374 N N . ILE A 1 303 ? 16.589 -31.422 -11.141 1.00 66.92 304 ILE A N 1
ATOM 2375 C CA . ILE A 1 303 ? 17.334 -32.537 -11.733 1.00 65.40 304 ILE A CA 1
ATOM 2376 C C . ILE A 1 303 ? 18.822 -32.445 -11.397 1.00 67.19 304 ILE A C 1
ATOM 2377 O O . ILE A 1 303 ? 19.394 -33.409 -10.835 1.00 67.25 304 ILE A O 1
ATOM 2382 N N . ASN A 1 304 ? 19.449 -31.302 -11.685 1.00 68.41 305 ASN A N 1
ATOM 2383 C CA . ASN A 1 304 ? 20.893 -31.147 -11.389 1.00 70.46 305 ASN A CA 1
ATOM 2384 C C . ASN A 1 304 ? 21.288 -31.421 -9.929 1.00 71.69 305 ASN A C 1
ATOM 2385 O O . ASN A 1 304 ? 22.268 -32.132 -9.685 1.00 72.50 305 ASN A O 1
ATOM 2390 N N . ARG A 1 305 ? 20.520 -30.884 -8.972 1.00 72.32 306 ARG A N 1
ATOM 2391 C CA . ARG A 1 305 ? 20.731 -31.136 -7.541 1.00 73.77 306 ARG A CA 1
ATOM 2392 C C . ARG A 1 305 ? 20.702 -32.629 -7.222 1.00 72.26 306 ARG A C 1
ATOM 2393 O O . ARG A 1 305 ? 21.579 -33.124 -6.494 1.00 73.90 306 ARG A O 1
ATOM 2401 N N . ALA A 1 306 ? 19.705 -33.336 -7.766 1.00 69.47 307 ALA A N 1
ATOM 2402 C CA . ALA A 1 306 ? 19.598 -34.795 -7.616 1.00 67.74 307 ALA A CA 1
ATOM 2403 C C . ALA A 1 306 ? 20.744 -35.509 -8.279 1.00 67.09 307 ALA A C 1
ATOM 2404 O O . ALA A 1 306 ? 21.246 -36.486 -7.751 1.00 67.91 307 ALA A O 1
ATOM 2406 N N . LEU A 1 307 ? 21.174 -35.026 -9.440 1.00 66.84 308 LEU A N 1
ATOM 2407 C CA . LEU A 1 307 ? 22.200 -35.740 -10.174 1.00 66.30 308 LEU A CA 1
ATOM 2408 C C . LEU A 1 307 ? 23.538 -35.587 -9.473 1.00 68.58 308 LEU A C 1
ATOM 2409 O O . LEU A 1 307 ? 24.265 -36.577 -9.284 1.00 69.68 308 LEU A O 1
ATOM 2414 N N . ALA A 1 308 ? 23.858 -34.364 -9.050 1.00 69.41 309 ALA A N 1
ATOM 2415 C CA . ALA A 1 308 ? 25.138 -34.136 -8.388 1.00 71.15 309 ALA A CA 1
ATOM 2416 C C . ALA A 1 308 ? 25.175 -34.953 -7.091 1.00 71.95 309 ALA A C 1
ATOM 2417 O O . ALA A 1 308 ? 26.101 -35.745 -6.888 1.00 73.04 309 ALA A O 1
ATOM 2419 N N . ALA A 1 309 ? 24.161 -34.782 -6.239 1.00 71.77 310 ALA A N 1
ATOM 2420 C CA . ALA A 1 309 ? 24.055 -35.552 -4.982 1.00 72.82 310 ALA A CA 1
ATOM 2421 C C . ALA A 1 309 ? 24.184 -37.051 -5.215 1.00 72.39 310 ALA A C 1
ATOM 2422 O O . ALA A 1 309 ? 24.863 -37.723 -4.462 1.00 73.91 310 ALA A O 1
ATOM 2424 N N . ALA A 1 310 ? 23.560 -37.585 -6.259 1.00 71.23 311 ALA A N 1
ATOM 2425 C CA . ALA A 1 310 ? 23.666 -39.025 -6.500 1.00 72.26 311 ALA A CA 1
ATOM 2426 C C . ALA A 1 310 ? 25.052 -39.466 -6.978 1.00 73.92 311 ALA A C 1
ATOM 2427 O O . ALA A 1 310 ? 25.467 -40.584 -6.678 1.00 75.11 311 ALA A O 1
ATOM 2429 N N . LYS A 1 311 ? 25.743 -38.598 -7.723 1.00 74.99 312 LYS A N 1
ATOM 2430 C CA . LYS A 1 311 ? 27.110 -38.867 -8.232 1.00 77.43 312 LYS A CA 1
ATOM 2431 C C . LYS A 1 311 ? 28.195 -38.748 -7.142 1.00 79.75 312 LYS A C 1
ATOM 2432 O O . LYS A 1 311 ? 29.212 -39.459 -7.183 1.00 80.90 312 LYS A O 1
ATOM 2438 N N . LYS A 1 312 ? 27.982 -37.840 -6.191 1.00 80.54 313 LYS A N 1
ATOM 2439 C CA . LYS A 1 312 ? 28.839 -37.750 -5.013 1.00 83.52 313 LYS A CA 1
ATOM 2440 C C . LYS A 1 312 ? 28.764 -39.075 -4.228 1.00 84.09 313 LYS A C 1
ATOM 2441 O O . LYS A 1 312 ? 29.787 -39.740 -4.012 1.00 85.78 313 LYS A O 1
ATOM 2447 N N . ASP A 1 313 ? 27.549 -39.459 -3.837 1.00 83.14 314 ASP A N 1
ATOM 2448 C CA . ASP A 1 313 ? 27.313 -40.717 -3.147 1.00 83.69 314 ASP A CA 1
ATOM 2449 C C . ASP A 1 313 ? 27.815 -41.952 -3.896 1.00 83.45 314 ASP A C 1
ATOM 2450 O O . ASP A 1 313 ? 28.196 -42.938 -3.274 1.00 84.60 314 ASP A O 1
ATOM 2455 N N . ASN A 1 314 ? 27.834 -41.910 -5.221 1.00 81.76 315 ASN A N 1
ATOM 2456 C CA . ASN A 1 314 ? 28.193 -43.109 -5.958 1.00 82.00 315 ASN A CA 1
ATOM 2457 C C . ASN A 1 314 ? 29.686 -43.210 -6.101 1.00 83.57 315 ASN A C 1
ATOM 2458 O O . ASN A 1 314 ? 30.256 -44.272 -5.890 1.00 84.66 315 ASN A O 1
ATOM 2463 N N . ASP A 1 315 ? 30.304 -42.078 -6.440 1.00 84.21 316 ASP A N 1
ATOM 2464 C CA . ASP A 1 315 ? 31.738 -41.983 -6.697 1.00 85.96 316 ASP A CA 1
ATOM 2465 C C . ASP A 1 315 ? 32.547 -42.310 -5.453 1.00 88.03 316 ASP A C 1
ATOM 2466 O O . ASP A 1 315 ? 33.568 -42.989 -5.539 1.00 89.55 316 ASP A O 1
ATOM 2471 N N . PHE A 1 316 ? 32.082 -41.829 -4.301 1.00 88.24 317 PHE A N 1
ATOM 2472 C CA . PHE A 1 316 ? 32.773 -42.074 -3.043 1.00 90.10 317 PHE A CA 1
ATOM 2473 C C . PHE A 1 316 ? 32.292 -43.358 -2.345 1.00 90.81 317 PHE A C 1
ATOM 2474 O O . PHE A 1 316 ? 33.092 -44.212 -1.997 1.00 93.03 317 PHE A O 1
ATOM 2482 N N . ILE A 1 317 ? 30.995 -43.517 -2.156 1.00 89.45 318 ILE A N 1
ATOM 2483 C CA . ILE A 1 317 ? 30.530 -44.644 -1.360 1.00 90.48 318 ILE A CA 1
ATOM 2484 C C . ILE A 1 317 ? 30.186 -45.890 -2.190 1.00 89.87 318 ILE A C 1
ATOM 2485 O O . ILE A 1 317 ? 30.969 -46.830 -2.243 1.00 91.60 318 ILE A O 1
ATOM 2490 N N . TYR A 1 318 ? 29.048 -45.868 -2.867 1.00 87.59 319 TYR A N 1
ATOM 2491 C CA . TYR A 1 318 ? 28.446 -47.062 -3.466 1.00 87.36 319 TYR A CA 1
ATOM 2492 C C . TYR A 1 318 ? 29.200 -47.755 -4.589 1.00 88.41 319 TYR A C 1
ATOM 2493 O O . TYR A 1 318 ? 29.110 -48.976 -4.734 1.00 89.66 319 TYR A O 1
ATOM 2502 N N . HIS A 1 319 ? 29.901 -46.972 -5.398 1.00 88.58 320 HIS A N 1
ATOM 2503 C CA . HIS A 1 319 ? 30.627 -47.484 -6.555 1.00 90.52 320 HIS A CA 1
ATOM 2504 C C . HIS A 1 319 ? 29.780 -48.334 -7.484 1.00 90.97 320 HIS A C 1
ATOM 2505 O O . HIS A 1 319 ? 30.257 -49.310 -8.043 1.00 92.77 320 HIS A O 1
ATOM 2512 N N . ASP A 1 320 ? 28.520 -47.940 -7.652 1.00 90.49 321 ASP A N 1
ATOM 2513 C CA . ASP A 1 320 ? 27.600 -48.617 -8.571 1.00 91.03 321 ASP A CA 1
ATOM 2514 C C . ASP A 1 320 ? 27.882 -48.216 -10.030 1.00 90.59 321 ASP A C 1
ATOM 2515 O O . ASP A 1 320 ? 28.184 -47.048 -10.340 1.00 89.11 321 ASP A O 1
ATOM 2520 N N . ARG A 1 321 ? 27.808 -49.216 -10.904 1.00 91.86 322 ARG A N 1
ATOM 2521 C CA . ARG A 1 321 ? 27.968 -49.045 -12.337 1.00 92.14 322 ARG A CA 1
ATOM 2522 C C . ARG A 1 321 ? 26.686 -48.429 -12.895 1.00 89.96 322 ARG A C 1
ATOM 2523 O O . ARG A 1 321 ? 25.567 -48.854 -12.549 1.00 89.16 322 ARG A O 1
ATOM 2531 N N . VAL A 1 322 ? 26.867 -47.411 -13.734 1.00 88.74 323 VAL A N 1
ATOM 2532 C CA . VAL A 1 322 ? 25.776 -46.756 -14.426 1.00 86.83 323 VAL A CA 1
ATOM 2533 C C . VAL A 1 322 ? 25.519 -47.472 -15.746 1.00 88.07 323 VAL A C 1
ATOM 2534 O O . VAL A 1 322 ? 26.386 -47.492 -16.612 1.00 89.30 323 VAL A O 1
ATOM 2538 N N . PRO A 1 323 ? 24.314 -48.048 -15.905 1.00 88.17 324 PRO A N 1
ATOM 2539 C CA . PRO A 1 323 ? 23.969 -48.808 -17.110 1.00 89.71 324 PRO A CA 1
ATOM 2540 C C . PRO A 1 323 ? 23.668 -47.903 -18.299 1.00 89.11 324 PRO A C 1
ATOM 2541 O O . PRO A 1 323 ? 23.551 -46.686 -18.138 1.00 87.69 324 PRO A O 1
ATOM 2545 N N . ASP A 1 324 ? 23.540 -48.491 -19.479 1.00 90.99 325 ASP A N 1
ATOM 2546 C CA . ASP A 1 324 ? 23.085 -47.744 -20.636 1.00 91.49 325 ASP A CA 1
ATOM 2547 C C . ASP A 1 324 ? 21.564 -47.793 -20.690 1.00 90.12 325 ASP A C 1
ATOM 2548 O O . ASP A 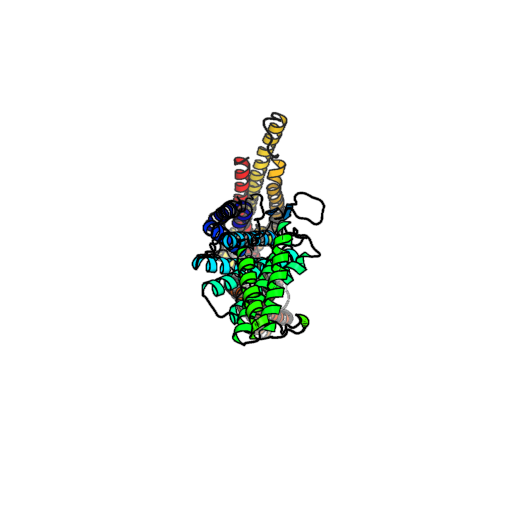1 324 ? 20.955 -48.752 -20.204 1.00 90.54 325 ASP A O 1
ATOM 2553 N N . LEU A 1 325 ? 20.960 -46.752 -21.266 1.00 88.91 326 LEU A N 1
ATOM 2554 C CA . LEU A 1 325 ? 19.497 -46.591 -21.298 1.00 87.62 326 LEU A CA 1
ATOM 2555 C C . LEU A 1 325 ? 18.788 -47.808 -21.884 1.00 89.46 326 LEU A C 1
ATOM 2556 O O . LEU A 1 325 ? 17.743 -48.238 -21.356 1.00 88.59 326 LEU A O 1
ATOM 2561 N N . LYS A 1 326 ? 19.366 -48.350 -22.966 1.00 91.41 327 LYS A N 1
ATOM 2562 C CA . LYS A 1 326 ? 18.796 -49.493 -23.693 1.00 93.51 327 LYS A CA 1
ATOM 2563 C C . LYS A 1 326 ? 18.570 -50.714 -22.798 1.00 94.49 327 LYS A C 1
ATOM 2564 O O . LYS A 1 326 ? 17.667 -51.513 -23.063 1.00 95.54 327 LYS A O 1
ATOM 2570 N N . ASP A 1 327 ? 19.372 -50.845 -21.738 1.00 94.21 328 ASP A N 1
ATOM 2571 C CA . ASP A 1 327 ? 19.256 -51.988 -20.822 1.00 95.39 328 ASP A CA 1
ATOM 2572 C C . ASP A 1 327 ? 18.287 -51.766 -19.652 1.00 92.91 328 ASP A C 1
ATOM 2573 O O . ASP A 1 327 ? 18.149 -52.637 -18.779 1.00 94.32 328 ASP A O 1
ATOM 2578 N N . LEU A 1 328 ? 17.613 -50.613 -19.640 1.00 89.30 329 LEU A N 1
ATOM 2579 C CA . LEU A 1 328 ? 16.635 -50.307 -18.601 1.00 86.58 329 LEU A CA 1
ATOM 2580 C C . LEU A 1 328 ? 15.222 -50.755 -18.959 1.00 85.94 329 LEU A C 1
ATOM 2581 O O . LEU A 1 328 ? 14.736 -50.523 -20.076 1.00 85.69 329 LEU A O 1
ATOM 2586 N N . ASP A 1 329 ? 14.552 -51.358 -17.984 1.00 84.89 330 ASP A N 1
ATOM 2587 C CA . ASP A 1 329 ? 13.146 -51.687 -18.114 1.00 83.60 330 ASP A CA 1
ATOM 2588 C C . ASP A 1 329 ? 12.264 -50.451 -18.431 1.00 79.88 330 ASP A C 1
ATOM 2589 O O . ASP A 1 329 ? 12.516 -49.328 -17.963 1.00 76.85 330 ASP A O 1
ATOM 2594 N N . PRO A 1 330 ? 11.226 -50.661 -19.257 1.00 78.95 331 PRO A N 1
ATOM 2595 C CA . PRO A 1 330 ? 10.303 -49.583 -19.570 1.00 75.22 331 PRO A CA 1
ATOM 2596 C C . PRO A 1 330 ? 9.606 -49.133 -18.288 1.00 73.27 331 PRO A C 1
ATOM 2597 O O . PRO A 1 330 ? 9.351 -49.954 -17.405 1.00 74.30 331 PRO A O 1
ATOM 2601 N N . ILE A 1 331 ? 9.341 -47.835 -18.169 1.00 69.74 332 ILE A N 1
ATOM 2602 C CA . ILE A 1 331 ? 8.502 -47.335 -17.113 1.00 67.18 332 ILE A CA 1
ATOM 2603 C C . ILE A 1 331 ? 7.087 -47.715 -17.551 1.00 67.80 332 ILE A C 1
ATOM 2604 O O . ILE A 1 331 ? 6.767 -47.635 -18.745 1.00 68.63 332 ILE A O 1
ATOM 2609 N N . GLY A 1 332 ? 6.236 -48.151 -16.624 1.00 67.26 333 GLY A N 1
ATOM 2610 C CA . GLY A 1 332 ? 4.844 -48.409 -17.023 1.00 66.03 333 GLY A CA 1
ATOM 2611 C C . GLY A 1 332 ? 4.022 -47.168 -17.363 1.00 63.29 333 GLY A C 1
ATOM 2612 O O . GLY A 1 332 ? 4.545 -46.043 -17.452 1.00 61.97 333 GLY A O 1
ATOM 2613 N N . LYS A 1 333 ? 2.722 -47.374 -17.563 1.00 62.20 334 LYS A N 1
ATOM 2614 C CA . LYS A 1 333 ? 1.812 -46.307 -17.971 1.00 59.69 334 LYS A CA 1
ATOM 2615 C C . LYS A 1 333 ? 0.482 -46.450 -17.214 1.00 58.27 334 LYS A C 1
ATOM 2616 O O . LYS A 1 333 ? 0.026 -47.529 -16.947 1.00 59.07 334 LYS A O 1
ATOM 2622 N N . ALA A 1 334 ? -0.147 -45.338 -16.899 1.00 55.69 335 ALA A N 1
ATOM 2623 C CA . ALA A 1 334 ? -1.399 -45.373 -16.230 1.00 54.57 335 ALA A CA 1
ATOM 2624 C C . ALA A 1 334 ? -2.200 -44.186 -16.711 1.00 52.56 335 ALA A C 1
ATOM 2625 O O . ALA A 1 334 ? -1.826 -43.037 -16.475 1.00 50.06 335 ALA A O 1
ATOM 2627 N N . THR A 1 335 ? -3.276 -44.473 -17.430 1.00 52.80 336 THR A N 1
ATOM 2628 C CA . THR A 1 335 ? -4.218 -43.461 -17.781 1.00 53.43 336 THR A CA 1
ATOM 2629 C C . THR A 1 335 ? -5.384 -43.313 -16.745 1.00 54.90 336 THR A C 1
ATOM 2630 O O . THR A 1 335 ? -5.915 -44.289 -16.219 1.00 57.21 336 THR A O 1
ATOM 2634 N N . LEU A 1 336 ? -5.746 -42.069 -16.485 1.00 54.69 337 LEU A N 1
ATOM 2635 C CA . LEU A 1 336 ? -6.741 -41.679 -15.514 1.00 56.55 337 LEU A CA 1
ATOM 2636 C C . LEU A 1 336 ? -7.852 -40.908 -16.241 1.00 57.14 337 LEU A C 1
ATOM 2637 O O . LEU A 1 336 ? -8.767 -40.366 -15.619 1.00 58.79 337 LEU A O 1
ATOM 2642 N N . VAL A 1 337 ? -7.832 -40.985 -17.567 1.00 56.39 338 VAL A N 1
ATOM 2643 C CA . VAL A 1 337 ? -8.492 -40.009 -18.408 1.00 56.28 338 VAL A CA 1
ATOM 2644 C C . VAL A 1 337 ? -9.246 -40.632 -19.606 1.00 57.55 338 VAL A C 1
ATOM 2645 O O . VAL A 1 337 ? -8.962 -41.748 -20.028 1.00 57.35 338 VAL A O 1
ATOM 2649 N N . LYS A 1 338 ? -10.254 -39.944 -20.116 1.00 59.28 339 LYS A N 1
ATOM 2650 C CA . LYS A 1 338 ? -11.080 -40.507 -21.193 1.00 62.07 339 LYS A CA 1
ATOM 2651 C C . LYS A 1 338 ? -11.699 -39.395 -21.966 1.00 61.84 339 LYS A C 1
ATOM 2652 O O . LYS A 1 338 ? -12.013 -38.354 -21.391 1.00 61.91 339 LYS A O 1
ATOM 2658 N N . SER A 1 339 ? -11.916 -39.634 -23.252 1.00 62.10 340 SER A N 1
ATOM 2659 C CA . SER A 1 339 ? -12.705 -38.739 -24.089 1.00 62.25 340 SER A CA 1
ATOM 2660 C C . SER A 1 339 ? -14.165 -38.803 -23.681 1.00 64.06 340 SER A C 1
ATOM 2661 O O . SER A 1 339 ? -14.766 -39.869 -23.724 1.00 66.31 340 SER A O 1
ATOM 2664 N N . THR A 1 340 ? -14.724 -37.670 -23.238 1.00 63.99 341 THR A N 1
ATOM 2665 C CA . THR A 1 340 ? -16.113 -37.592 -22.818 1.00 64.72 341 THR A CA 1
ATOM 2666 C C . THR A 1 340 ? -17.082 -37.784 -23.993 1.00 66.19 341 THR A C 1
ATOM 2667 O O . THR A 1 340 ? -17.086 -36.993 -24.937 1.00 65.54 341 THR A O 1
ATOM 2671 N N . PRO A 1 341 ? -17.904 -38.855 -23.942 1.00 68.43 342 PRO A N 1
ATOM 2672 C CA . PRO A 1 341 ? -18.923 -39.070 -24.979 1.00 69.76 342 PRO A CA 1
ATOM 2673 C C . PRO A 1 341 ? -19.847 -37.885 -25.088 1.00 70.73 342 PRO A C 1
ATOM 2674 O O . PRO A 1 341 ? -20.163 -37.257 -24.092 1.00 71.58 342 PRO A O 1
ATOM 2678 N N . VAL A 1 342 ? -20.256 -37.573 -26.307 1.00 72.25 343 VAL A N 1
ATOM 2679 C CA . VAL A 1 342 ? -21.233 -36.526 -26.550 1.00 73.44 343 VAL A CA 1
ATOM 2680 C C . VAL A 1 342 ? -22.648 -37.131 -26.620 1.00 76.47 343 VAL A C 1
ATOM 2681 O O . VAL A 1 342 ? -22.937 -37.976 -27.471 1.00 77.68 343 VAL A O 1
ATOM 2685 N N . ASN A 1 343 ? -23.498 -36.722 -25.685 1.00 78.41 344 ASN A N 1
ATOM 2686 C CA . ASN A 1 343 ? -24.878 -37.202 -25.591 1.00 81.86 344 ASN A CA 1
ATOM 2687 C C . ASN A 1 343 ? -25.803 -36.054 -25.219 1.00 83.12 344 ASN A C 1
ATOM 2688 O O . ASN A 1 343 ? -25.794 -35.606 -24.080 1.00 83.88 344 ASN A O 1
ATOM 2693 N N . VAL A 1 344 ? -26.571 -35.561 -26.181 1.00 84.43 345 VAL A N 1
ATOM 2694 C CA . VAL A 1 344 ? -27.539 -34.495 -25.925 1.00 86.62 345 VAL A CA 1
ATOM 2695 C C . VAL A 1 344 ? -28.524 -34.976 -24.844 1.00 88.95 345 VAL A C 1
ATOM 2696 O O . VAL A 1 344 ? -29.029 -36.105 -24.930 1.00 90.25 345 VAL A O 1
ATOM 2700 N N . PRO A 1 345 ? -28.770 -34.148 -23.810 1.00 89.72 346 PRO A N 1
ATOM 2701 C CA . PRO A 1 345 ? -28.316 -32.773 -23.683 1.00 89.16 346 PRO A CA 1
ATOM 2702 C C . PRO A 1 345 ? -26.924 -32.665 -23.052 1.00 87.66 346 PRO A C 1
ATOM 2703 O O . PRO A 1 345 ? -26.633 -33.369 -22.062 1.00 87.99 346 PRO A O 1
ATOM 2707 N N . ILE A 1 346 ? -26.078 -31.795 -23.611 1.00 85.77 347 ILE A N 1
ATOM 2708 C CA . ILE A 1 346 ? -24.783 -31.489 -22.980 1.00 84.31 347 ILE A CA 1
ATOM 2709 C C . ILE A 1 346 ? -24.820 -30.233 -22.090 1.00 85.39 347 ILE A C 1
ATOM 2710 O O . ILE A 1 346 ? -23.845 -29.907 -21.416 1.00 85.08 347 ILE A O 1
ATOM 2715 N N . SER A 1 347 ? -25.947 -29.536 -22.088 1.00 87.07 348 SER A N 1
ATOM 2716 C CA . SER A 1 347 ? -26.104 -28.363 -21.242 1.00 88.92 348 SER A CA 1
ATOM 2717 C C . SER A 1 347 ? -26.845 -28.714 -19.966 1.00 91.35 348 SER A C 1
ATOM 2718 O O . SER A 1 347 ? -27.635 -29.653 -19.927 1.00 91.86 348 SER A O 1
ATOM 2721 N N . GLN A 1 348 ? -26.566 -27.953 -18.920 1.00 93.14 349 GLN A N 1
ATOM 2722 C CA . GLN A 1 348 ? -27.339 -28.003 -17.692 1.00 96.55 349 GLN A CA 1
ATOM 2723 C C . GLN A 1 348 ? -28.727 -27.430 -17.972 1.00 98.47 349 GLN A C 1
ATOM 2724 O O . GLN A 1 348 ? -28.869 -26.491 -18.758 1.00 97.88 349 GLN A O 1
ATOM 2730 N N . LYS A 1 349 ? -29.745 -28.035 -17.357 1.00 101.05 350 LYS A N 1
ATOM 2731 C CA . LYS A 1 349 ? -31.110 -27.492 -17.322 1.00 104.06 350 LYS A CA 1
ATOM 2732 C C . LYS A 1 349 ? -31.763 -27.369 -18.701 1.00 103.27 350 LYS A C 1
ATOM 2733 O O . LYS A 1 349 ? -32.526 -26.434 -18.956 1.00 104.93 350 LYS A O 1
ATOM 2739 N N . PHE A 1 350 ? -31.470 -28.310 -19.592 1.00 100.97 351 PHE A N 1
ATOM 2740 C CA . PHE A 1 350 ? -31.964 -28.200 -20.965 1.00 100.46 351 PHE A CA 1
ATOM 2741 C C . PHE A 1 350 ? -33.449 -28.475 -21.111 1.00 103.11 351 PHE A C 1
ATOM 2742 O O . PHE A 1 350 ? -33.964 -29.416 -20.519 1.00 104.56 351 PHE A O 1
ATOM 2750 N N . THR A 1 351 ? -34.118 -27.648 -21.913 1.00 104.34 352 THR A N 1
ATOM 2751 C CA . THR A 1 351 ? -35.509 -27.873 -22.313 1.00 106.76 352 THR A CA 1
ATOM 2752 C C . THR A 1 351 ? -35.716 -27.617 -23.811 1.00 105.56 352 THR A C 1
ATOM 2753 O O . THR A 1 351 ? -35.400 -26.537 -24.307 1.00 105.30 352 THR A O 1
ATOM 2757 N N . ASP A 1 352 ? -36.239 -28.618 -24.520 1.00 105.29 353 ASP A N 1
ATOM 2758 C CA . ASP A 1 352 ? -36.497 -28.503 -25.951 1.00 104.77 353 ASP A CA 1
ATOM 2759 C C . ASP A 1 352 ? -37.755 -27.675 -26.199 1.00 107.91 353 ASP A C 1
ATOM 2760 O O . ASP A 1 352 ? -38.883 -28.134 -25.983 1.00 110.16 353 ASP A O 1
ATOM 2765 N N . LEU A 1 353 ? -37.539 -26.448 -26.666 1.00 108.38 354 LEU A N 1
ATOM 2766 C CA . LEU A 1 353 ? -38.614 -25.514 -26.980 1.00 111.30 354 LEU A CA 1
ATOM 2767 C C . LEU A 1 353 ? -39.626 -26.120 -27.960 1.00 112.03 354 LEU A C 1
ATOM 2768 O O . LEU A 1 353 ? -40.809 -25.787 -27.925 1.00 114.67 354 LEU A O 1
ATOM 2773 N N . PHE A 1 354 ? -39.149 -27.027 -28.809 1.00 109.86 355 PHE A N 1
ATOM 2774 C CA . PHE A 1 354 ? -39.981 -27.669 -29.823 1.00 110.40 355 PHE A CA 1
ATOM 2775 C C . PHE A 1 354 ? -40.335 -29.130 -29.486 1.00 110.51 355 PHE A C 1
ATOM 2776 O O . PHE A 1 354 ? -40.765 -29.873 -30.371 1.00 110.67 355 PHE A O 1
ATOM 2784 N N . GLU A 1 355 ? -40.156 -29.544 -28.227 1.00 110.63 356 GLU A N 1
ATOM 2785 C CA . GLU A 1 355 ? -40.496 -30.914 -27.812 1.00 111.28 356 GLU A CA 1
ATOM 2786 C C . GLU A 1 355 ? -41.898 -31.343 -28.262 1.00 114.06 356 GLU A C 1
ATOM 2787 O O . GLU A 1 355 ? -42.074 -32.453 -28.775 1.00 113.99 356 GLU A O 1
ATOM 2793 N N . LYS A 1 356 ? -42.877 -30.455 -28.071 1.00 116.55 357 LYS A N 1
ATOM 2794 C CA . LYS A 1 356 ? -44.277 -30.724 -28.401 1.00 119.58 357 LYS A CA 1
ATOM 2795 C C . LYS A 1 356 ? -44.525 -30.987 -29.892 1.00 119.12 357 LYS A C 1
ATOM 2796 O O . LYS A 1 356 ? -45.451 -31.707 -30.246 1.00 121.05 357 LYS A O 1
ATOM 2802 N N . MET A 1 357 ? -43.692 -30.409 -30.754 1.00 116.98 358 MET A N 1
ATOM 2803 C CA . MET A 1 357 ? -43.783 -30.604 -32.202 1.00 116.49 358 MET A CA 1
ATOM 2804 C C . MET A 1 357 ? -43.588 -32.064 -32.610 1.00 115.73 358 MET A C 1
ATOM 2805 O O . MET A 1 357 ? -42.683 -32.739 -32.122 1.00 114.19 358 MET A O 1
ATOM 2810 N N . VAL A 1 358 ? -44.451 -32.532 -33.507 1.00 117.23 359 VAL A N 1
ATOM 2811 C CA . VAL A 1 358 ? -44.429 -33.903 -34.013 1.00 117.12 359 VAL A CA 1
ATOM 2812 C C . VAL A 1 358 ? -43.314 -34.059 -35.058 1.00 114.89 359 VAL A C 1
ATOM 2813 O O . VAL A 1 358 ? -43.155 -33.199 -35.923 1.00 114.58 359 VAL A O 1
ATOM 2817 N N . PRO A 1 359 ? -42.512 -35.138 -34.957 1.00 113.61 360 PRO A N 1
ATOM 2818 C CA . PRO A 1 359 ? -41.474 -35.434 -35.947 1.00 111.98 360 PRO A CA 1
ATOM 2819 C C . PRO A 1 359 ? -42.005 -35.625 -37.370 1.00 113.85 360 PRO A C 1
ATOM 2820 O O . PRO A 1 359 ? -42.961 -36.376 -37.579 1.00 116.16 360 PRO A O 1
ATOM 2824 N N . VAL A 1 360 ? -41.373 -34.945 -38.327 1.00 113.18 361 VAL A N 1
ATOM 2825 C CA . VAL A 1 360 ? -41.659 -35.072 -39.764 1.00 115.21 361 VAL A CA 1
ATOM 2826 C C . VAL A 1 360 ? -41.850 -36.517 -40.232 1.00 117.12 361 VAL A C 1
ATOM 2827 O O . VAL A 1 360 ? -42.710 -36.800 -41.069 1.00 119.83 361 VAL A O 1
ATOM 2831 N N . SER A 1 361 ? -41.041 -37.416 -39.681 1.00 116.24 362 SER A N 1
ATOM 2832 C CA . SER A 1 361 ? -41.089 -38.842 -39.977 1.00 118.07 362 SER A CA 1
ATOM 2833 C C . SER A 1 361 ? -42.491 -39.428 -39.777 1.00 121.22 362 SER A C 1
ATOM 2834 O O . SER A 1 361 ? -42.871 -40.401 -40.433 1.00 123.46 362 SER A O 1
ATOM 2837 N N . VAL A 1 362 ? -43.245 -38.825 -38.863 1.00 121.69 363 VAL A N 1
ATOM 2838 C CA . VAL A 1 362 ? -44.568 -39.306 -38.485 1.00 124.73 363 VAL A CA 1
ATOM 2839 C C . VAL A 1 362 ? -45.640 -38.771 -39.442 1.00 127.28 363 VAL A C 1
ATOM 2840 O O . VAL A 1 362 ? -46.544 -39.506 -39.836 1.00 130.07 363 VAL A O 1
ATOM 2844 N N . GLN A 1 363 ? -45.526 -37.500 -39.817 1.00 126.72 364 GLN A N 1
ATOM 2845 C CA . GLN A 1 363 ? -46.378 -36.907 -40.842 1.00 129.16 364 GLN A CA 1
ATOM 2846 C C . GLN A 1 363 ? -46.348 -37.711 -42.140 1.00 131.16 364 GLN A C 1
ATOM 2847 O O . GLN A 1 363 ? -47.388 -38.182 -42.613 1.00 134.05 364 GLN A O 1
ATOM 2853 N N . GLN A 1 364 ? -45.151 -37.872 -42.700 1.00 130.08 365 GLN A N 1
ATOM 2854 C CA . GLN A 1 364 ? -44.942 -38.713 -43.877 1.00 132.45 365 GLN A CA 1
ATOM 2855 C C . GLN A 1 364 ? -45.114 -40.196 -43.512 1.00 134.20 365 GLN A C 1
ATOM 2856 O O . GLN A 1 364 ? -44.324 -41.055 -43.917 1.00 134.47 365 GLN A O 1
ATOM 2862 N N . SER A 1 365 ? -46.150 -40.467 -42.720 1.00 135.89 366 SER A N 1
ATOM 2863 C CA . SER A 1 365 ? -46.572 -41.812 -42.330 1.00 138.19 366 SER A CA 1
ATOM 2864 C C . SER A 1 365 ? -48.028 -41.730 -41.892 1.00 140.70 366 SER A C 1
ATOM 2865 O O . SER A 1 365 ? -48.766 -42.706 -41.972 1.00 143.49 366 SER A O 1
ATOM 2868 N N . LEU A 1 366 ? -48.417 -40.548 -41.426 1.00 139.97 367 LEU A N 1
ATOM 2869 C CA . LEU A 1 366 ? -49.763 -40.279 -40.959 1.00 142.59 367 LEU A CA 1
ATOM 2870 C C . LEU A 1 366 ? -50.612 -39.824 -42.140 1.00 145.48 367 LEU A C 1
ATOM 2871 O O . LEU A 1 366 ? -51.786 -40.175 -42.252 1.00 148.52 367 LEU A O 1
ATOM 2876 N N . ALA A 1 367 ? -49.998 -39.038 -43.019 1.00 117.65 368 ALA A N 1
ATOM 2877 C CA . ALA A 1 367 ? -50.631 -38.602 -44.252 1.00 116.35 368 ALA A CA 1
ATOM 2878 C C . ALA A 1 367 ? -50.623 -39.735 -45.272 1.00 116.09 368 ALA A C 1
ATOM 2879 O O . ALA A 1 367 ? -51.533 -39.832 -46.107 1.00 113.61 368 ALA A O 1
ATOM 2881 N N . ALA A 1 368 ? -49.597 -40.584 -45.199 1.00 119.15 369 ALA A N 1
ATOM 2882 C CA . ALA A 1 368 ? -49.486 -41.745 -46.075 1.00 120.14 369 ALA A CA 1
ATOM 2883 C C . ALA A 1 368 ? -50.444 -42.869 -45.662 1.00 118.57 369 ALA A C 1
ATOM 2884 O O . ALA A 1 368 ? -50.930 -43.618 -46.520 1.00 117.29 369 ALA A O 1
ATOM 2886 N N . TYR A 1 369 ? -50.709 -42.982 -44.356 1.00 119.37 370 TYR A N 1
ATOM 2887 C CA . TYR A 1 369 ? -51.745 -43.885 -43.838 1.00 118.25 370 TYR A CA 1
ATOM 2888 C C . TYR A 1 369 ? -53.108 -43.507 -44.401 1.00 115.40 370 TYR A C 1
ATOM 2889 O O . TYR A 1 369 ? -53.875 -44.376 -44.805 1.00 113.96 370 TYR A O 1
ATOM 2898 N N . ASN A 1 370 ? -53.391 -42.206 -44.433 1.00 115.48 371 ASN A N 1
ATOM 2899 C CA . ASN A 1 370 ? -54.629 -41.686 -45.000 1.00 113.40 371 ASN A CA 1
ATOM 2900 C C . ASN A 1 370 ? -54.902 -42.092 -46.438 1.00 112.41 371 ASN A C 1
ATOM 2901 O O . ASN A 1 370 ? -56.011 -42.508 -46.755 1.00 110.07 371 ASN A O 1
ATOM 2906 N N . GLN A 1 371 ? -53.890 -41.972 -47.294 1.00 114.91 372 GLN A N 1
ATOM 2907 C CA . GLN A 1 371 ? -54.016 -42.311 -48.713 1.00 114.81 372 GLN A CA 1
ATOM 2908 C C . GLN A 1 371 ? -54.149 -43.824 -48.948 1.00 114.82 372 GLN A C 1
ATOM 2909 O O . GLN A 1 371 ? -54.624 -44.249 -50.004 1.00 114.26 372 GLN A O 1
ATOM 2915 N N . ARG A 1 372 ? -53.741 -44.632 -47.972 1.00 115.94 373 ARG A N 1
ATOM 2916 C CA . ARG A 1 372 ? -53.937 -46.078 -48.063 1.00 116.31 373 ARG A CA 1
ATOM 2917 C C . ARG A 1 372 ? -55.299 -46.495 -47.525 1.00 113.30 373 ARG A C 1
ATOM 2918 O O . ARG A 1 372 ? -55.923 -47.416 -48.057 1.00 112.26 373 ARG A O 1
ATOM 2926 N N . LYS A 1 373 ? -55.740 -45.817 -46.466 1.00 112.16 374 LYS A N 1
ATOM 2927 C CA . LYS A 1 373 ? -57.037 -46.062 -45.854 1.00 109.95 374 LYS A CA 1
ATOM 2928 C C . LYS A 1 373 ? -58.138 -45.636 -46.813 1.00 107.34 374 LYS A C 1
ATOM 2929 O O . LYS A 1 373 ? -59.096 -46.383 -47.046 1.00 105.81 374 LYS A O 1
ATOM 2935 N N . ALA A 1 374 ? -57.984 -44.428 -47.358 1.00 107.14 375 ALA A N 1
ATOM 2936 C CA . ALA A 1 374 ? -58.909 -43.874 -48.336 1.00 105.16 375 ALA A CA 1
ATOM 2937 C C . ALA A 1 374 ? -59.029 -44.773 -49.573 1.00 105.09 375 ALA A C 1
ATOM 2938 O O . ALA A 1 374 ? -60.145 -45.064 -50.016 1.00 103.04 375 ALA A O 1
ATOM 2940 N N . ASP A 1 375 ? -57.890 -45.221 -50.113 1.00 107.67 376 ASP A N 1
ATOM 2941 C CA . ASP A 1 375 ? -57.881 -46.192 -51.224 1.00 108.39 376 ASP A CA 1
ATOM 2942 C C . ASP A 1 375 ? -58.739 -47.418 -50.907 1.00 107.16 376 ASP A C 1
ATOM 2943 O O . ASP A 1 375 ? -59.589 -47.811 -51.709 1.00 106.00 376 ASP A O 1
ATOM 2948 N N . LEU A 1 376 ? -58.530 -47.991 -49.725 1.00 107.60 377 LEU A N 1
ATOM 2949 C CA . LEU A 1 376 ? -59.253 -49.175 -49.291 1.00 107.05 377 LEU A CA 1
ATOM 2950 C C . LEU A 1 376 ? -60.765 -48.942 -49.147 1.00 103.84 377 LEU A C 1
ATOM 2951 O O . LEU A 1 376 ? -61.559 -49.753 -49.627 1.00 102.72 377 LEU A O 1
ATOM 2956 N N . VAL A 1 377 ? -61.152 -47.849 -48.487 1.00 102.23 378 VAL A N 1
ATOM 2957 C CA . VAL A 1 377 ? -62.568 -47.584 -48.216 1.00 100.05 378 VAL A CA 1
ATOM 2958 C C . VAL A 1 377 ? -63.384 -47.203 -49.479 1.00 97.97 378 VAL A C 1
ATOM 2959 O O . VAL A 1 377 ? -64.377 -47.852 -49.788 1.00 96.61 378 VAL A O 1
ATOM 2963 N N . ASN A 1 378 ? -62.948 -46.178 -50.207 1.00 98.12 379 ASN A N 1
ATOM 2964 C CA . ASN A 1 378 ? -63.576 -45.793 -51.467 1.00 97.02 379 ASN A CA 1
ATOM 2965 C C . ASN A 1 378 ? -63.711 -46.982 -52.421 1.00 97.70 379 ASN A C 1
ATOM 2966 O O . ASN A 1 378 ? -64.813 -47.283 -52.879 1.00 96.65 379 ASN A O 1
ATOM 2971 N N . ARG A 1 379 ? -62.588 -47.639 -52.708 1.00 100.22 380 ARG A N 1
ATOM 2972 C CA . ARG A 1 379 ? -62.524 -48.911 -53.437 1.00 101.71 380 ARG A CA 1
ATOM 2973 C C . ARG A 1 379 ? -63.711 -49.800 -53.076 1.00 99.99 380 ARG A C 1
ATOM 2974 O O . ARG A 1 379 ? -64.493 -50.201 -53.954 1.00 99.70 380 ARG A O 1
ATOM 2982 N N . SER A 1 380 ? -63.861 -50.066 -51.778 1.00 99.09 381 SER A N 1
ATOM 2983 C CA . SER A 1 380 ? -64.899 -50.951 -51.255 1.00 97.88 381 SER A CA 1
ATOM 2984 C C . SER A 1 380 ? -66.319 -50.430 -51.486 1.00 94.73 381 SER A C 1
ATOM 2985 O O . SER A 1 380 ? -67.200 -51.193 -51.898 1.00 94.18 381 SER A O 1
ATOM 2988 N N . ILE A 1 381 ? -66.530 -49.139 -51.218 1.00 92.64 382 ILE A N 1
ATOM 2989 C CA . ILE A 1 381 ? -67.805 -48.476 -51.484 1.00 89.85 382 ILE A CA 1
ATOM 2990 C C . ILE A 1 381 ? -68.134 -48.616 -52.961 1.00 89.01 382 ILE A C 1
ATOM 2991 O O . ILE A 1 381 ? -69.203 -49.114 -53.319 1.00 87.86 382 ILE A O 1
ATOM 2996 N N . ALA A 1 382 ? -67.194 -48.189 -53.803 1.00 89.38 383 ALA A N 1
ATOM 2997 C CA . ALA A 1 382 ? -67.390 -48.157 -55.248 1.00 88.86 383 ALA A CA 1
ATOM 2998 C C . ALA A 1 382 ? -67.769 -49.519 -55.801 1.00 89.23 383 ALA A C 1
ATOM 2999 O O . ALA A 1 382 ? -68.695 -49.616 -56.587 1.00 88.58 383 ALA A O 1
ATOM 3001 N N . GLN A 1 383 ? -67.060 -50.566 -55.386 1.00 91.00 384 GLN A N 1
ATOM 3002 C CA . GLN A 1 383 ? -67.381 -51.932 -55.799 1.00 91.94 384 GLN A CA 1
ATOM 3003 C C . GLN A 1 383 ? -68.833 -52.281 -55.492 1.00 89.80 384 GLN A C 1
ATOM 3004 O O . GLN A 1 383 ? -69.543 -52.821 -56.355 1.00 89.40 384 GLN A O 1
ATOM 3010 N N . MET A 1 384 ? -69.266 -51.953 -54.272 1.00 88.23 385 MET A N 1
ATOM 3011 C CA . MET A 1 384 ? -70.620 -52.254 -53.802 1.00 86.78 385 MET A CA 1
ATOM 3012 C C . MET A 1 384 ? -71.727 -51.498 -54.539 1.00 85.31 385 MET A C 1
ATOM 3013 O O . MET A 1 384 ? -72.757 -52.077 -54.899 1.00 85.24 385 MET A O 1
ATOM 3018 N N . ARG A 1 385 ? -71.530 -50.201 -54.732 1.00 84.79 386 ARG A N 1
ATOM 3019 C CA . ARG A 1 385 ? -72.464 -49.395 -55.497 1.00 83.99 386 ARG A CA 1
ATOM 3020 C C . ARG A 1 385 ? -72.558 -49.948 -56.905 1.00 84.69 386 ARG A C 1
ATOM 3021 O O . ARG A 1 385 ? -73.634 -50.351 -57.338 1.00 84.33 386 ARG A O 1
ATOM 3029 N N . GLU A 1 386 ? -71.425 -49.988 -57.605 1.00 86.41 387 GLU A N 1
ATOM 3030 C CA . GLU A 1 386 ? -71.363 -50.566 -58.948 1.00 88.29 387 GLU A CA 1
ATOM 3031 C C . GLU A 1 386 ? -72.034 -51.943 -59.037 1.00 88.86 387 GLU A C 1
ATOM 3032 O O . GLU A 1 386 ? -72.694 -52.238 -60.025 1.00 89.53 387 GLU A O 1
ATOM 3038 N N . ALA A 1 387 ? -71.906 -52.764 -57.995 1.00 89.18 388 ALA A N 1
ATOM 3039 C CA . ALA A 1 387 ? -72.631 -54.030 -57.931 1.00 89.71 388 ALA A CA 1
ATOM 3040 C C . ALA A 1 387 ? -74.153 -53.850 -57.810 1.00 87.62 388 ALA A C 1
ATOM 3041 O O . ALA A 1 387 ? -74.901 -54.487 -58.538 1.00 88.39 388 ALA A O 1
ATOM 3043 N N . THR A 1 388 ? -74.607 -52.998 -56.894 1.00 85.58 389 THR A N 1
ATOM 3044 C CA . THR A 1 388 ? -76.045 -52.758 -56.702 1.00 83.65 389 THR A CA 1
ATOM 3045 C C . THR A 1 388 ? -76.695 -52.176 -57.965 1.00 82.68 389 THR A C 1
ATOM 3046 O O . THR A 1 388 ? -77.782 -52.630 -58.391 1.00 82.80 389 THR A O 1
ATOM 3050 N N . THR A 1 389 ? -76.028 -51.197 -58.574 1.00 81.67 390 THR A N 1
ATOM 3051 C CA . THR A 1 389 ? -76.454 -50.682 -59.872 1.00 81.08 390 THR A CA 1
ATOM 3052 C C . THR A 1 389 ? -76.644 -51.819 -60.871 1.00 82.11 390 THR A C 1
ATOM 3053 O O . THR A 1 389 ? -77.674 -51.873 -61.529 1.00 82.67 390 THR A O 1
ATOM 3057 N N . LEU A 1 390 ? -75.687 -52.735 -60.966 1.00 83.59 391 LEU A N 1
ATOM 3058 C CA . LEU A 1 390 ? -75.773 -53.813 -61.948 1.00 85.74 391 LEU A CA 1
ATOM 3059 C C . LEU A 1 390 ? -76.883 -54.816 -61.624 1.00 86.09 391 LEU A C 1
ATOM 3060 O O . LEU A 1 390 ? -77.540 -55.317 -62.533 1.00 87.52 391 LEU A O 1
ATOM 3065 N N . ALA A 1 391 ? -77.116 -55.089 -60.346 1.00 85.55 392 ALA A N 1
ATOM 3066 C CA . ALA A 1 391 ? -78.196 -56.000 -59.953 1.00 86.38 392 ALA A CA 1
ATOM 3067 C C . ALA A 1 391 ? -79.583 -55.433 -60.261 1.00 85.10 392 ALA A C 1
ATOM 3068 O O . ALA A 1 391 ? -80.417 -56.125 -60.841 1.00 86.23 392 ALA A O 1
ATOM 3070 N N . ASN A 1 392 ? -79.822 -54.182 -59.871 1.00 83.65 393 ASN A N 1
ATOM 3071 C CA . ASN A 1 392 ? -81.083 -53.488 -60.163 1.00 82.88 393 ASN A CA 1
ATOM 3072 C C . ASN A 1 392 ? -81.410 -53.423 -61.662 1.00 83.79 393 ASN A C 1
ATOM 3073 O O . ASN A 1 392 ? -82.563 -53.621 -62.066 1.00 83.64 393 ASN A O 1
ATOM 3078 N N . GLY A 1 393 ? -80.391 -53.161 -62.477 1.00 84.75 394 GLY A N 1
ATOM 3079 C CA . GLY A 1 393 ? -80.551 -53.160 -63.928 1.00 86.23 394 GLY A CA 1
ATOM 3080 C C . GLY A 1 393 ? -80.966 -54.520 -64.460 1.00 88.67 394 GLY A C 1
ATOM 3081 O O . GLY A 1 393 ? -81.895 -54.611 -65.261 1.00 89.35 394 GLY A O 1
ATOM 3082 N N . VAL A 1 394 ? -80.289 -55.579 -64.018 1.00 90.46 395 VAL A N 1
ATOM 3083 C CA . VAL A 1 394 ? -80.660 -56.928 -64.427 1.00 93.48 395 VAL A CA 1
ATOM 3084 C C . VAL A 1 394 ? -82.095 -57.233 -63.994 1.00 93.17 395 VAL A C 1
ATOM 3085 O O . VAL A 1 394 ? -82.907 -57.671 -64.808 1.00 94.77 395 VAL A O 1
ATOM 3089 N N . LEU A 1 395 ? -82.418 -56.950 -62.735 1.00 91.83 396 LEU A N 1
ATOM 3090 C CA . LEU A 1 395 ? -83.768 -57.181 -62.206 1.00 91.63 396 LEU A CA 1
ATOM 3091 C C . LEU A 1 395 ? -84.872 -56.484 -62.994 1.00 90.50 396 LEU A C 1
ATOM 3092 O O . LEU A 1 395 ? -85.942 -57.051 -63.210 1.00 91.62 396 LEU A O 1
ATOM 3097 N N . ALA A 1 396 ? -84.603 -55.248 -63.399 1.00 88.83 397 ALA A N 1
ATOM 3098 C CA . ALA A 1 396 ? -85.566 -54.432 -64.123 1.00 87.66 397 ALA A CA 1
ATOM 3099 C C . ALA A 1 396 ? -85.806 -55.014 -65.510 1.00 89.53 397 ALA A C 1
ATOM 3100 O O . ALA A 1 396 ? -86.950 -55.098 -65.953 1.00 90.20 397 ALA A O 1
ATOM 3102 N N . SER A 1 397 ? -84.735 -55.441 -66.178 1.00 90.80 398 SER A N 1
ATOM 3103 C CA . SER A 1 397 ? -84.846 -55.984 -67.532 1.00 92.71 398 SER A CA 1
ATOM 3104 C C . SER A 1 397 ? -85.515 -57.365 -67.553 1.00 94.75 398 SER A C 1
ATOM 3105 O O . SER A 1 397 ? -85.645 -57.981 -68.607 1.00 97.30 398 SER A O 1
ATOM 3108 N N . LEU A 1 398 ? -85.935 -57.848 -66.386 1.00 94.01 399 LEU A N 1
ATOM 3109 C CA . LEU A 1 398 ? -86.634 -59.127 -66.293 1.00 95.79 399 LEU A CA 1
ATOM 3110 C C . LEU A 1 398 ? -87.982 -58.964 -65.598 1.00 94.43 399 LEU A C 1
ATOM 3111 O O . LEU A 1 398 ? -88.643 -59.944 -65.278 1.00 96.69 399 LEU A O 1
ATOM 3116 N N . ASN A 1 399 ? -88.381 -57.721 -65.356 1.00 91.41 400 ASN A N 1
ATOM 3117 C CA . ASN A 1 399 ? -89.658 -57.417 -64.690 1.00 90.32 400 ASN A CA 1
ATOM 3118 C C . ASN A 1 399 ? -89.790 -58.050 -63.292 1.00 90.22 400 ASN A C 1
ATOM 3119 O O . ASN A 1 399 ? -90.890 -58.337 -62.820 1.00 90.62 400 ASN A O 1
ATOM 3124 N N . LEU A 1 400 ? -88.649 -58.239 -62.634 1.00 89.75 401 LEU A N 1
ATOM 3125 C CA . LEU A 1 400 ? -88.607 -58.785 -61.278 1.00 90.35 401 LEU A CA 1
ATOM 3126 C C . LEU A 1 400 ? -88.280 -57.668 -60.318 1.00 87.96 401 LEU A C 1
ATOM 3127 O O . LEU A 1 400 ? -87.451 -56.814 -60.641 1.00 86.63 401 LEU A O 1
ATOM 3132 N N . PRO A 1 401 ? -88.913 -57.669 -59.130 1.00 88.10 402 PRO A N 1
ATOM 3133 C CA . PRO A 1 401 ? -89.885 -58.645 -58.631 1.00 90.83 402 PRO A CA 1
ATOM 3134 C C . PRO A 1 401 ? -91.340 -58.400 -59.047 1.00 91.57 402 PRO A C 1
ATOM 3135 O O . PRO A 1 401 ? -92.239 -59.056 -58.499 1.00 93.91 402 PRO A O 1
ATOM 3139 N N . ALA A 1 402 ? -91.590 -57.471 -59.970 1.00 90.03 403 ALA A N 1
ATOM 3140 C CA . ALA A 1 402 ? -92.979 -57.138 -60.334 1.00 90.86 403 ALA A CA 1
ATOM 3141 C C . ALA A 1 402 ? -93.773 -58.333 -60.861 1.00 93.72 403 ALA A C 1
ATOM 3142 O O . ALA A 1 402 ? -94.894 -58.592 -60.396 1.00 95.18 403 ALA A O 1
ATOM 3144 N N . ALA A 1 403 ? -93.175 -59.061 -61.806 1.00 94.79 404 ALA A N 1
ATOM 3145 C CA . ALA A 1 403 ? -93.842 -60.167 -62.490 1.00 97.81 404 ALA A CA 1
ATOM 3146 C C . ALA A 1 403 ? -94.477 -61.163 -61.526 1.00 100.96 404 ALA A C 1
ATOM 3147 O O . ALA A 1 403 ? -95.607 -61.576 -61.746 1.00 103.15 404 ALA A O 1
ATOM 3149 N N . ILE A 1 404 ? -93.768 -61.521 -60.455 1.00 101.79 405 ILE A N 1
ATOM 3150 C CA . ILE A 1 404 ? -94.247 -62.543 -59.520 1.00 105.46 405 ILE A CA 1
ATOM 3151 C C . ILE A 1 404 ? -95.239 -62.038 -58.465 1.00 106.40 405 ILE A C 1
ATOM 3152 O O . ILE A 1 404 ? -95.811 -62.845 -57.723 1.00 109.75 405 ILE A O 1
ATOM 3157 N N . GLU A 1 405 ? -95.428 -60.722 -58.376 1.00 104.29 406 GLU A N 1
ATOM 3158 C CA . GLU A 1 405 ? -96.414 -60.156 -57.452 1.00 105.96 406 GLU A CA 1
ATOM 3159 C C . GLU A 1 405 ? -97.654 -59.667 -58.181 1.00 106.49 406 GLU A C 1
ATOM 3160 O O . GLU A 1 405 ? -98.517 -59.018 -57.581 1.00 107.23 406 GLU A O 1
ATOM 3166 N N . ASP A 1 406 ? -97.729 -59.994 -59.473 1.00 106.73 407 ASP A N 1
ATOM 3167 C CA . ASP A 1 406 ? -98.717 -59.454 -60.403 1.00 106.45 407 ASP A CA 1
ATOM 3168 C C . ASP A 1 406 ? -99.885 -60.438 -60.532 1.00 110.26 407 ASP A C 1
ATOM 3169 O O . ASP A 1 406 ? -100.049 -61.113 -61.560 1.00 111.32 407 ASP A O 1
ATOM 3174 N N . VAL A 1 407 ? -100.688 -60.498 -59.466 1.00 112.23 408 VAL A N 1
ATOM 3175 C CA . VAL A 1 407 ? -101.809 -61.442 -59.326 1.00 116.12 408 VAL A CA 1
ATOM 3176 C C . VAL A 1 407 ? -102.692 -61.526 -60.571 1.00 116.72 408 VAL A C 1
ATOM 3177 O O . VAL A 1 407 ? -102.727 -62.563 -61.241 1.00 118.60 408 VAL A O 1
ATOM 3181 N N . SER A 1 408 ? -103.410 -60.449 -60.871 1.00 115.40 409 SER A N 1
ATOM 3182 C CA . SER A 1 408 ? -104.020 -60.302 -62.196 1.00 115.54 409 SER A CA 1
ATOM 3183 C C . SER A 1 408 ? -103.087 -59.424 -63.026 1.00 111.46 409 SER A C 1
ATOM 3184 O O . SER A 1 408 ? -101.861 -59.503 -62.899 1.00 110.16 409 SER A O 1
ATOM 3187 N N . GLY A 1 409 ? -103.672 -58.603 -63.881 1.00 110.13 410 GLY A N 1
ATOM 3188 C CA . GLY A 1 409 ? -102.968 -57.511 -64.514 1.00 105.76 410 GLY A CA 1
ATOM 3189 C C . GLY A 1 409 ? -103.859 -56.317 -64.294 1.00 104.87 410 GLY A C 1
ATOM 3190 O O . GLY A 1 409 ? -104.143 -55.589 -65.214 1.00 104.54 410 GLY A O 1
ATOM 3191 N N . ASP A 1 410 ? -104.300 -56.120 -63.060 1.00 105.04 411 ASP A N 1
ATOM 3192 C CA . ASP A 1 410 ? -105.451 -55.268 -62.788 1.00 105.78 411 ASP A CA 1
ATOM 3193 C C . ASP A 1 410 ? -105.127 -54.203 -61.744 1.00 103.86 411 ASP A C 1
ATOM 3194 O O . ASP A 1 410 ? -105.816 -53.185 -61.662 1.00 104.16 411 ASP A O 1
ATOM 3199 N N . THR A 1 411 ? -104.088 -54.456 -60.947 1.00 101.84 412 THR A N 1
ATOM 3200 C CA . THR A 1 411 ? -103.719 -53.618 -59.805 1.00 100.57 412 THR A CA 1
ATOM 3201 C C . THR A 1 411 ? -102.252 -53.238 -59.905 1.00 97.19 412 THR A C 1
ATOM 3202 O O . THR A 1 411 ? -101.534 -53.737 -60.777 1.00 96.16 412 THR A O 1
ATOM 3206 N N . VAL A 1 412 ? -101.802 -52.369 -59.004 1.00 95.72 413 VAL A N 1
ATOM 3207 C CA . VAL A 1 412 ? -100.392 -52.018 -58.922 1.00 92.24 413 VAL A CA 1
ATOM 3208 C C . VAL A 1 412 ? -99.650 -53.087 -58.098 1.00 92.83 413 VAL A C 1
ATOM 3209 O O . VAL A 1 412 ? -99.897 -53.232 -56.896 1.00 93.89 413 VAL A O 1
ATOM 3213 N N . PRO A 1 413 ? -98.738 -53.841 -58.743 1.00 91.82 414 PRO A N 1
ATOM 3214 C CA . PRO A 1 413 ? -97.890 -54.764 -57.988 1.00 92.25 414 PRO A CA 1
ATOM 3215 C C . PRO A 1 413 ? -97.354 -54.090 -56.727 1.00 92.22 414 PRO A C 1
ATOM 3216 O O . PRO A 1 413 ? -97.022 -52.900 -56.756 1.00 91.16 414 PRO A O 1
ATOM 3220 N N . GLN A 1 414 ? -97.268 -54.841 -55.631 1.00 94.69 415 GLN A N 1
ATOM 3221 C CA . GLN A 1 414 ? -96.882 -54.288 -54.324 1.00 95.27 415 GLN A CA 1
ATOM 3222 C C . GLN A 1 414 ? -95.537 -53.554 -54.349 1.00 92.53 415 GLN A C 1
ATOM 3223 O O . GLN A 1 414 ? -95.397 -52.485 -53.754 1.00 92.09 415 GLN A O 1
ATOM 3229 N N . SER A 1 415 ? -94.561 -54.131 -55.048 1.00 91.03 416 SER A N 1
ATOM 3230 C CA . SER A 1 415 ? -93.227 -53.556 -55.141 1.00 88.91 416 SER A CA 1
ATOM 3231 C C . SER A 1 415 ? -93.229 -52.197 -55.840 1.00 87.19 416 SER A C 1
ATOM 3232 O O . SER A 1 415 ? -92.573 -51.267 -55.369 1.00 86.46 416 SER A O 1
ATOM 3235 N N . ILE A 1 416 ? -93.965 -52.072 -56.944 1.00 86.90 417 ILE A N 1
ATOM 3236 C CA . ILE A 1 416 ? -94.063 -50.779 -57.622 1.00 85.75 417 ILE A CA 1
ATOM 3237 C C . ILE A 1 416 ? -94.778 -49.761 -56.732 1.00 86.84 417 ILE A C 1
ATOM 3238 O O . ILE A 1 416 ? -94.365 -48.605 -56.640 1.00 85.97 417 ILE A O 1
ATOM 3243 N N . LEU A 1 417 ? -95.819 -50.219 -56.051 1.00 89.20 418 LEU A N 1
ATOM 3244 C CA . LEU A 1 417 ? -96.515 -49.416 -55.069 1.00 91.32 418 LEU A CA 1
ATOM 3245 C C . LEU A 1 417 ? -95.583 -48.972 -53.937 1.00 91.60 418 LEU A C 1
ATOM 3246 O O . LEU A 1 417 ? -95.697 -47.838 -53.455 1.00 92.63 418 LEU A O 1
ATOM 3251 N N . THR A 1 418 ? -94.671 -49.854 -53.513 1.00 90.98 419 THR A N 1
ATOM 3252 C CA . THR A 1 418 ? -93.711 -49.503 -52.464 1.00 91.16 419 THR A CA 1
ATOM 3253 C C . THR A 1 418 ? -92.734 -48.424 -52.957 1.00 89.15 419 THR A C 1
ATOM 3254 O O . THR A 1 418 ? -92.520 -47.412 -52.283 1.00 89.99 419 THR A O 1
ATOM 3258 N N . LYS A 1 419 ? -92.168 -48.635 -54.138 1.00 87.15 420 LYS A N 1
ATOM 3259 C CA . LYS A 1 419 ? -91.258 -47.673 -54.745 1.00 85.33 420 LYS A CA 1
ATOM 3260 C C . LYS A 1 419 ? -91.918 -46.309 -54.974 1.00 86.09 420 LYS A C 1
ATOM 3261 O O . LYS A 1 419 ? -91.310 -45.267 -54.702 1.00 85.69 420 LYS A O 1
ATOM 3267 N N . SER A 1 420 ? -93.168 -46.320 -55.437 1.00 87.24 421 SER A N 1
ATOM 3268 C CA . SER A 1 420 ? -93.903 -45.083 -55.677 1.00 88.15 421 SER A CA 1
ATOM 3269 C C . SER A 1 420 ? -94.014 -44.235 -54.419 1.00 90.10 421 SER A C 1
ATOM 3270 O O . SER A 1 420 ? -93.643 -43.056 -54.414 1.00 90.10 421 SER A O 1
ATOM 3273 N N . ARG A 1 421 ? -94.523 -44.857 -53.357 1.00 92.13 422 ARG A N 1
ATOM 3274 C CA . ARG A 1 421 ? -94.743 -44.186 -52.077 1.00 94.63 422 ARG A CA 1
ATOM 3275 C C . ARG A 1 421 ? -93.424 -43.705 -51.488 1.00 93.51 422 ARG A C 1
ATOM 3276 O O . ARG A 1 421 ? -93.361 -42.646 -50.859 1.00 94.79 422 ARG A O 1
ATOM 3284 N N . SER A 1 422 ? -92.382 -44.498 -51.710 1.00 91.32 423 SER A N 1
ATOM 3285 C CA . SER A 1 422 ? -91.018 -44.122 -51.373 1.00 90.55 423 SER A CA 1
ATOM 3286 C C . SER A 1 422 ? -90.532 -42.880 -52.168 1.00 89.70 423 SER A C 1
ATOM 3287 O O . SER A 1 422 ? -89.789 -42.047 -51.630 1.00 90.20 423 SER A O 1
ATOM 3290 N N . VAL A 1 423 ? -90.962 -42.739 -53.422 1.00 88.57 424 VAL A N 1
ATOM 3291 C CA . VAL A 1 423 ? -90.610 -41.540 -54.197 1.00 88.27 424 VAL A CA 1
ATOM 3292 C C . VAL A 1 423 ? -91.407 -40.328 -53.728 1.00 90.70 424 VAL A C 1
ATOM 3293 O O . VAL A 1 423 ? -90.851 -39.256 -53.538 1.00 91.51 424 VAL A O 1
ATOM 3297 N N . ILE A 1 424 ? -92.709 -40.515 -53.530 1.00 92.66 425 ILE A N 1
ATOM 3298 C CA . ILE A 1 424 ? -93.599 -39.467 -53.008 1.00 95.44 425 ILE A CA 1
ATOM 3299 C C . ILE A 1 424 ? -93.162 -38.939 -51.628 1.00 97.26 425 ILE A C 1
ATOM 3300 O O . ILE A 1 424 ? -93.281 -37.736 -51.352 1.00 99.32 425 ILE A O 1
ATOM 3305 N N . GLU A 1 425 ? -92.672 -39.841 -50.774 1.00 124.56 426 GLU A N 1
ATOM 3306 C CA . GLU A 1 425 ? -92.225 -39.475 -49.424 1.00 129.22 426 GLU A CA 1
ATOM 3307 C C . GLU A 1 425 ? -91.025 -38.549 -49.480 1.00 126.60 426 GLU A C 1
ATOM 3308 O O . GLU A 1 425 ? -90.956 -37.580 -48.725 1.00 130.92 426 GLU A O 1
ATOM 3314 N N . GLN A 1 426 ? -90.103 -38.850 -50.395 1.00 120.15 427 GLN A N 1
ATOM 3315 C CA . GLN A 1 426 ? -88.877 -38.075 -50.609 1.00 116.60 427 GLN A CA 1
ATOM 3316 C C . GLN A 1 426 ? -89.134 -36.748 -51.331 1.00 115.73 427 GLN A C 1
ATOM 3317 O O . GLN A 1 426 ? -88.190 -36.024 -51.689 1.00 113.40 427 GLN A O 1
ATOM 3323 N N . GLY A 1 427 ? -90.411 -36.439 -51.545 1.00 118.10 428 GLY A N 1
ATOM 3324 C CA . GLY A 1 427 ? -90.834 -35.160 -52.112 1.00 119.11 428 GLY A CA 1
ATOM 3325 C C . GLY A 1 427 ? -91.314 -35.227 -53.553 1.00 115.98 428 GLY A C 1
ATOM 3326 O O . GLY A 1 427 ? -91.691 -34.203 -54.132 1.00 117.19 428 GLY A O 1
ATOM 3327 N N . GLY A 1 428 ? -91.310 -36.429 -54.129 1.00 112.63 429 GLY A N 1
ATOM 3328 C CA . GLY A 1 428 ? -91.614 -36.615 -55.552 1.00 109.63 429 GLY A CA 1
ATOM 3329 C C . GLY A 1 428 ? -90.653 -35.876 -56.478 1.00 106.18 429 GLY A C 1
ATOM 3330 O O . GLY A 1 428 ? -89.512 -35.608 -56.103 1.00 104.16 429 GLY A O 1
ATOM 3331 N N . ILE A 1 429 ? -91.147 -35.540 -57.675 1.00 105.96 430 ILE A N 1
ATOM 3332 C CA . ILE A 1 429 ? -90.408 -34.852 -58.742 1.00 103.72 430 ILE A CA 1
ATOM 3333 C C . ILE A 1 429 ? -90.026 -33.410 -58.391 1.00 105.81 430 ILE A C 1
ATOM 3334 O O . ILE A 1 429 ? -89.089 -32.852 -58.965 1.00 103.27 430 ILE A O 1
ATOM 3339 N N . GLN A 1 430 ? -90.765 -32.804 -57.466 1.00 110.70 431 GLN A N 1
ATOM 3340 C CA . GLN A 1 430 ? -90.455 -31.454 -57.012 1.00 113.48 431 GLN A CA 1
ATOM 3341 C C . GLN A 1 430 ? -89.010 -31.358 -56.510 1.00 110.14 431 GLN A C 1
ATOM 3342 O O . GLN A 1 430 ? -88.284 -30.410 -56.853 1.00 109.37 431 GLN A O 1
ATOM 3348 N N . THR A 1 431 ? -88.586 -32.347 -55.724 1.00 108.76 432 THR A N 1
ATOM 3349 C CA . THR A 1 431 ? -87.231 -32.337 -55.178 1.00 106.46 432 THR A CA 1
ATOM 3350 C C . THR A 1 431 ? -86.161 -32.408 -56.263 1.00 101.54 432 THR A C 1
ATOM 3351 O O . THR A 1 431 ? -85.212 -31.636 -56.202 1.00 100.51 432 THR A O 1
ATOM 3355 N N . VAL A 1 432 ? -86.327 -33.294 -57.252 1.00 99.12 433 VAL A N 1
ATOM 3356 C CA . VAL A 1 432 ? -85.413 -33.347 -58.414 1.00 96.06 433 VAL A CA 1
ATOM 3357 C C . VAL A 1 432 ? -85.458 -32.064 -59.261 1.00 96.62 433 VAL A C 1
ATOM 3358 O O . VAL A 1 432 ? -84.412 -31.532 -59.655 1.00 94.36 433 VAL A O 1
ATOM 3362 N N . ASP A 1 433 ? -86.670 -31.582 -59.532 1.00 99.77 434 ASP A N 1
ATOM 3363 C CA . ASP A 1 433 ? -86.864 -30.354 -60.301 1.00 101.90 434 ASP A CA 1
ATOM 3364 C C . ASP A 1 433 ? -86.217 -29.143 -59.642 1.00 102.69 434 ASP A C 1
ATOM 3365 O O . ASP A 1 433 ? -85.643 -28.299 -60.335 1.00 101.96 434 ASP A O 1
ATOM 3370 N N . GLN A 1 434 ? -86.312 -29.053 -58.313 1.00 104.42 435 GLN A N 1
ATOM 3371 C CA . GLN A 1 434 ? -85.710 -27.929 -57.592 1.00 105.70 435 GLN A CA 1
ATOM 3372 C C . GLN A 1 434 ? -84.189 -28.001 -57.605 1.00 101.30 435 GLN A C 1
ATOM 3373 O O . GLN A 1 434 ? -83.523 -26.970 -57.774 1.00 101.37 435 GLN A O 1
ATOM 3379 N N . LEU A 1 435 ? -83.642 -29.208 -57.448 1.00 98.00 436 LEU A N 1
ATOM 3380 C CA . LEU A 1 435 ? -82.188 -29.411 -57.514 1.00 94.34 436 LEU A CA 1
ATOM 3381 C C . LEU A 1 435 ? -81.606 -29.205 -58.918 1.00 91.75 436 LEU A C 1
ATOM 3382 O O . LEU A 1 435 ? -80.473 -28.770 -59.047 1.00 90.44 436 LEU A O 1
ATOM 3387 N N . ILE A 1 436 ? -82.372 -29.525 -59.955 1.00 92.08 437 ILE A N 1
ATOM 3388 C CA . ILE A 1 436 ? -81.971 -29.242 -61.334 1.00 91.59 437 ILE A CA 1
ATOM 3389 C C . ILE A 1 436 ? -81.885 -27.725 -61.594 1.00 93.83 437 ILE A C 1
ATOM 3390 O O . ILE A 1 436 ? -80.958 -27.237 -62.251 1.00 92.08 437 ILE A O 1
ATOM 3395 N N . LYS A 1 437 ? -82.862 -27.005 -61.056 1.00 97.79 438 LYS A N 1
ATOM 3396 C CA . LYS A 1 437 ? -83.020 -25.581 -61.284 1.00 101.62 438 LYS A CA 1
ATOM 3397 C C . LYS A 1 437 ? -81.903 -24.738 -60.646 1.00 101.03 438 LYS A C 1
ATOM 3398 O O . LYS A 1 437 ? -81.516 -23.713 -61.207 1.00 101.99 438 LYS A O 1
ATOM 3404 N N . GLU A 1 438 ? -81.383 -25.185 -59.499 1.00 100.27 439 GLU A N 1
ATOM 3405 C CA . GLU A 1 438 ? -80.409 -24.413 -58.709 1.00 100.57 439 GLU A CA 1
ATOM 3406 C C . GLU A 1 438 ? -78.951 -24.770 -59.012 1.00 96.23 439 GLU A C 1
ATOM 3407 O O . GLU A 1 438 ? -78.020 -24.098 -58.557 1.00 95.73 439 GLU A O 1
ATOM 3413 N N . LEU A 1 439 ? -78.766 -25.835 -59.776 1.00 93.69 440 LEU A N 1
ATOM 3414 C CA . LEU A 1 439 ? -77.442 -26.259 -60.190 1.00 90.60 440 LEU A CA 1
ATOM 3415 C C . LEU A 1 439 ? -76.762 -25.206 -61.081 1.00 89.68 440 LEU A C 1
ATOM 3416 O O . LEU A 1 439 ? -75.573 -24.919 -60.895 1.00 88.45 440 LEU A O 1
ATOM 3421 N N . PRO A 1 440 ? -77.506 -24.617 -62.043 1.00 90.51 441 PRO A N 1
ATOM 3422 C CA . PRO A 1 440 ? -76.933 -23.509 -62.804 1.00 90.56 441 PRO A CA 1
ATOM 3423 C C . PRO A 1 440 ? -76.593 -22.284 -61.945 1.00 90.43 441 PRO A C 1
ATOM 3424 O O . PRO A 1 440 ? -75.769 -21.462 -62.345 1.00 90.22 441 PRO A O 1
ATOM 3428 N N . GLU A 1 441 ? -77.216 -22.177 -60.778 1.00 90.94 442 GLU A N 1
ATOM 3429 C CA . GLU A 1 441 ? -77.056 -21.011 -59.910 1.00 91.85 442 GLU A CA 1
ATOM 3430 C C . GLU A 1 441 ? -75.840 -21.128 -59.002 1.00 89.03 442 GLU A C 1
ATOM 3431 O O . GLU A 1 441 ? -75.110 -20.146 -58.806 1.00 89.23 442 GLU A O 1
ATOM 3437 N N . LEU A 1 442 ? -75.616 -22.325 -58.463 1.00 86.70 443 LEU A N 1
ATOM 3438 C CA . LEU A 1 442 ? -74.395 -22.616 -57.714 1.00 84.67 443 LEU A CA 1
ATOM 3439 C C . LEU A 1 442 ? -73.156 -22.626 -58.630 1.00 81.89 443 LEU A C 1
ATOM 3440 O O . LEU A 1 442 ? -72.051 -22.347 -58.176 1.00 81.17 443 LEU A O 1
ATOM 3445 N N . LEU A 1 443 ? -73.332 -22.962 -59.907 1.00 80.61 444 LEU A N 1
ATOM 3446 C CA . LEU A 1 443 ? -72.246 -22.825 -60.868 1.00 79.18 444 LEU A CA 1
ATOM 3447 C C . LEU A 1 443 ? -71.894 -21.351 -61.053 1.00 79.95 444 LEU A C 1
ATOM 3448 O O . LEU A 1 443 ? -70.729 -20.968 -60.926 1.00 79.21 444 LEU A O 1
ATOM 3453 N N . GLN A 1 444 ? -72.909 -20.544 -61.358 1.00 81.67 445 GLN A N 1
ATOM 3454 C CA . GLN A 1 444 ? -72.735 -19.138 -61.686 1.00 83.09 445 GLN A CA 1
ATOM 3455 C C . GLN A 1 444 ? -72.096 -18.377 -60.533 1.00 83.08 445 GLN A C 1
ATOM 3456 O O . GLN A 1 444 ? -71.289 -17.479 -60.738 1.00 82.97 445 GLN A O 1
ATOM 3462 N N . ARG A 1 445 ? -72.474 -18.746 -59.319 1.00 83.73 446 ARG A N 1
ATOM 3463 C CA . ARG A 1 445 ? -71.930 -18.149 -58.119 1.00 84.23 446 ARG A CA 1
ATOM 3464 C C . ARG A 1 445 ? -70.416 -18.300 -58.124 1.00 81.48 446 ARG A C 1
ATOM 3465 O O . ARG A 1 445 ? -69.694 -17.308 -58.049 1.00 81.34 446 ARG A O 1
ATOM 3473 N N . ASN A 1 446 ? -69.955 -19.542 -58.253 1.00 79.80 447 ASN A N 1
ATOM 3474 C CA . ASN A 1 446 ? -68.531 -19.887 -58.294 1.00 78.24 447 ASN A CA 1
ATOM 3475 C C . ASN A 1 446 ? -67.738 -19.262 -59.428 1.00 77.44 447 ASN A C 1
ATOM 3476 O O . ASN A 1 446 ? -66.565 -18.955 -59.266 1.00 76.64 447 ASN A O 1
ATOM 3481 N N . ARG A 1 447 ? -68.379 -19.070 -60.572 1.00 78.09 448 ARG A N 1
ATOM 3482 C CA . ARG A 1 447 ? -67.757 -18.350 -61.665 1.00 78.79 448 ARG A CA 1
ATOM 3483 C C . ARG A 1 447 ? -67.564 -16.893 -61.284 1.00 79.43 448 ARG A C 1
ATOM 3484 O O . ARG A 1 447 ? -66.495 -16.307 -61.554 1.00 79.41 448 ARG A O 1
ATOM 3492 N N . GLU A 1 448 ? -68.604 -16.307 -60.691 1.00 80.32 449 GLU A N 1
ATOM 3493 C CA . GLU A 1 448 ? -68.543 -14.935 -60.218 1.00 82.08 449 GLU A CA 1
ATOM 3494 C C . GLU A 1 448 ? -67.384 -14.769 -59.238 1.00 80.87 449 GLU A C 1
ATOM 3495 O O . GLU A 1 448 ? -66.660 -13.789 -59.303 1.00 81.20 449 GLU A O 1
ATOM 3501 N N . ILE A 1 449 ? -67.178 -15.736 -58.352 1.00 80.32 450 ILE A N 1
ATOM 3502 C CA . ILE A 1 449 ? -66.124 -15.570 -57.355 1.00 80.02 450 ILE A CA 1
ATOM 3503 C C . ILE A 1 449 ? -64.738 -15.671 -57.996 1.00 78.25 450 ILE A C 1
ATOM 3504 O O . ILE A 1 449 ? -63.917 -14.785 -57.794 1.00 78.98 450 ILE A O 1
ATOM 3509 N N . LEU A 1 450 ? -64.498 -16.714 -58.782 1.00 77.15 451 LEU A N 1
ATOM 3510 C CA . LEU A 1 450 ? -63.258 -16.857 -59.531 1.00 76.70 451 LEU A CA 1
ATOM 3511 C C . LEU A 1 450 ? -62.994 -15.600 -60.351 1.00 76.60 451 LEU A C 1
ATOM 3512 O O . LEU A 1 450 ? -61.907 -15.029 -60.261 1.00 76.02 451 LEU A O 1
ATOM 3517 N N . ASP A 1 451 ? -63.998 -15.152 -61.113 1.00 77.20 452 ASP A N 1
ATOM 3518 C CA . ASP A 1 451 ? -63.830 -13.967 -61.977 1.00 78.42 452 ASP A CA 1
ATOM 3519 C C . ASP A 1 451 ? -63.586 -12.667 -61.203 1.00 77.86 452 ASP A C 1
ATOM 3520 O O . ASP A 1 451 ? -62.690 -11.912 -61.580 1.00 78.70 452 ASP A O 1
ATOM 3525 N N . GLU A 1 452 ? -64.352 -12.399 -60.146 0.50 77.42 453 GLU A N 1
ATOM 3526 C CA . GLU A 1 452 ? -64.130 -11.191 -59.340 0.50 77.47 453 GLU A CA 1
ATOM 3527 C C . GLU A 1 452 ? -62.669 -11.149 -58.844 0.50 76.13 453 GLU A C 1
ATOM 3528 O O . GLU A 1 452 ? -62.015 -10.112 -58.896 0.50 75.26 453 GLU A O 1
ATOM 3534 N N . SER A 1 453 ? -62.168 -12.305 -58.409 1.00 75.73 454 SER A N 1
ATOM 3535 C CA . SER A 1 453 ? -60.813 -12.457 -57.867 1.00 75.72 454 SER A CA 1
ATOM 3536 C C . SER A 1 453 ? -59.698 -12.146 -58.862 1.00 74.70 454 SER A C 1
ATOM 3537 O O . SER A 1 453 ? -58.740 -11.448 -58.540 1.00 75.26 454 SER A O 1
ATOM 3540 N N . LEU A 1 454 ? -59.826 -12.669 -60.066 1.00 73.79 455 LEU A N 1
ATOM 3541 C CA . LEU A 1 454 ? -58.826 -12.451 -61.091 1.00 74.18 455 LEU A CA 1
ATOM 3542 C C . LEU A 1 454 ? -58.881 -11.013 -61.611 1.00 74.37 455 LEU A C 1
ATOM 3543 O O . LEU A 1 454 ? -57.857 -10.438 -61.938 1.00 74.99 455 LEU A O 1
ATOM 3548 N N . ARG A 1 455 ? -60.080 -10.442 -61.662 1.00 75.25 456 ARG A N 1
ATOM 3549 C CA . ARG A 1 455 ? -60.282 -9.027 -62.005 1.00 77.04 456 ARG A CA 1
ATOM 3550 C C . ARG A 1 455 ? -59.438 -8.105 -61.096 1.00 77.09 456 ARG A C 1
ATOM 3551 O O . ARG A 1 455 ? -58.785 -7.162 -61.585 1.00 78.10 456 ARG A O 1
ATOM 3559 N N . LEU A 1 456 ? -59.452 -8.404 -59.794 1.00 76.45 457 LEU A N 1
ATOM 3560 C CA . LEU A 1 456 ? -58.618 -7.757 -58.792 1.00 77.01 457 LEU A CA 1
ATOM 3561 C C . LEU A 1 456 ? -57.145 -7.725 -59.129 1.00 76.09 457 LEU A C 1
ATOM 3562 O O . LEU A 1 456 ? -56.516 -6.668 -59.054 1.00 76.34 457 LEU A O 1
ATOM 3567 N N . LEU A 1 457 ? -56.594 -8.888 -59.464 1.00 75.54 458 LEU A N 1
ATOM 3568 C CA . LEU A 1 457 ? -55.194 -8.992 -59.823 1.00 75.67 458 LEU A CA 1
ATOM 3569 C C . LEU A 1 457 ? -54.932 -8.162 -61.071 1.00 75.77 458 LEU A C 1
ATOM 3570 O O . LEU A 1 457 ? -53.975 -7.361 -61.116 1.00 75.88 458 LEU A O 1
ATOM 3575 N N . ASP A 1 458 ? -55.826 -8.294 -62.045 1.00 75.83 459 ASP A N 1
ATOM 3576 C CA . ASP A 1 458 ? -55.752 -7.493 -63.258 1.00 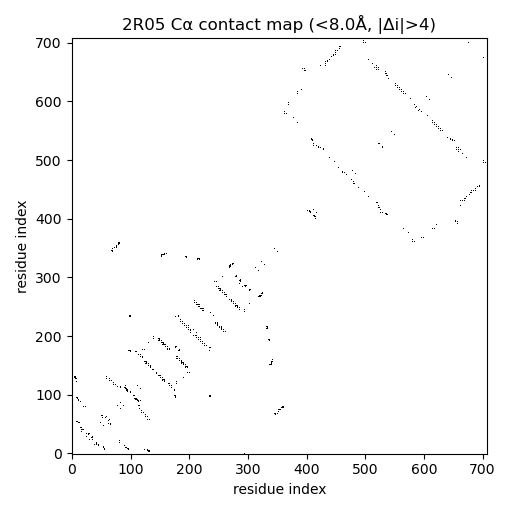77.45 459 ASP A CA 1
ATOM 3577 C C . ASP A 1 458 ? -55.767 -5.994 -63.028 1.00 77.61 459 ASP A C 1
ATOM 3578 O O . ASP A 1 458 ? -54.919 -5.288 -63.583 1.00 78.91 459 ASP A O 1
ATOM 3583 N N . GLU A 1 459 ? -56.705 -5.508 -62.218 1.00 77.57 460 GLU A N 1
ATOM 3584 C CA . GLU A 1 459 ? -56.769 -4.077 -61.891 1.00 78.84 460 GLU A CA 1
ATOM 3585 C C . GLU A 1 459 ? -55.455 -3.609 -61.275 1.00 76.62 460 GLU A C 1
ATOM 3586 O O . GLU A 1 459 ? -54.860 -2.641 -61.754 1.00 77.27 460 GLU A O 1
ATOM 3592 N N . GLU A 1 460 ? -54.983 -4.306 -60.250 1.00 74.68 461 GLU A N 1
ATOM 3593 C CA . GLU A 1 460 ? -53.780 -3.861 -59.586 1.00 75.00 461 GLU A CA 1
ATOM 3594 C C . GLU A 1 460 ? -52.573 -3.877 -60.545 1.00 74.82 461 GLU A C 1
ATOM 3595 O O . GLU A 1 460 ? -51.777 -2.945 -60.576 1.00 74.78 461 GLU A O 1
ATOM 3601 N N . GLU A 1 461 ? -52.484 -4.918 -61.361 1.00 75.16 462 GLU A N 1
ATOM 3602 C CA . GLU A 1 461 ? -51.429 -5.058 -62.335 1.00 76.13 462 GLU A CA 1
ATOM 3603 C C . GLU A 1 461 ? -51.417 -3.903 -63.331 1.00 76.37 462 GLU A C 1
ATOM 3604 O O . GLU A 1 461 ? -50.357 -3.402 -63.693 1.00 77.30 462 GLU A O 1
ATOM 3610 N N . ALA A 1 462 ? -52.589 -3.471 -63.771 1.00 76.08 463 ALA A N 1
ATOM 3611 C CA . ALA A 1 462 ? -52.649 -2.398 -64.751 1.00 77.25 463 ALA A CA 1
ATOM 3612 C C . ALA A 1 462 ? -52.061 -1.122 -64.181 1.00 77.24 463 ALA A C 1
ATOM 3613 O O . ALA A 1 462 ? -51.296 -0.446 -64.873 1.00 78.65 463 ALA A O 1
ATOM 3615 N N . THR A 1 463 ? -52.413 -0.775 -62.933 1.00 75.82 464 THR A N 1
ATOM 3616 C CA . THR A 1 463 ? -51.898 0.482 -62.354 1.00 75.59 464 THR A CA 1
ATOM 3617 C C . THR A 1 463 ? -50.439 0.369 -61.975 1.00 74.18 464 THR A C 1
ATOM 3618 O O . THR A 1 463 ? -49.693 1.326 -62.108 1.00 74.71 464 THR A O 1
ATOM 3622 N N . ASP A 1 464 ? -50.027 -0.799 -61.507 1.00 72.96 465 ASP A N 1
ATOM 3623 C CA . ASP A 1 464 ? -48.614 -1.009 -61.299 1.00 73.48 465 ASP A CA 1
ATOM 3624 C C . ASP A 1 464 ? -47.826 -0.816 -62.626 1.00 74.82 465 ASP A C 1
ATOM 3625 O O . ASP A 1 464 ? -46.875 -0.048 -62.658 1.00 75.48 465 ASP A O 1
ATOM 3630 N N . ASN A 1 465 ? -48.233 -1.476 -63.712 1.00 75.07 466 ASN A N 1
ATOM 3631 C CA . ASN A 1 465 ? -47.554 -1.269 -64.990 1.00 77.27 466 ASN A CA 1
ATOM 3632 C C . ASN A 1 465 ? -47.550 0.212 -65.437 1.00 78.13 466 ASN A C 1
ATOM 3633 O O . ASN A 1 465 ? -46.566 0.693 -66.031 1.00 79.84 466 ASN A O 1
ATOM 3638 N N . ASP A 1 466 ? -48.622 0.943 -65.141 1.00 77.10 467 ASP A N 1
ATOM 3639 C CA . ASP A 1 466 ? -48.684 2.337 -65.565 1.00 78.92 467 ASP A CA 1
ATOM 3640 C C . ASP A 1 466 ? -47.842 3.242 -64.673 1.00 77.20 467 ASP A C 1
ATOM 3641 O O . ASP A 1 466 ? -47.265 4.231 -65.171 1.00 78.72 467 ASP A O 1
ATOM 3646 N N . LEU A 1 467 ? -47.735 2.895 -63.384 1.00 73.84 468 LEU A N 1
ATOM 3647 C CA . LEU A 1 467 ? -46.809 3.612 -62.498 1.00 72.80 468 LEU A CA 1
ATOM 3648 C C . LEU A 1 467 ? -45.310 3.390 -62.818 1.00 73.90 468 LEU A C 1
ATOM 3649 O O . LEU A 1 467 ? -44.513 4.319 -62.690 1.00 73.68 468 LEU A O 1
ATOM 3654 N N . ARG A 1 468 ? -44.928 2.173 -63.214 1.00 75.24 469 ARG A N 1
ATOM 3655 C CA . ARG A 1 468 ? -43.554 1.897 -63.632 1.00 77.72 469 ARG A CA 1
ATOM 3656 C C . ARG A 1 468 ? -43.223 2.722 -64.881 1.00 79.35 469 ARG A C 1
ATOM 3657 O O . ARG A 1 468 ? -42.164 3.293 -64.971 1.00 80.10 469 ARG A O 1
ATOM 3665 N N . ALA A 1 469 ? -44.160 2.845 -65.810 1.00 80.70 470 ALA A N 1
ATOM 3666 C CA . ALA A 1 469 ? -43.892 3.610 -67.034 1.00 84.13 470 ALA A CA 1
ATOM 3667 C C . ALA A 1 469 ? -43.725 5.107 -66.803 1.00 84.13 470 ALA A C 1
ATOM 3668 O O . ALA A 1 469 ? -42.934 5.743 -67.478 1.00 86.74 470 ALA A O 1
ATOM 3670 N N . LYS A 1 470 ? -44.444 5.660 -65.835 1.00 83.03 471 LYS A N 1
ATOM 3671 C CA . LYS A 1 470 ? -44.484 7.107 -65.625 1.00 84.12 471 LYS A CA 1
ATOM 3672 C C . LYS A 1 470 ? -43.493 7.594 -64.562 1.00 82.66 471 LYS A C 1
ATOM 3673 O O . LYS A 1 470 ? -42.922 8.670 -64.704 1.00 83.99 471 LYS A O 1
ATOM 3679 N N . PHE A 1 471 ? -43.309 6.810 -63.500 1.00 81.30 472 PHE A N 1
ATOM 3680 C CA . PHE A 1 471 ? -42.482 7.183 -62.336 1.00 80.39 472 PHE A CA 1
ATOM 3681 C C . PHE A 1 471 ? -41.366 6.145 -62.157 1.00 83.25 472 PHE A C 1
ATOM 3682 O O . PHE A 1 471 ? -41.116 5.624 -61.059 1.00 83.40 472 PHE A O 1
ATOM 3690 N N . LYS A 1 472 ? -40.708 5.854 -63.275 1.00 87.18 473 LYS A N 1
ATOM 3691 C CA . LYS A 1 472 ? -39.550 4.957 -63.375 1.00 91.28 473 LYS A CA 1
ATOM 3692 C C . LYS A 1 472 ? -38.661 4.909 -62.119 1.00 92.23 473 LYS A C 1
ATOM 3693 O O . LYS A 1 472 ? -38.480 3.834 -61.532 1.00 93.63 473 LYS A O 1
ATOM 3699 N N . GLU A 1 473 ? -38.124 6.067 -61.719 1.00 92.29 474 GLU A N 1
ATOM 3700 C CA . GLU A 1 473 ? -37.331 6.198 -60.489 1.00 93.46 474 GLU A CA 1
ATOM 3701 C C . GLU A 1 473 ? -38.131 5.966 -59.199 1.00 92.23 474 GLU A C 1
ATOM 3702 O O . GLU A 1 473 ? -37.706 5.189 -58.331 1.00 94.02 474 GLU A O 1
ATOM 3708 N N . ARG A 1 474 ? -39.260 6.662 -59.043 1.00 89.65 475 ARG A N 1
ATOM 3709 C CA . ARG A 1 474 ? -39.959 6.616 -57.757 1.00 89.24 475 ARG A CA 1
ATOM 3710 C C . ARG A 1 474 ? -40.634 5.254 -57.548 1.00 89.45 475 ARG A C 1
ATOM 3711 O O . ARG A 1 474 ? -40.957 4.897 -56.434 1.00 89.94 475 ARG A O 1
ATOM 3719 N N . TRP A 1 475 ? -40.809 4.488 -58.621 1.00 89.67 476 TRP A N 1
ATOM 3720 C CA . TRP A 1 475 ? -41.580 3.247 -58.543 1.00 89.99 476 TRP A CA 1
ATOM 3721 C C . TRP A 1 475 ? -40.779 2.032 -59.016 1.00 93.08 476 TRP A C 1
ATOM 3722 O O . TRP A 1 475 ? -40.839 1.656 -60.187 1.00 92.96 476 TRP A O 1
ATOM 3733 N N . GLN A 1 476 ? -40.034 1.423 -58.092 1.00 97.05 477 GLN A N 1
ATOM 3734 C CA . GLN A 1 476 ? -39.319 0.167 -58.377 1.00 101.72 477 GLN A CA 1
ATOM 3735 C C . GLN A 1 476 ? -39.534 -0.897 -57.284 1.00 103.82 477 GLN A C 1
ATOM 3736 O O . GLN A 1 476 ? -38.692 -1.102 -56.406 1.00 107.75 477 GLN A O 1
ATOM 3742 N N . ARG A 1 477 ? -40.700 -1.528 -57.324 1.00 102.16 478 ARG A N 1
ATOM 3743 C CA . ARG A 1 477 ? -40.904 -2.798 -56.648 1.00 104.72 478 ARG A CA 1
ATOM 3744 C C . ARG A 1 477 ? -40.965 -3.861 -57.739 1.00 105.16 478 ARG A C 1
ATOM 3745 O O . ARG A 1 477 ? -41.209 -3.538 -58.913 1.00 103.42 478 ARG A O 1
ATOM 3753 N N . THR A 1 478 ? -40.750 -5.122 -57.367 1.00 107.86 479 THR A N 1
ATOM 3754 C CA . THR A 1 478 ? -40.931 -6.209 -58.318 1.00 108.48 479 THR A CA 1
ATOM 3755 C C . THR A 1 478 ? -42.335 -6.080 -58.920 1.00 103.44 479 THR A C 1
ATOM 3756 O O . THR A 1 478 ? -43.284 -5.796 -58.203 1.00 100.24 479 THR A O 1
ATOM 3760 N N . PRO A 1 479 ? -42.453 -6.219 -60.253 1.00 103.15 480 PRO A N 1
ATOM 3761 C CA . PRO A 1 479 ? -43.736 -6.067 -60.942 1.00 99.85 480 PRO A CA 1
ATOM 3762 C C . PRO A 1 479 ? -44.857 -6.950 -60.374 1.00 98.87 480 PRO A C 1
ATOM 3763 O O . PRO A 1 479 ? -44.584 -7.937 -59.685 1.00 101.42 480 PRO A O 1
ATOM 3767 N N . SER A 1 480 ? -46.108 -6.580 -60.645 1.00 95.76 481 SER A N 1
ATOM 3768 C CA . SER A 1 480 ? -47.247 -7.357 -60.167 1.00 94.73 481 SER A CA 1
ATOM 3769 C C . SER A 1 480 ? -47.306 -8.708 -60.861 1.00 96.88 481 SER A C 1
ATOM 3770 O O . SER A 1 480 ? -47.496 -9.736 -60.209 1.00 98.08 481 SER A O 1
ATOM 3773 N N . ASN A 1 481 ? -47.131 -8.690 -62.183 1.00 98.28 482 ASN A N 1
ATOM 3774 C CA . ASN A 1 481 ? -46.991 -9.899 -62.996 1.00 101.45 482 ASN A CA 1
ATOM 3775 C C . ASN A 1 481 ? -46.283 -11.038 -62.271 1.00 104.58 482 ASN A C 1
ATOM 3776 O O . ASN A 1 481 ? -46.764 -12.162 -62.273 1.00 105.88 482 ASN A O 1
ATOM 3781 N N . GLU A 1 482 ? -45.150 -10.743 -61.643 1.00 106.59 483 GLU A N 1
ATOM 3782 C CA . GLU A 1 482 ? -44.353 -11.789 -61.007 1.00 110.88 483 GLU A CA 1
ATOM 3783 C C . GLU A 1 482 ? -44.902 -12.225 -59.652 1.00 109.59 483 GLU A C 1
ATOM 3784 O O . GLU A 1 482 ? -44.974 -13.428 -59.376 1.00 112.59 483 GLU A O 1
ATOM 3790 N N . LEU A 1 483 ? -45.310 -11.269 -58.819 1.00 105.77 484 LEU A N 1
ATOM 3791 C CA . LEU A 1 483 ? -45.951 -11.619 -57.549 1.00 105.09 484 LEU A CA 1
ATOM 3792 C C . LEU A 1 483 ? -47.222 -12.454 -57.725 1.00 102.62 484 LEU A C 1
ATOM 3793 O O . LEU A 1 483 ? -47.529 -13.303 -56.887 1.00 104.01 484 LEU A O 1
ATOM 3798 N N . TYR A 1 484 ? -47.936 -12.223 -58.825 1.00 99.06 485 TYR A N 1
ATOM 3799 C CA . TYR A 1 484 ? -49.264 -12.806 -59.011 1.00 96.48 485 TYR A CA 1
ATOM 3800 C C . TYR A 1 484 ? -49.302 -14.170 -59.713 1.00 98.54 485 TYR A C 1
ATOM 3801 O O . TYR A 1 484 ? -50.251 -14.927 -59.506 1.00 97.86 485 TYR A O 1
ATOM 3810 N N . LYS A 1 485 ? -48.283 -14.492 -60.513 1.00 101.34 486 LYS A N 1
ATOM 3811 C CA . LYS A 1 485 ? -48.251 -15.787 -61.221 1.00 104.31 486 LYS A CA 1
ATOM 3812 C C . LYS A 1 485 ? -48.619 -17.055 -60.384 1.00 105.66 486 LYS A C 1
ATOM 3813 O O . LYS A 1 485 ? -49.311 -17.947 -60.911 1.00 105.10 486 LYS A O 1
ATOM 3819 N N . PRO A 1 486 ? -48.147 -17.154 -59.106 1.00 107.26 487 PRO A N 1
ATOM 3820 C CA . PRO A 1 486 ? -48.618 -18.241 -58.221 1.00 108.64 487 PRO A CA 1
ATOM 3821 C C . PRO A 1 486 ? -50.131 -18.289 -58.030 1.00 103.87 487 PRO A C 1
ATOM 3822 O O . PRO A 1 486 ? -50.716 -19.371 -58.091 1.00 105.19 487 PRO A O 1
ATOM 3826 N N . LEU A 1 487 ? -50.760 -17.137 -57.809 1.00 99.08 488 LEU A N 1
ATOM 3827 C CA . LEU A 1 487 ? -52.212 -17.069 -57.674 1.00 94.97 488 LEU A CA 1
ATOM 3828 C C . LEU A 1 487 ? -52.927 -17.310 -59.003 1.00 92.63 488 LEU A C 1
ATOM 3829 O O . LEU A 1 487 ? -53.914 -18.048 -59.048 1.00 91.67 488 LEU A O 1
ATOM 3834 N N . ARG A 1 488 ? -52.430 -16.689 -60.073 1.00 92.00 489 ARG A N 1
ATOM 3835 C CA . ARG A 1 488 ? -52.963 -16.899 -61.422 1.00 91.47 489 ARG A CA 1
ATOM 3836 C C . ARG A 1 488 ? -52.936 -18.364 -61.884 1.00 94.85 489 ARG A C 1
ATOM 3837 O O . ARG A 1 488 ? -53.745 -18.758 -62.725 1.00 94.39 489 ARG A O 1
ATOM 3845 N N . ALA A 1 489 ? -52.021 -19.156 -61.321 1.00 98.93 490 ALA A N 1
ATOM 3846 C CA . ALA A 1 489 ? -51.921 -20.581 -61.611 1.00 103.07 490 ALA A CA 1
ATOM 3847 C C . ALA A 1 489 ? -53.020 -21.352 -60.881 1.00 101.90 490 ALA A C 1
ATOM 3848 O O . ALA A 1 489 ? -53.626 -22.260 -61.452 1.00 102.28 490 ALA A O 1
ATOM 3850 N N . GLU A 1 490 ? -53.288 -20.984 -59.629 1.00 100.77 491 GLU A N 1
ATOM 3851 C CA . GLU A 1 490 ? -54.457 -21.512 -58.935 1.00 99.86 491 GLU A CA 1
ATOM 3852 C C . GLU A 1 490 ? -55.724 -21.140 -59.708 1.00 95.50 491 GLU A C 1
ATOM 3853 O O . GLU A 1 490 ? -56.637 -21.965 -59.851 1.00 95.18 491 GLU A O 1
ATOM 3859 N N . GLY A 1 491 ? -55.749 -19.917 -60.236 1.00 92.70 492 GLY A N 1
ATOM 3860 C CA . GLY A 1 491 ? -56.818 -19.461 -61.123 1.00 89.74 492 GLY A CA 1
ATOM 3861 C C . GLY A 1 491 ? -57.161 -20.423 -62.256 1.00 91.15 492 GLY A C 1
ATOM 3862 O O . GLY A 1 491 ? -58.290 -20.917 -62.317 1.00 89.54 492 GLY A O 1
ATOM 3863 N N . THR A 1 492 ? -56.195 -20.712 -63.135 1.00 94.13 493 THR A N 1
ATOM 3864 C CA . THR A 1 492 ? -56.450 -21.559 -64.314 1.00 96.60 493 THR A CA 1
ATOM 3865 C C . THR A 1 492 ? -56.759 -23.000 -63.910 1.00 98.64 493 THR A C 1
ATOM 3866 O O . THR A 1 492 ? -57.420 -23.745 -64.644 1.00 99.28 493 THR A O 1
ATOM 3870 N N . ASN A 1 493 ? -56.235 -23.378 -62.746 1.00 99.92 494 ASN A N 1
ATOM 3871 C CA . ASN A 1 493 ? -56.557 -24.627 -62.087 1.00 101.39 494 ASN A CA 1
ATOM 3872 C C . ASN A 1 493 ? -58.059 -24.692 -61.813 1.00 97.46 494 ASN A C 1
ATOM 3873 O O . ASN A 1 493 ? -58.751 -25.543 -62.355 1.00 98.51 494 ASN A O 1
ATOM 3878 N N . PHE A 1 494 ? -58.561 -23.773 -60.993 1.00 94.04 495 PHE A N 1
ATOM 3879 C CA . PHE A 1 494 ? -59.979 -23.687 -60.674 1.00 90.56 495 PHE A CA 1
ATOM 3880 C C . PHE A 1 494 ? -60.853 -23.715 -61.920 1.00 89.26 495 PHE A C 1
ATOM 3881 O O . PHE A 1 494 ? -61.922 -24.324 -61.931 1.00 88.23 495 PHE A O 1
ATOM 3889 N N . ARG A 1 495 ? -60.390 -23.031 -62.959 1.00 89.65 496 ARG A N 1
ATOM 3890 C CA . ARG A 1 495 ? -61.052 -23.013 -64.252 1.00 90.14 496 ARG A CA 1
ATOM 3891 C C . ARG A 1 495 ? -61.255 -24.446 -64.774 1.00 92.40 496 ARG A C 1
ATOM 3892 O O . ARG A 1 495 ? -62.361 -24.826 -65.161 1.00 91.74 496 ARG A O 1
ATOM 3900 N N . THR A 1 496 ? -60.188 -25.236 -64.760 1.00 95.50 497 THR A N 1
ATOM 3901 C CA . THR A 1 496 ? -60.249 -26.619 -65.208 1.00 98.52 497 THR A CA 1
ATOM 3902 C C . THR A 1 496 ? -61.272 -27.409 -64.393 1.00 96.69 497 THR A C 1
ATOM 3903 O O . THR A 1 496 ? -62.034 -28.201 -64.955 1.00 97.37 497 THR A O 1
ATOM 3907 N N . VAL A 1 497 ? -61.292 -27.181 -63.082 1.00 95.06 498 VAL A N 1
ATOM 3908 C CA . VAL A 1 497 ? -62.267 -27.815 -62.188 1.00 93.80 498 VAL A CA 1
ATOM 3909 C C . VAL A 1 497 ? -63.693 -27.475 -62.606 1.00 90.59 498 VAL A C 1
ATOM 3910 O O . VAL A 1 497 ? -64.529 -28.366 -62.732 1.00 90.95 498 VAL A O 1
ATOM 3914 N N . LEU A 1 498 ? -63.958 -26.195 -62.846 1.00 88.16 499 LEU A N 1
ATOM 3915 C CA . LEU A 1 498 ? -65.296 -25.748 -63.228 1.00 85.96 499 LEU A CA 1
ATOM 3916 C C . LEU A 1 498 ? -65.794 -26.347 -64.541 1.00 87.35 499 LEU A C 1
ATOM 3917 O O . LEU A 1 498 ? -66.996 -26.569 -64.694 1.00 86.86 499 LEU A O 1
ATOM 3922 N N . ASP A 1 499 ? -64.873 -26.615 -65.468 1.00 89.78 500 ASP A N 1
ATOM 3923 C CA . ASP A 1 499 ? -65.201 -27.195 -66.775 1.00 92.21 500 ASP A CA 1
ATOM 3924 C C . ASP A 1 499 ? -65.654 -28.651 -66.672 1.00 93.02 500 ASP A C 1
ATOM 3925 O O . ASP A 1 499 ? -66.592 -29.064 -67.349 1.00 93.32 500 ASP A O 1
ATOM 3930 N N . LYS A 1 500 ? -64.967 -29.415 -65.826 1.00 93.60 501 LYS A N 1
ATOM 3931 C CA . LYS A 1 500 ? -65.294 -30.807 -65.555 1.00 94.43 501 LYS A CA 1
ATOM 3932 C C . LYS A 1 500 ? -66.626 -30.900 -64.802 1.00 90.77 501 LYS A C 1
ATOM 3933 O O . LYS A 1 500 ? -67.382 -31.853 -64.961 1.00 91.00 501 LYS A O 1
ATOM 3939 N N . ALA A 1 501 ? -66.917 -29.878 -64.005 1.00 87.41 502 ALA A N 1
ATOM 3940 C CA . ALA A 1 501 ? -68.189 -29.771 -63.319 1.00 84.10 502 ALA A CA 1
ATOM 3941 C C . ALA A 1 501 ? -69.329 -29.530 -64.304 1.00 83.14 502 ALA A C 1
ATOM 3942 O O . ALA A 1 501 ? -70.377 -30.168 -64.200 1.00 82.60 502 ALA A O 1
ATOM 3944 N N . VAL A 1 502 ? -69.122 -28.612 -65.251 1.00 83.36 503 VAL A N 1
ATOM 3945 C CA . VAL A 1 502 ? -70.092 -28.352 -66.340 1.00 83.70 503 VAL A CA 1
ATOM 3946 C C . VAL A 1 502 ? -70.389 -29.619 -67.142 1.00 85.75 503 VAL A C 1
ATOM 3947 O O . VAL A 1 502 ? -71.551 -29.938 -67.403 1.00 85.61 503 VAL A O 1
ATOM 3951 N N . GLN A 1 503 ? -69.339 -30.343 -67.522 1.00 88.14 504 GLN A N 1
ATOM 3952 C CA . GLN A 1 503 ? -69.515 -31.612 -68.208 1.00 91.03 504 GLN A CA 1
ATOM 3953 C C . GLN A 1 503 ? -70.396 -32.553 -67.378 1.00 88.64 504 GLN A C 1
ATOM 3954 O O . GLN A 1 503 ? -71.308 -33.179 -67.913 1.00 89.59 504 GLN A O 1
ATOM 3960 N N . ALA A 1 504 ? -70.128 -32.628 -66.081 1.00 86.50 505 ALA A N 1
ATOM 3961 C CA . ALA A 1 504 ? -70.953 -33.398 -65.151 1.00 85.61 505 ALA A CA 1
ATOM 3962 C C . ALA A 1 504 ? -72.408 -32.896 -65.017 1.00 83.91 505 ALA A C 1
ATOM 3963 O O . ALA A 1 504 ? -73.322 -33.710 -64.874 1.00 84.17 505 ALA A O 1
ATOM 3965 N N . ASP A 1 505 ? -72.624 -31.580 -65.059 1.00 82.96 506 ASP A N 1
ATOM 3966 C CA . ASP A 1 505 ? -73.984 -31.036 -65.166 1.00 83.07 506 ASP A CA 1
ATOM 3967 C C . ASP A 1 505 ? -74.688 -31.544 -66.422 1.00 85.10 506 ASP A C 1
ATOM 3968 O O . ASP A 1 505 ? -75.881 -31.850 -66.388 1.00 85.11 506 ASP A O 1
ATOM 3973 N N . GLY A 1 506 ? -73.942 -31.621 -67.524 1.00 87.62 507 GLY A N 1
ATOM 3974 C CA . GLY A 1 506 ? -74.441 -32.175 -68.777 1.00 90.84 507 GLY A CA 1
ATOM 3975 C C . GLY A 1 506 ? -75.043 -33.553 -68.587 1.00 91.62 507 GLY A C 1
ATOM 3976 O O . GLY A 1 506 ? -76.206 -33.777 -68.932 1.00 92.49 507 GLY A O 1
ATOM 3977 N N . GLN A 1 507 ? -74.265 -34.470 -68.015 1.00 91.81 508 GLN A N 1
ATOM 3978 C CA . GLN A 1 507 ? -74.712 -35.848 -67.834 1.00 93.02 508 GLN A CA 1
ATOM 3979 C C . GLN A 1 507 ? -75.985 -35.896 -67.016 1.00 90.24 508 GLN A C 1
ATOM 3980 O O . GLN A 1 507 ? -76.877 -36.678 -67.303 1.00 90.89 508 GLN A O 1
ATOM 3986 N N . VAL A 1 508 ? -76.062 -35.052 -65.998 1.00 87.89 509 VAL A N 1
ATOM 3987 C CA . VAL A 1 508 ? -77.209 -35.054 -65.114 1.00 86.86 509 VAL A CA 1
ATOM 3988 C C . VAL A 1 508 ? -78.433 -34.396 -65.773 1.00 88.05 509 VAL A C 1
ATOM 3989 O O . VAL A 1 508 ? -79.549 -34.879 -65.594 1.00 88.05 509 VAL A O 1
ATOM 3993 N N . LYS A 1 509 ? -78.233 -33.327 -66.547 1.00 89.65 510 LYS A N 1
ATOM 3994 C CA . LYS A 1 509 ? -79.345 -32.736 -67.302 1.00 92.41 510 LYS A CA 1
ATOM 3995 C C . LYS A 1 509 ? -79.932 -33.734 -68.299 1.00 94.95 510 LYS A C 1
ATOM 3996 O O . LYS A 1 509 ? -81.141 -33.983 -68.279 1.00 95.42 510 LYS A O 1
ATOM 4002 N N . GLU A 1 510 ? -79.067 -34.304 -69.144 1.00 96.97 511 GLU A N 1
ATOM 4003 C CA . GLU A 1 510 ? -79.453 -35.307 -70.136 1.00 100.27 511 GLU A CA 1
ATOM 4004 C C . GLU A 1 510 ? -80.243 -36.474 -69.521 1.00 99.45 511 GLU A C 1
ATOM 4005 O O . GLU A 1 510 ? -81.248 -36.919 -70.085 1.00 101.13 511 GLU A O 1
ATOM 4011 N N . CYS A 1 511 ? -79.784 -36.955 -68.368 1.00 97.25 512 CYS A N 1
ATOM 4012 C CA . CYS A 1 511 ? -80.444 -38.047 -67.664 1.00 96.38 512 CYS A CA 1
ATOM 4013 C C . CYS A 1 511 ? -81.823 -37.633 -67.135 1.00 95.10 512 CYS A C 1
ATOM 4014 O O . CYS A 1 511 ? -82.779 -38.380 -67.236 1.00 95.57 512 CYS A O 1
ATOM 4017 N N . TYR A 1 512 ? -81.909 -36.423 -66.599 1.00 94.33 513 TYR A N 1
ATOM 4018 C CA . TYR A 1 512 ? -83.119 -35.902 -65.971 1.00 94.34 513 TYR A CA 1
ATOM 4019 C C . TYR A 1 512 ? -84.254 -35.722 -66.952 1.00 97.60 513 TYR A C 1
ATOM 4020 O O . TYR A 1 512 ? -85.376 -36.157 -66.679 1.00 98.67 513 TYR A O 1
ATOM 4029 N N . GLN A 1 513 ? -83.976 -35.100 -68.093 1.00 93.71 514 GLN A N 1
ATOM 4030 C CA . GLN A 1 513 ? -85.026 -34.898 -69.086 1.00 95.67 514 GLN A CA 1
ATOM 4031 C C . GLN A 1 513 ? -85.378 -36.186 -69.835 1.00 95.31 514 GLN A C 1
ATOM 4032 O O . GLN A 1 513 ? -86.498 -36.344 -70.313 1.00 95.94 514 GLN A O 1
ATOM 4038 N N . SER A 1 514 ? -84.423 -37.105 -69.911 1.00 94.89 515 SER A N 1
ATOM 4039 C CA . SER A 1 514 ? -84.643 -38.417 -70.497 1.00 94.82 515 SER A CA 1
ATOM 4040 C C . SER A 1 514 ? -85.441 -39.359 -69.573 1.00 93.34 515 SER A C 1
ATOM 4041 O O . SER A 1 514 ? -85.928 -40.392 -70.018 1.00 93.08 515 SER A O 1
ATOM 4044 N N . HIS A 1 515 ? -85.575 -39.009 -68.296 1.00 92.25 516 HIS A N 1
ATOM 4045 C CA . HIS A 1 515 ? -86.297 -39.861 -67.359 1.00 91.14 516 HIS A CA 1
ATOM 4046 C C . HIS A 1 515 ? -87.429 -39.137 -66.615 1.00 91.27 516 HIS A C 1
ATOM 4047 O O . HIS A 1 515 ? -88.140 -39.749 -65.803 1.00 90.42 516 HIS A O 1
ATOM 4054 N N . ARG A 1 516 ? -87.600 -37.846 -66.897 1.00 92.08 517 ARG A N 1
ATOM 4055 C CA . ARG A 1 516 ? -88.614 -37.029 -66.213 1.00 93.02 517 ARG A CA 1
ATOM 4056 C C . ARG A 1 516 ? -90.016 -37.659 -66.180 1.00 93.02 517 ARG A C 1
ATOM 4057 O O . ARG A 1 516 ? -90.600 -37.816 -65.108 1.00 92.51 517 ARG A O 1
ATOM 4065 N N . ASP A 1 517 ? -90.532 -38.021 -67.354 1.00 93.86 518 ASP A N 1
ATOM 4066 C CA . ASP A 1 517 ? -91.962 -38.298 -67.537 1.00 94.28 518 ASP A CA 1
ATOM 4067 C C . ASP A 1 517 ? -92.378 -39.576 -66.840 1.00 93.15 518 ASP A C 1
ATOM 4068 O O . ASP A 1 517 ? -93.400 -39.607 -66.147 1.00 93.26 518 ASP A O 1
ATOM 4073 N N . THR A 1 518 ? -91.558 -40.615 -66.990 1.00 92.18 519 THR A N 1
ATOM 4074 C CA . THR A 1 518 ? -91.829 -41.899 -66.351 1.00 91.15 519 THR A CA 1
ATOM 4075 C C . THR A 1 518 ? -91.804 -41.732 -64.832 1.00 90.06 519 THR A C 1
ATOM 4076 O O . THR A 1 518 ? -92.610 -42.332 -64.125 1.00 90.57 519 THR A O 1
ATOM 4080 N N . ILE A 1 519 ? -90.896 -40.904 -64.334 1.00 89.22 520 ILE A N 1
ATOM 4081 C CA . ILE A 1 519 ? -90.860 -40.593 -62.907 1.00 88.35 520 ILE A CA 1
ATOM 4082 C C . ILE A 1 519 ? -92.157 -39.896 -62.448 1.00 89.90 520 ILE A C 1
ATOM 4083 O O . ILE A 1 519 ? -92.688 -40.231 -61.390 1.00 89.73 520 ILE A O 1
ATOM 4088 N N . VAL A 1 520 ? -92.667 -38.955 -63.254 1.00 91.27 521 VAL A N 1
ATOM 4089 C CA . VAL A 1 520 ? -93.913 -38.224 -62.946 1.00 93.03 521 VAL A CA 1
ATOM 4090 C C . VAL A 1 520 ? -95.106 -39.182 -62.769 1.00 93.69 521 VAL A C 1
ATOM 4091 O O . VAL A 1 520 ? -95.974 -38.966 -61.914 1.00 94.55 521 VAL A O 1
ATOM 4095 N N . LEU A 1 521 ? -95.137 -40.228 -63.588 1.00 93.42 522 LEU A N 1
ATOM 4096 C CA . LEU A 1 521 ? -96.145 -41.258 -63.485 1.00 94.23 522 LEU A CA 1
ATOM 4097 C C . LEU A 1 521 ? -96.035 -42.003 -62.135 1.00 94.17 522 LEU A C 1
ATOM 4098 O O . LEU A 1 521 ? -96.987 -42.021 -61.344 1.00 94.71 522 LEU A O 1
ATOM 4103 N N . LEU A 1 522 ? -94.862 -42.580 -61.876 1.00 93.30 523 LEU A N 1
ATOM 4104 C CA . LEU A 1 522 ? -94.568 -43.265 -60.620 1.00 93.77 523 LEU A CA 1
ATOM 4105 C C . LEU A 1 522 ? -94.997 -42.500 -59.360 1.00 95.61 523 LEU A C 1
ATOM 4106 O O . LEU A 1 522 ? -95.313 -43.110 -58.343 1.00 96.13 523 LEU A O 1
ATOM 4111 N N . CYS A 1 523 ? -95.014 -41.171 -59.434 1.00 97.28 524 CYS A N 1
ATOM 4112 C CA . CYS A 1 523 ? -95.365 -40.330 -58.286 1.00 99.89 524 CYS A CA 1
ATOM 4113 C C . CYS A 1 523 ? -96.858 -40.030 -58.148 1.00 101.72 524 CYS A C 1
ATOM 4114 O O . CYS A 1 523 ? -97.274 -39.390 -57.185 1.00 103.17 524 CYS A O 1
ATOM 4117 N N . LYS A 1 524 ? -97.656 -40.474 -59.112 1.00 102.25 525 LYS A N 1
ATOM 4118 C CA . LYS A 1 524 ? -99.096 -40.225 -59.075 1.00 104.55 525 LYS A CA 1
ATOM 4119 C C . LYS A 1 524 ? -99.755 -41.076 -57.978 1.00 105.15 525 LYS A C 1
ATOM 4120 O O . LYS A 1 524 ? -99.325 -42.204 -57.737 1.00 104.24 525 LYS A O 1
ATOM 4126 N N . PRO A 1 525 ? -100.773 -40.526 -57.282 1.00 107.05 526 PRO A N 1
ATOM 4127 C CA . PRO A 1 525 ? -101.525 -41.297 -56.279 1.00 108.13 526 PRO A CA 1
ATOM 4128 C C . PRO A 1 525 ? -102.016 -42.652 -56.811 1.00 107.48 526 PRO A C 1
ATOM 4129 O O . PRO A 1 525 ? -102.295 -42.784 -58.005 1.00 107.08 526 PRO A O 1
ATOM 4133 N N . GLU A 1 526 ? -102.128 -43.634 -55.920 1.00 107.59 527 GLU A N 1
ATOM 4134 C CA . GLU A 1 526 ? -102.374 -45.041 -56.286 1.00 107.11 527 GLU A CA 1
ATOM 4135 C C . GLU A 1 526 ? -103.533 -45.361 -57.280 1.00 107.60 527 GLU A C 1
ATOM 4136 O O . GLU A 1 526 ? -103.337 -46.152 -58.209 1.00 106.19 527 GLU A O 1
ATOM 4142 N N . PRO A 1 527 ? -104.738 -44.785 -57.081 1.00 109.52 528 PRO A N 1
ATOM 4143 C CA . PRO A 1 527 ? -105.756 -45.064 -58.116 1.00 110.30 528 PRO A CA 1
ATOM 4144 C C . PRO A 1 527 ? -105.413 -44.481 -59.496 1.00 108.68 528 PRO A C 1
ATOM 4145 O O . PRO A 1 527 ? -105.557 -45.172 -60.504 1.00 108.08 528 PRO A O 1
ATOM 4149 N N . GLU A 1 528 ? -104.955 -43.230 -59.528 1.00 108.19 529 GLU A N 1
ATOM 4150 C CA . GLU A 1 528 ? -104.482 -42.592 -60.760 1.00 107.07 529 GLU A CA 1
ATOM 4151 C C . GLU A 1 528 ? -103.335 -43.378 -61.411 1.00 104.08 529 GLU A C 1
ATOM 4152 O O . GLU A 1 528 ? -103.327 -43.588 -62.622 1.00 103.62 529 GLU A O 1
ATOM 4158 N N . LEU A 1 529 ? -102.378 -43.821 -60.605 1.00 102.11 530 LEU A N 1
ATOM 4159 C CA . LEU A 1 529 ? -101.272 -44.619 -61.124 1.00 100.28 530 LEU A CA 1
ATOM 4160 C C . LEU A 1 529 ? -101.768 -45.912 -61.768 1.00 100.39 530 LEU A C 1
ATOM 4161 O O . LEU A 1 529 ? -101.301 -46.292 -62.845 1.00 99.79 530 LEU A O 1
ATOM 4166 N N . ASN A 1 530 ? -102.721 -46.571 -61.114 1.00 101.39 531 ASN A N 1
ATOM 4167 C CA . ASN A 1 530 ? -103.234 -47.830 -61.612 1.00 101.65 531 ASN A CA 1
ATOM 4168 C C . ASN A 1 530 ? -103.864 -47.693 -62.986 1.00 102.10 531 ASN A C 1
ATOM 4169 O O . ASN A 1 530 ? -103.615 -48.522 -63.865 1.00 101.91 531 ASN A O 1
ATOM 4174 N N . ALA A 1 531 ? -104.652 -46.629 -63.163 1.00 102.81 532 ALA A N 1
ATOM 4175 C CA . ALA A 1 531 ? -105.347 -46.338 -64.419 1.00 103.23 532 ALA A CA 1
ATOM 4176 C C . ALA A 1 531 ? -104.414 -46.121 -65.610 1.00 101.88 532 ALA A C 1
ATOM 4177 O O . ALA A 1 531 ? -104.831 -46.233 -66.759 1.00 102.77 532 ALA A O 1
ATOM 4179 N N . ALA A 1 532 ? -103.156 -45.809 -65.337 1.00 100.30 533 ALA A N 1
ATOM 4180 C CA . ALA A 1 532 ? -102.216 -45.498 -66.397 1.00 99.60 533 ALA A CA 1
ATOM 4181 C C . ALA A 1 532 ? -101.362 -46.702 -66.800 1.00 98.70 533 ALA A C 1
ATOM 4182 O O . ALA A 1 532 ? -100.672 -46.664 -67.832 1.00 98.40 533 ALA A O 1
ATOM 4184 N N . ILE A 1 533 ? -101.406 -47.754 -65.984 1.00 98.34 534 ILE A N 1
ATOM 4185 C CA . ILE A 1 533 ? -100.749 -49.019 -66.314 1.00 98.08 534 ILE A CA 1
ATOM 4186 C C . ILE A 1 533 ? -101.786 -49.894 -67.017 1.00 99.71 534 ILE A C 1
ATOM 4187 O O . ILE A 1 533 ? -102.883 -50.079 -66.489 1.00 100.83 534 ILE A O 1
ATOM 4192 N N . PRO A 1 534 ? -101.460 -50.419 -68.214 1.00 100.11 535 PRO A N 1
ATOM 4193 C CA . PRO A 1 534 ? -102.434 -51.248 -68.920 1.00 101.87 535 PRO A CA 1
ATOM 4194 C C . PRO A 1 534 ? -102.771 -52.510 -68.118 1.00 103.15 535 PRO A C 1
ATOM 4195 O O . PRO A 1 534 ? -101.896 -53.057 -67.437 1.00 101.94 535 PRO A O 1
ATOM 4199 N N . SER A 1 535 ? -104.039 -52.929 -68.174 1.00 105.28 536 SER A N 1
ATOM 4200 C CA . SER A 1 535 ? -104.453 -54.219 -67.624 1.00 107.30 536 SER A CA 1
ATOM 4201 C C . SER A 1 535 ? -104.150 -55.366 -68.586 1.00 108.84 536 SER A C 1
ATOM 4202 O O . SER A 1 535 ? -103.897 -55.154 -69.773 1.00 108.63 536 SER A O 1
ATOM 4205 N N . ALA A 1 536 ? -104.134 -56.575 -68.039 1.00 111.16 537 ALA A N 1
ATOM 4206 C CA . ALA A 1 536 ? -103.875 -57.799 -68.794 1.00 113.99 537 ALA A CA 1
ATOM 4207 C C . ALA A 1 536 ? -104.560 -58.980 -68.109 1.00 117.09 537 ALA A C 1
ATOM 4208 O O . ALA A 1 536 ? -105.046 -58.861 -66.978 1.00 117.17 537 ALA A O 1
ATOM 4210 N N . ASN A 1 537 ? -104.610 -60.112 -68.804 1.00 120.54 538 ASN A N 1
ATOM 4211 C CA . ASN A 1 537 ? -105.088 -61.339 -68.198 1.00 124.49 538 ASN A CA 1
ATOM 4212 C C . ASN A 1 537 ? -103.967 -61.989 -67.405 1.00 125.57 538 ASN A C 1
ATOM 4213 O O . ASN A 1 537 ? -102.824 -62.033 -67.869 1.00 124.77 538 ASN A O 1
ATOM 4218 N N . PRO A 1 538 ? -104.281 -62.457 -66.185 1.00 127.89 539 PRO A N 1
ATOM 4219 C CA . PRO A 1 538 ? -103.342 -63.319 -65.480 1.00 129.47 539 PRO A CA 1
ATOM 4220 C C . PRO A 1 538 ? -103.197 -64.646 -66.222 1.00 132.98 539 PRO A C 1
ATOM 4221 O O . PRO A 1 538 ? -104.190 -65.190 -66.722 1.00 135.31 539 PRO A O 1
ATOM 4225 N N . ALA A 1 539 ? -101.967 -65.140 -66.321 1.00 134.07 540 ALA A N 1
ATOM 4226 C CA . ALA A 1 539 ? -101.738 -66.524 -66.715 1.00 138.00 540 ALA A CA 1
ATOM 4227 C C . ALA A 1 539 ? -101.908 -67.372 -65.446 1.00 140.41 540 ALA A C 1
ATOM 4228 O O . ALA A 1 539 ? -100.952 -67.625 -64.708 1.00 140.31 540 ALA A O 1
ATOM 4230 N N . LYS A 1 540 ? -103.152 -67.794 -65.222 1.00 143.35 541 LYS A N 1
ATOM 4231 C CA . LYS A 1 540 ? -103.673 -68.244 -63.916 1.00 145.58 541 LYS A CA 1
ATOM 4232 C C . LYS A 1 540 ? -102.912 -69.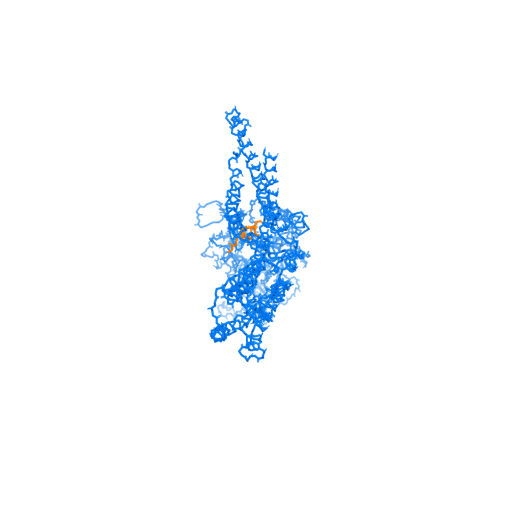344 -63.157 1.00 147.91 541 LYS A C 1
ATOM 4233 O O . LYS A 1 540 ? -103.153 -69.543 -61.958 1.00 148.86 541 LYS A O 1
ATOM 4239 N N . THR A 1 541 ? -102.006 -70.051 -63.834 1.00 149.22 542 THR A N 1
ATOM 4240 C CA . THR A 1 541 ? -101.230 -71.124 -63.186 1.00 151.65 542 THR A CA 1
ATOM 4241 C C . THR A 1 541 ? -100.082 -70.548 -62.342 1.00 149.18 542 THR A C 1
ATOM 4242 O O . THR A 1 541 ? -98.989 -71.125 -62.253 1.00 149.83 542 THR A O 1
ATOM 4246 N N . MET A 1 542 ? -100.357 -69.401 -61.724 1.00 146.54 543 MET A N 1
ATOM 4247 C CA . MET A 1 542 ? -99.435 -68.754 -60.804 1.00 144.36 543 MET A CA 1
ATOM 4248 C C . MET A 1 542 ? -99.955 -68.866 -59.361 1.00 145.04 543 MET A C 1
ATOM 4249 O O . MET A 1 542 ? -99.893 -67.912 -58.582 1.00 143.00 543 MET A O 1
ATOM 4254 N N . GLN A 1 543 ? -100.472 -70.046 -59.019 1.00 148.18 544 GLN A N 1
ATOM 4255 C CA . GLN A 1 543 ? -100.927 -70.337 -57.661 1.00 149.51 544 GLN A CA 1
ATOM 4256 C C . GLN A 1 543 ? -99.727 -70.493 -56.720 1.00 148.83 544 GLN A C 1
ATOM 4257 O O . GLN A 1 543 ? -99.256 -69.512 -56.134 1.00 146.12 544 GLN A O 1
ATOM 4263 N N . GLY A 1 544 ? -99.243 -71.729 -56.588 1.00 151.18 545 GLY A N 1
ATOM 4264 C CA . GLY A 1 544 ? -98.058 -72.037 -55.784 1.00 150.63 545 GLY A CA 1
ATOM 4265 C C . GLY A 1 544 ? -96.946 -72.665 -56.609 1.00 150.33 545 GLY A C 1
ATOM 4266 O O . GLY A 1 544 ? -96.245 -73.566 -56.138 1.00 152.42 545 GLY A O 1
ATOM 4267 N N . SER A 1 545 ? -96.798 -72.179 -57.844 1.00 147.70 546 SER A N 1
ATOM 4268 C CA . SER A 1 545 ? -95.773 -72.637 -58.787 1.00 147.08 546 SER A CA 1
ATOM 4269 C C . SER A 1 545 ? -94.385 -72.639 -58.142 1.00 145.44 546 SER A C 1
ATOM 4270 O O . SER A 1 545 ? -93.992 -71.662 -57.499 1.00 142.46 546 SER A O 1
ATOM 4273 N N . GLU A 1 546 ? -93.652 -73.738 -58.310 1.00 147.03 547 GLU A N 1
ATOM 4274 C CA . GLU A 1 546 ? -92.361 -73.890 -57.641 1.00 145.96 547 GLU A CA 1
ATOM 4275 C C . GLU A 1 546 ? -91.280 -72.995 -58.240 1.00 141.79 547 GLU A C 1
ATOM 4276 O O . GLU A 1 546 ? -90.369 -72.560 -57.531 1.00 140.26 547 GLU A O 1
ATOM 4282 N N . VAL A 1 547 ? -91.388 -72.729 -59.539 1.00 139.94 548 VAL A N 1
ATOM 4283 C CA . VAL A 1 547 ? -90.481 -71.814 -60.237 1.00 135.89 548 VAL A CA 1
ATOM 4284 C C . VAL A 1 547 ? -90.656 -70.394 -59.680 1.00 131.27 548 VAL A C 1
ATOM 4285 O O . VAL A 1 547 ? -89.733 -69.582 -59.719 1.00 128.93 548 VAL A O 1
ATOM 4289 N N . VAL A 1 548 ? -91.842 -70.116 -59.143 1.00 130.08 549 VAL A N 1
ATOM 4290 C CA . VAL A 1 548 ? -92.142 -68.836 -58.509 1.00 126.13 549 VAL A CA 1
ATOM 4291 C C . VAL A 1 548 ? -91.513 -68.734 -57.116 1.00 125.30 549 VAL A C 1
ATOM 4292 O O . VAL A 1 548 ? -90.834 -67.748 -56.815 1.00 122.76 549 VAL A O 1
ATOM 4296 N N . ASN A 1 549 ? -91.726 -69.751 -56.282 1.00 127.41 550 ASN A N 1
ATOM 4297 C CA . ASN A 1 549 ? -91.173 -69.776 -54.919 1.00 126.99 550 ASN A CA 1
ATOM 4298 C C . ASN A 1 549 ? -89.654 -69.700 -54.861 1.00 125.15 550 ASN A C 1
ATOM 4299 O O . ASN A 1 549 ? -89.104 -69.121 -53.926 1.00 123.63 550 ASN A O 1
ATOM 4304 N N . VAL A 1 550 ? -88.993 -70.294 -55.856 1.00 125.13 551 VAL A N 1
ATOM 4305 C CA . VAL A 1 550 ? -87.539 -70.186 -56.027 1.00 123.13 551 VAL A CA 1
ATOM 4306 C C . VAL A 1 550 ? -87.154 -68.746 -56.376 1.00 118.69 551 VAL A C 1
ATOM 4307 O O . VAL A 1 550 ? -86.286 -68.159 -55.713 1.00 117.07 551 VAL A O 1
ATOM 4311 N N . LEU A 1 551 ? -87.800 -68.180 -57.400 1.00 116.55 552 LEU A N 1
ATOM 4312 C CA . LEU A 1 551 ? -87.559 -66.783 -57.781 1.00 112.39 552 LEU A CA 1
ATOM 4313 C C . LEU A 1 551 ? -87.804 -65.855 -56.601 1.00 110.05 552 LEU A C 1
ATOM 4314 O O . LEU A 1 551 ? -86.955 -65.030 -56.283 1.00 107.62 552 LEU A O 1
ATOM 4319 N N . LYS A 1 552 ? -88.942 -66.033 -55.932 1.00 110.93 553 LYS A N 1
ATOM 4320 C CA . LYS A 1 552 ? -89.281 -65.273 -54.731 1.00 109.71 553 LYS A CA 1
ATOM 4321 C C . LYS A 1 552 ? -88.141 -65.304 -53.701 1.00 109.66 553 LYS A C 1
ATOM 4322 O O . LYS A 1 552 ? -87.716 -64.249 -53.217 1.00 107.68 553 LYS A O 1
ATOM 4328 N N . SER A 1 553 ? -87.632 -66.505 -53.412 1.00 111.71 554 SER A N 1
ATOM 4329 C CA . SER A 1 553 ? -86.586 -66.715 -52.417 1.00 112.06 554 SER A CA 1
ATOM 4330 C C . SER A 1 553 ? -85.215 -66.213 -52.895 1.00 109.90 554 SER A C 1
ATOM 4331 O O . SER A 1 553 ? -84.489 -65.582 -52.125 1.00 108.58 554 SER A O 1
ATOM 4334 N N . LEU A 1 554 ? -84.862 -66.487 -54.153 1.00 109.51 555 LEU A N 1
ATOM 4335 C CA . LEU A 1 554 ? -83.626 -65.948 -54.748 1.00 107.39 555 LEU A CA 1
ATOM 4336 C C . LEU A 1 554 ? -83.626 -64.417 -54.726 1.00 103.99 555 LEU A C 1
ATOM 4337 O O . LEU A 1 554 ? -82.613 -63.790 -54.390 1.00 102.24 555 LEU A O 1
ATOM 4342 N N . LEU A 1 555 ? -84.769 -63.822 -55.077 1.00 102.94 556 LEU A N 1
ATOM 4343 C CA . LEU A 1 555 ? -84.933 -62.358 -55.050 1.00 99.98 556 LEU A CA 1
ATOM 4344 C C . LEU A 1 555 ? -84.930 -61.807 -53.626 1.00 99.63 556 LEU A C 1
ATOM 4345 O O . LEU A 1 555 ? -84.542 -60.668 -53.397 1.00 98.02 556 LEU A O 1
ATOM 4350 N N . SER A 1 556 ? -85.383 -62.610 -52.673 1.00 101.76 557 SER A N 1
ATOM 4351 C CA . SER A 1 556 ? -85.421 -62.169 -51.292 1.00 101.82 557 SER A CA 1
ATOM 4352 C C . SER A 1 556 ? -84.009 -62.064 -50.718 1.00 101.33 557 SER A C 1
ATOM 4353 O O . SER A 1 556 ? -83.690 -61.134 -49.976 1.00 99.52 557 SER A O 1
ATOM 4356 N N . ASN A 1 557 ? -83.178 -63.040 -51.065 1.00 102.89 558 ASN A N 1
ATOM 4357 C CA . ASN A 1 557 ? -81.801 -63.059 -50.628 1.00 103.11 558 ASN A CA 1
ATOM 4358 C C . ASN A 1 557 ? -80.940 -62.073 -51.404 1.00 100.89 558 ASN A C 1
ATOM 4359 O O . ASN A 1 557 ? -79.979 -61.530 -50.864 1.00 99.93 558 ASN A O 1
ATOM 4364 N N . LEU A 1 558 ? -81.297 -61.802 -52.656 1.00 100.48 559 LEU A N 1
ATOM 4365 C CA . LEU A 1 558 ? -80.634 -60.724 -53.379 1.00 98.55 559 LEU A CA 1
ATOM 4366 C C . LEU A 1 558 ? -80.961 -59.391 -52.737 1.00 97.40 559 LEU A C 1
ATOM 4367 O O . LEU A 1 558 ? -80.098 -58.514 -52.666 1.00 96.18 559 LEU A O 1
ATOM 4372 N N . ASP A 1 559 ? -82.198 -59.251 -52.265 1.00 98.46 560 ASP A N 1
ATOM 4373 C CA . ASP A 1 559 ? -82.609 -58.081 -51.489 1.00 98.66 560 ASP A CA 1
ATOM 4374 C C . ASP A 1 559 ? -81.787 -57.929 -50.197 1.00 99.28 560 ASP A C 1
ATOM 4375 O O . ASP A 1 559 ? -81.218 -56.859 -49.940 1.00 97.88 560 ASP A O 1
ATOM 4380 N N . GLU A 1 560 ? -81.745 -59.007 -49.407 1.00 101.89 561 GLU A N 1
ATOM 4381 C CA . GLU A 1 560 ? -80.963 -59.132 -48.173 1.00 103.27 561 GLU A CA 1
ATOM 4382 C C . GLU A 1 560 ? -79.538 -58.612 -48.409 1.00 101.63 561 GLU A C 1
ATOM 4383 O O . GLU A 1 560 ? -79.055 -57.741 -47.687 1.00 100.82 561 GLU A O 1
ATOM 4389 N N . VAL A 1 561 ? -78.899 -59.130 -49.454 1.00 101.62 562 VAL A N 1
ATOM 4390 C CA . VAL A 1 561 ? -77.549 -58.742 -49.865 1.00 100.81 562 VAL A CA 1
ATOM 4391 C C . VAL A 1 561 ? -77.373 -57.242 -50.130 1.00 99.17 562 VAL A C 1
ATOM 4392 O O . VAL A 1 561 ? -76.344 -56.670 -49.791 1.00 98.46 562 VAL A O 1
ATOM 4396 N N . LYS A 1 562 ? -78.357 -56.597 -50.744 1.00 99.19 563 LYS A N 1
ATOM 4397 C CA . LYS A 1 562 ? -78.180 -55.183 -51.062 1.00 98.47 563 LYS A CA 1
ATOM 4398 C C . LYS A 1 562 ? -78.520 -54.218 -49.907 1.00 98.18 563 LYS A C 1
ATOM 4399 O O . LYS A 1 562 ? -77.952 -53.132 -49.825 1.00 96.77 563 LYS A O 1
ATOM 4405 N N . LYS A 1 563 ? -79.405 -54.635 -49.003 1.00 100.04 564 LYS A N 1
ATOM 4406 C CA . LYS A 1 563 ? -79.662 -53.875 -47.773 1.00 100.90 564 LYS A CA 1
ATOM 4407 C C . LYS A 1 563 ? -78.477 -53.969 -46.814 1.00 101.14 564 LYS A C 1
ATOM 4408 O O . LYS A 1 563 ? -78.186 -53.020 -46.087 1.00 101.18 564 LYS A O 1
ATOM 4414 N N . GLU A 1 564 ? -77.803 -55.118 -46.812 1.00 101.65 565 GLU A N 1
ATOM 4415 C CA . GLU A 1 564 ? -76.599 -55.323 -46.006 1.00 101.58 565 GLU A CA 1
ATOM 4416 C C . GLU A 1 564 ? -75.416 -54.454 -46.476 1.00 99.61 565 GLU A C 1
ATOM 4417 O O . GLU A 1 564 ? -74.503 -54.160 -45.698 1.00 99.97 565 GLU A O 1
ATOM 4423 N N . ARG A 1 565 ? -75.433 -54.052 -47.743 1.00 97.46 566 ARG A N 1
ATOM 4424 C CA . ARG A 1 565 ? -74.393 -53.190 -48.296 1.00 95.52 566 ARG A CA 1
ATOM 4425 C C . ARG A 1 565 ? -74.387 -51.787 -47.705 1.00 94.67 566 ARG A C 1
ATOM 4426 O O . ARG A 1 565 ? -73.366 -51.099 -47.725 1.00 94.11 566 ARG A O 1
ATOM 4434 N N . GLU A 1 566 ? -75.530 -51.383 -47.168 1.00 94.55 567 GLU A N 1
ATOM 4435 C CA . GLU A 1 566 ? -75.706 -50.054 -46.609 1.00 94.29 567 GLU A CA 1
ATOM 4436 C C . GLU A 1 566 ? -75.007 -49.907 -45.256 1.00 94.39 567 GLU A C 1
ATOM 4437 O O . GLU A 1 566 ? -74.329 -48.916 -45.016 1.00 93.62 567 GLU A O 1
ATOM 4443 N N . GLY A 1 567 ? -75.194 -50.899 -44.381 1.00 95.27 568 GLY A N 1
ATOM 4444 C CA . GLY A 1 567 ? -74.481 -50.993 -43.102 1.00 95.48 568 GLY A CA 1
ATOM 4445 C C . GLY A 1 567 ? -72.985 -51.193 -43.280 1.00 94.56 568 GLY A C 1
ATOM 4446 O O . GLY A 1 567 ? -72.191 -50.575 -42.576 1.00 95.28 568 GLY A O 1
ATOM 4447 N N . LEU A 1 568 ? -72.596 -52.048 -44.222 1.00 93.34 569 LEU A N 1
ATOM 4448 C CA . LEU A 1 568 ? -71.193 -52.208 -44.585 1.00 92.51 569 LEU A CA 1
ATOM 4449 C C . LEU A 1 568 ? -70.549 -50.881 -44.971 1.00 91.03 569 LEU A C 1
ATOM 4450 O O . LEU A 1 568 ? -69.472 -50.540 -44.488 1.00 91.17 569 LEU A O 1
ATOM 4455 N N . GLU A 1 569 ? -71.224 -50.124 -45.826 1.00 89.90 570 GLU A N 1
ATOM 4456 C CA . GLU A 1 569 ? -70.729 -48.823 -46.253 1.00 88.91 570 GLU A CA 1
ATOM 4457 C C . GLU A 1 569 ? -70.611 -47.854 -45.090 1.00 88.72 570 GLU A C 1
ATOM 4458 O O . GLU A 1 569 ? -69.635 -47.124 -45.001 1.00 88.73 570 GLU A O 1
ATOM 4464 N N . ASN A 1 570 ? -71.602 -47.845 -44.206 1.00 89.10 571 ASN A N 1
ATOM 4465 C CA . ASN A 1 570 ? -71.627 -46.904 -43.101 1.00 89.74 571 ASN A CA 1
ATOM 4466 C C . ASN A 1 570 ? -70.566 -47.200 -42.048 1.00 91.09 571 ASN A C 1
ATOM 4467 O O . ASN A 1 570 ? -69.971 -46.276 -41.483 1.00 91.37 571 ASN A O 1
ATOM 4472 N N . ASP A 1 571 ? -70.333 -48.489 -41.790 1.00 91.73 572 ASP A N 1
ATOM 4473 C CA . ASP A 1 571 ? -69.312 -48.915 -40.846 1.00 92.76 572 ASP A CA 1
ATOM 4474 C C . ASP A 1 571 ? -67.926 -48.734 -41.432 1.00 91.77 572 ASP A C 1
ATOM 4475 O O . ASP A 1 571 ? -66.982 -48.403 -40.716 1.00 92.74 572 ASP A O 1
ATOM 4480 N N . LEU A 1 572 ? -67.808 -48.927 -42.740 1.00 90.09 573 LEU A N 1
ATOM 4481 C CA . LEU A 1 572 ? -66.555 -48.678 -43.435 1.00 89.30 573 LEU A CA 1
ATOM 4482 C C . LEU A 1 572 ? -66.135 -47.235 -43.233 1.00 89.00 573 LEU A C 1
ATOM 4483 O O . LEU A 1 572 ? -64.940 -46.937 -43.146 1.00 89.53 573 LEU A O 1
ATOM 4488 N N . LYS A 1 573 ? -67.134 -46.359 -43.129 1.00 88.52 574 LYS A N 1
ATOM 4489 C CA . LYS A 1 573 ? -66.944 -44.914 -43.090 1.00 88.54 574 LYS A CA 1
ATOM 4490 C C . LYS A 1 573 ? -66.853 -44.341 -41.686 1.00 89.44 574 LYS A C 1
ATOM 4491 O O . LYS A 1 573 ? -66.157 -43.358 -41.472 1.00 89.77 574 LYS A O 1
ATOM 4497 N N . SER A 1 574 ? -67.559 -44.943 -40.736 1.00 90.04 575 SER A N 1
ATOM 4498 C CA . SER A 1 574 ? -67.648 -44.395 -39.384 1.00 91.66 575 SER A CA 1
ATOM 4499 C C . SER A 1 574 ? -66.446 -44.713 -38.459 1.00 92.89 575 SER A C 1
ATOM 4500 O O . SER A 1 574 ? -66.237 -44.045 -37.439 1.00 93.73 575 SER A O 1
ATOM 4503 N N . VAL A 1 575 ? -65.679 -45.742 -38.804 1.00 92.43 576 VAL A N 1
ATOM 4504 C CA . VAL A 1 575 ? -64.557 -46.141 -37.988 1.00 93.69 576 VAL A CA 1
ATOM 4505 C C . VAL A 1 575 ? -63.275 -45.445 -38.443 1.00 93.55 576 VAL A C 1
ATOM 4506 O O . VAL A 1 575 ? -63.107 -45.116 -39.623 1.00 92.38 576 VAL A O 1
ATOM 4510 N N . ASN A 1 576 ? -62.392 -45.181 -37.490 1.00 94.83 577 ASN A N 1
ATOM 4511 C CA . ASN A 1 576 ? -61.007 -44.853 -37.820 1.00 95.00 577 ASN A CA 1
ATOM 4512 C C . ASN A 1 576 ? -60.038 -45.050 -36.661 1.00 96.19 577 ASN A C 1
ATOM 4513 O O . ASN A 1 576 ? -60.408 -45.021 -35.476 1.00 96.89 577 ASN A O 1
ATOM 4518 N N . PHE A 1 577 ? -58.794 -45.280 -37.046 1.00 95.89 578 PHE A N 1
ATOM 4519 C CA . PHE A 1 577 ? -57.738 -45.465 -36.107 1.00 97.16 578 PHE A CA 1
ATOM 4520 C C . PHE A 1 577 ? -56.770 -44.311 -36.227 1.00 97.41 578 PHE A C 1
ATOM 4521 O O . PHE A 1 577 ? -56.297 -44.008 -37.318 1.00 96.40 578 PHE A O 1
ATOM 4529 N N . ASP A 1 578 ? -56.503 -43.659 -35.098 1.00 99.20 579 ASP A N 1
ATOM 4530 C CA . ASP A 1 578 ? -55.427 -42.678 -34.990 1.00 100.24 579 ASP A CA 1
ATOM 4531 C C . ASP A 1 578 ? -54.129 -43.456 -34.908 1.00 100.81 579 ASP A C 1
ATOM 4532 O O . ASP A 1 578 ? -53.976 -44.335 -34.075 1.00 102.17 579 ASP A O 1
ATOM 4537 N N . MET A 1 579 ? -53.192 -43.115 -35.775 1.00 100.37 580 MET A N 1
ATOM 4538 C CA . MET A 1 579 ? -52.047 -43.959 -36.037 1.00 100.68 580 MET A CA 1
ATOM 4539 C C . MET A 1 579 ? -50.741 -43.368 -35.487 1.00 102.34 580 MET A C 1
ATOM 4540 O O . MET A 1 579 ? -49.706 -44.038 -35.465 1.00 102.98 580 MET A O 1
ATOM 4545 N N . THR A 1 580 ? -50.814 -42.120 -35.024 1.00 102.98 581 THR A N 1
ATOM 4546 C CA . THR A 1 580 ? -49.664 -41.369 -34.523 1.00 104.66 581 THR A CA 1
ATOM 4547 C C . THR A 1 580 ? -48.916 -42.141 -33.434 1.00 106.52 581 THR A C 1
ATOM 4548 O O . THR A 1 580 ? -47.704 -42.376 -33.531 1.00 107.30 581 THR A O 1
ATOM 4552 N N . SER A 1 581 ? -49.660 -42.529 -32.403 1.00 107.17 582 SER A N 1
ATOM 4553 C CA . SER A 1 581 ? -49.117 -43.211 -31.239 1.00 108.93 582 SER A CA 1
ATOM 4554 C C . SER A 1 581 ? -48.344 -44.473 -31.623 1.00 109.22 582 SER A C 1
ATOM 4555 O O . SER A 1 581 ? -47.309 -44.770 -31.040 1.00 111.21 582 SER A O 1
ATOM 4558 N N . LYS A 1 582 ? -48.841 -45.198 -32.619 1.00 108.00 583 LYS A N 1
ATOM 4559 C CA . LYS A 1 582 ? -48.172 -46.396 -33.123 1.00 108.49 583 LYS A CA 1
ATOM 4560 C C . LYS A 1 582 ? -46.828 -46.033 -33.727 1.00 109.15 583 LYS A C 1
ATOM 4561 O O . LYS A 1 582 ? -45.831 -46.719 -33.492 1.00 111.14 583 LYS A O 1
ATOM 4567 N N . PHE A 1 583 ? -46.812 -44.950 -34.503 1.00 108.04 584 PHE A N 1
ATOM 4568 C CA . PHE A 1 583 ? -45.602 -44.478 -35.155 1.00 108.46 584 PHE A CA 1
ATOM 4569 C C . PHE A 1 583 ? -44.615 -43.922 -34.137 1.00 110.65 584 PHE A C 1
ATOM 4570 O O . PHE A 1 583 ? -43.411 -44.115 -34.267 1.00 112.23 584 PHE A O 1
ATOM 4578 N N . LEU A 1 584 ? -45.128 -43.231 -33.125 1.00 111.29 585 LEU A N 1
ATOM 4579 C CA . LEU A 1 584 ? -44.302 -42.764 -32.025 1.00 113.52 585 LEU A CA 1
ATOM 4580 C C . LEU A 1 584 ? -43.507 -43.926 -31.439 1.00 115.54 585 LEU A C 1
ATOM 4581 O O . LEU A 1 584 ? -42.283 -43.849 -31.311 1.00 117.06 585 LEU A O 1
ATOM 4586 N N . THR A 1 585 ? -44.213 -45.009 -31.117 1.00 115.82 586 THR A N 1
ATOM 4587 C CA . THR A 1 585 ? -43.602 -46.225 -30.598 1.00 117.74 586 THR A CA 1
ATOM 4588 C C . THR A 1 585 ? -42.572 -46.793 -31.578 1.00 118.59 586 THR A C 1
ATOM 4589 O O . THR A 1 585 ? -41.418 -47.006 -31.206 1.00 120.65 586 THR A O 1
ATOM 4593 N N . ALA A 1 586 ? -42.971 -47.009 -32.830 1.00 117.49 587 ALA A N 1
ATOM 4594 C CA . ALA A 1 586 ? -42.072 -47.603 -33.827 1.00 118.59 587 ALA A CA 1
ATOM 4595 C C . ALA A 1 586 ? -40.773 -46.809 -34.028 1.00 120.28 587 ALA A C 1
ATOM 4596 O O . ALA A 1 586 ? -39.750 -47.370 -34.434 1.00 121.56 587 ALA A O 1
ATOM 4598 N N . LEU A 1 587 ? -40.823 -45.511 -33.735 1.00 120.61 588 LEU A N 1
ATOM 4599 C CA . LEU A 1 587 ? -39.671 -44.634 -33.906 1.00 122.42 588 LEU A CA 1
ATOM 4600 C C . LEU A 1 587 ? -38.810 -44.544 -32.647 1.00 125.14 588 LEU A C 1
ATOM 4601 O O . LEU A 1 587 ? -37.583 -44.456 -32.735 1.00 126.92 588 LEU A O 1
ATOM 4606 N N . ALA A 1 588 ? -39.453 -44.555 -31.482 1.00 125.95 589 ALA A N 1
ATOM 4607 C CA . ALA A 1 588 ? -38.743 -44.423 -30.210 1.00 128.71 589 ALA A CA 1
ATOM 4608 C C . ALA A 1 588 ? -38.021 -45.710 -29.821 1.00 130.94 589 ALA A C 1
ATOM 4609 O O . ALA A 1 588 ? -36.971 -45.668 -29.168 1.00 133.25 589 ALA A O 1
ATOM 4611 N N . GLN A 1 589 ? -38.578 -46.850 -30.225 1.00 130.73 590 GLN A N 1
ATOM 4612 C CA . GLN A 1 589 ? -37.969 -48.139 -29.914 1.00 133.17 590 GLN A CA 1
ATOM 4613 C C . GLN A 1 589 ? -37.110 -48.705 -31.054 1.00 134.02 590 GLN A C 1
ATOM 4614 O O . GLN A 1 589 ? -36.140 -49.430 -30.803 1.00 136.43 590 GLN A O 1
ATOM 4620 N N . ASP A 1 590 ? -37.457 -48.367 -32.291 1.00 132.65 591 ASP A N 1
ATOM 4621 C CA . ASP A 1 590 ? -36.651 -48.757 -33.445 1.00 133.86 591 ASP A CA 1
ATOM 4622 C C . ASP A 1 590 ? -36.005 -47.548 -34.108 1.00 134.13 591 ASP A C 1
ATOM 4623 O O . ASP A 1 590 ? -36.243 -46.411 -33.701 1.00 133.44 591 ASP A O 1
ATOM 4628 N N . GLY A 1 591 ? -35.176 -47.808 -35.116 1.00 135.71 592 GLY A N 1
ATOM 4629 C CA . GLY A 1 591 ? -34.419 -46.764 -35.805 1.00 136.83 592 GLY A CA 1
ATOM 4630 C C . GLY A 1 591 ? -35.313 -45.754 -36.496 1.00 135.10 592 GLY A C 1
ATOM 4631 O O . GLY A 1 591 ? -35.363 -44.586 -36.098 1.00 134.76 592 GLY A O 1
ATOM 4632 N N . VAL A 1 592 ? -36.018 -46.215 -37.529 1.00 134.26 593 VAL A N 1
ATOM 4633 C CA . VAL A 1 592 ? -36.950 -45.379 -38.293 1.00 132.60 593 VAL A CA 1
ATOM 4634 C C . VAL A 1 592 ? -38.366 -45.956 -38.263 1.00 130.86 593 VAL A C 1
ATOM 4635 O O . VAL A 1 592 ? -38.663 -46.871 -37.486 1.00 131.12 593 VAL A O 1
ATOM 4639 N N . ILE A 1 593 ? -39.230 -45.408 -39.112 1.00 129.57 594 ILE A N 1
ATOM 4640 C CA . ILE A 1 593 ? -40.596 -45.890 -39.249 1.00 127.98 594 ILE A CA 1
ATOM 4641 C C . ILE A 1 593 ? -40.744 -46.657 -40.556 1.00 128.14 594 ILE A C 1
ATOM 4642 O O . ILE A 1 593 ? -40.397 -46.151 -41.627 1.00 128.41 594 ILE A O 1
ATOM 4647 N N . ASN A 1 594 ? -41.243 -47.886 -40.448 1.00 128.46 595 ASN A N 1
ATOM 4648 C CA . ASN A 1 594 ? -41.608 -48.694 -41.608 1.00 128.64 595 ASN A CA 1
ATOM 4649 C C . ASN A 1 594 ? -43.134 -48.712 -41.790 1.00 126.55 595 ASN A C 1
ATOM 4650 O O . ASN A 1 594 ? -43.810 -49.682 -41.431 1.00 126.40 595 ASN A O 1
ATOM 4655 N N . GLU A 1 595 ? -43.666 -47.628 -42.349 1.00 125.33 596 GLU A N 1
ATOM 4656 C CA . GLU A 1 595 ? -45.116 -47.440 -42.442 1.00 123.61 596 GLU A CA 1
ATOM 4657 C C . GLU A 1 595 ? -45.818 -48.479 -43.335 1.00 123.14 596 GLU A C 1
ATOM 4658 O O . GLU A 1 595 ? -46.898 -48.963 -42.992 1.00 122.09 596 GLU A O 1
ATOM 4664 N N . GLU A 1 596 ? -45.192 -48.817 -44.462 1.00 124.20 597 GLU A N 1
ATOM 4665 C CA . GLU A 1 596 ? -45.725 -49.797 -45.406 1.00 124.10 597 GLU A CA 1
ATOM 4666 C C . GLU A 1 596 ? -46.229 -51.043 -44.669 1.00 124.11 597 GLU A C 1
ATOM 4667 O O . GLU A 1 596 ? -47.425 -51.317 -44.661 1.00 122.76 597 GLU A O 1
ATOM 4673 N N . ALA A 1 597 ? -45.320 -51.766 -44.020 1.00 125.82 598 ALA A N 1
ATOM 4674 C CA . ALA A 1 597 ? -45.668 -53.007 -43.324 1.00 126.31 598 ALA A CA 1
ATOM 4675 C C . ALA A 1 597 ? -46.507 -52.777 -42.059 1.00 124.82 598 ALA A C 1
ATOM 4676 O O . ALA A 1 597 ? -47.279 -53.654 -41.652 1.00 124.96 598 ALA A O 1
ATOM 4678 N N . LEU A 1 598 ? -46.359 -51.600 -41.453 1.00 123.37 599 LEU A N 1
ATOM 4679 C CA . LEU A 1 598 ? -47.028 -51.286 -40.192 1.00 122.16 599 LEU A CA 1
ATOM 4680 C C . LEU A 1 598 ? -48.493 -50.869 -40.371 1.00 119.54 599 LEU A C 1
ATOM 4681 O O . LEU A 1 598 ? -49.333 -51.168 -39.518 1.00 119.23 599 LEU A O 1
ATOM 4686 N N . SER A 1 599 ? -48.782 -50.178 -41.474 1.00 117.60 600 SER A N 1
ATOM 4687 C CA . SER A 1 599 ? -50.129 -49.717 -41.809 1.00 115.11 600 SER A CA 1
ATOM 4688 C C . SER A 1 599 ? -51.001 -50.840 -42.369 1.00 114.34 600 SER A C 1
ATOM 4689 O O . SER A 1 599 ? -52.176 -50.967 -42.011 1.00 113.12 600 SER A O 1
ATOM 4692 N N . VAL A 1 600 ? -50.414 -51.638 -43.260 1.00 114.81 601 VAL A N 1
ATOM 4693 C CA . VAL A 1 600 ? -51.082 -52.784 -43.872 1.00 114.38 601 VAL A CA 1
ATOM 4694 C C . VAL A 1 600 ? -51.666 -53.731 -42.824 1.00 114.62 601 VAL A C 1
ATOM 4695 O O . VAL A 1 600 ? -52.800 -54.180 -42.974 1.00 114.20 601 VAL A O 1
ATOM 4699 N N . THR A 1 601 ? -50.906 -54.009 -41.763 1.00 115.39 602 THR A N 1
ATOM 4700 C CA . THR A 1 601 ? -51.368 -54.889 -40.675 1.00 115.63 602 THR A CA 1
ATOM 4701 C C . THR A 1 601 ? -52.420 -54.222 -39.778 1.00 113.77 602 THR A C 1
ATOM 4702 O O . THR A 1 601 ? -53.274 -54.900 -39.190 1.00 114.13 602 THR A O 1
ATOM 4706 N N . GLU A 1 602 ? -52.359 -52.898 -39.681 1.00 111.56 603 GLU A N 1
ATOM 4707 C CA . GLU A 1 602 ? -53.343 -52.150 -38.917 1.00 110.02 603 GLU A CA 1
ATOM 4708 C C . GLU A 1 602 ? -54.648 -51.950 -39.707 1.00 107.88 603 GLU A C 1
ATOM 4709 O O . GLU A 1 602 ? -55.750 -52.073 -39.156 1.00 107.57 603 GLU A O 1
ATOM 4715 N N . LEU A 1 603 ? -54.522 -51.659 -40.999 1.00 106.23 604 LEU A N 1
ATOM 4716 C CA . LEU A 1 603 ? -55.686 -51.574 -41.868 1.00 104.11 604 LEU A CA 1
ATOM 4717 C C . LEU A 1 603 ? -56.414 -52.913 -41.923 1.00 104.56 604 LEU A C 1
ATOM 4718 O O . LEU A 1 603 ? -57.629 -52.952 -42.095 1.00 103.71 604 LEU A O 1
ATOM 4723 N N . ASP A 1 604 ? -55.672 -54.002 -41.750 1.00 106.07 605 ASP A N 1
ATOM 4724 C CA . ASP A 1 604 ? -56.248 -55.344 -41.799 1.00 107.15 605 ASP A CA 1
ATOM 4725 C C . ASP A 1 604 ? -56.989 -55.688 -40.506 1.00 107.66 605 ASP A C 1
ATOM 4726 O O . ASP A 1 604 ? -57.951 -56.454 -40.518 1.00 107.97 605 ASP A O 1
ATOM 4731 N N . ARG A 1 605 ? -56.539 -55.113 -39.397 1.00 107.99 606 ARG A N 1
ATOM 4732 C CA . ARG A 1 605 ? -57.168 -55.345 -38.101 1.00 108.85 606 ARG A CA 1
ATOM 4733 C C . ARG A 1 605 ? -58.440 -54.507 -37.967 1.00 106.97 606 ARG A C 1
ATOM 4734 O O . ARG A 1 605 ? -59.421 -54.948 -37.372 1.00 107.64 606 ARG A O 1
ATOM 4742 N N . VAL A 1 606 ? -58.418 -53.300 -38.524 1.00 104.75 607 VAL A N 1
ATOM 4743 C CA . VAL A 1 606 ? -59.541 -52.382 -38.394 1.00 103.13 607 VAL A CA 1
ATOM 4744 C C . VAL A 1 606 ? -60.574 -52.630 -39.488 1.00 101.76 607 VAL A C 1
ATOM 4745 O O . VAL A 1 606 ? -61.778 -52.642 -39.222 1.00 101.38 607 VAL A O 1
ATOM 4749 N N . TYR A 1 607 ? -60.096 -52.847 -40.712 1.00 100.95 608 TYR A N 1
ATOM 4750 C CA . TYR A 1 607 ? -60.975 -52.934 -41.875 1.00 99.53 608 TYR A CA 1
ATOM 4751 C C . TYR A 1 607 ? -61.121 -54.333 -42.465 1.00 100.33 608 TYR A C 1
ATOM 4752 O O . TYR A 1 607 ? -61.917 -54.548 -43.370 1.00 99.79 608 TYR A O 1
ATOM 4761 N N . GLY A 1 608 ? -60.356 -55.284 -41.952 1.00 102.13 609 GLY A N 1
ATOM 4762 C CA . GLY A 1 608 ? -60.395 -56.647 -42.467 1.00 103.00 609 GLY A CA 1
ATOM 4763 C C . GLY A 1 608 ? -61.741 -57.325 -42.318 1.00 102.83 609 GLY A C 1
ATOM 4764 O O . GLY A 1 608 ? -62.151 -58.079 -43.198 1.00 103.03 609 GLY A O 1
ATOM 4765 N N . GLY A 1 609 ? -62.422 -57.058 -41.203 1.00 102.72 610 GLY A N 1
ATOM 4766 C CA . GLY A 1 609 ? -63.715 -57.678 -40.911 1.00 103.13 610 GLY A CA 1
ATOM 4767 C C . GLY A 1 609 ? -64.753 -57.213 -41.908 1.00 101.49 610 GLY A C 1
ATOM 4768 O O . GLY A 1 609 ? -65.700 -57.935 -42.221 1.00 102.09 610 GLY A O 1
ATOM 4769 N N . LEU A 1 610 ? -64.544 -56.005 -42.425 1.00 99.26 611 LEU A N 1
ATOM 4770 C CA . LEU A 1 610 ? -65.433 -55.405 -43.387 1.00 97.18 611 LEU A CA 1
ATOM 4771 C C . LEU A 1 610 ? -65.043 -55.704 -44.841 1.00 97.10 611 LEU A C 1
ATOM 4772 O O . LEU A 1 610 ? -65.906 -56.110 -45.624 1.00 97.05 611 LEU A O 1
ATOM 4777 N N . THR A 1 611 ? -63.769 -55.538 -45.213 1.00 97.37 612 THR A N 1
ATOM 4778 C CA . THR A 1 611 ? -63.347 -55.840 -46.603 1.00 97.40 612 THR A CA 1
ATOM 4779 C C . THR A 1 611 ? -63.601 -57.298 -46.960 1.00 99.23 612 THR A C 1
ATOM 4780 O O . THR A 1 611 ? -63.800 -57.630 -48.130 1.00 99.28 612 THR A O 1
ATOM 4784 N N . THR A 1 612 ? -63.593 -58.164 -45.945 1.00 101.07 613 THR A N 1
ATOM 4785 C CA . THR A 1 612 ? -63.959 -59.574 -46.130 1.00 103.16 613 THR A CA 1
ATOM 4786 C C . THR A 1 612 ? -65.419 -59.699 -46.561 1.00 102.17 613 THR A C 1
ATOM 4787 O O . THR A 1 612 ? -65.706 -60.290 -47.601 1.00 102.76 613 THR A O 1
ATOM 4791 N N . LYS A 1 613 ? -66.323 -59.119 -45.773 1.00 100.78 614 LYS A N 1
ATOM 4792 C CA . LYS A 1 613 ? -67.757 -59.168 -46.056 1.00 100.17 614 LYS A CA 1
ATOM 4793 C C . LYS A 1 613 ? -68.137 -58.567 -47.419 1.00 98.18 614 LYS A C 1
ATOM 4794 O O . LYS A 1 613 ? -69.017 -59.089 -48.107 1.00 97.91 614 LYS A O 1
ATOM 4800 N N . VAL A 1 614 ? -67.461 -57.481 -47.793 1.00 96.88 615 VAL A N 1
ATOM 4801 C CA . VAL A 1 614 ? -67.668 -56.799 -49.075 1.00 95.44 615 VAL A CA 1
ATOM 4802 C C . VAL A 1 614 ? -67.347 -57.739 -50.237 1.00 97.23 615 VAL A C 1
ATOM 4803 O O . VAL A 1 614 ? -68.098 -57.802 -51.214 1.00 97.10 615 VAL A O 1
ATOM 4807 N N . GLN A 1 615 ? -66.241 -58.476 -50.131 1.00 99.53 616 GLN A N 1
ATOM 4808 C CA . GLN A 1 615 ? -65.873 -59.459 -51.165 1.00 101.94 616 GLN A CA 1
ATOM 4809 C C . GLN A 1 615 ? -66.846 -60.647 -51.188 1.00 103.44 616 GLN A C 1
ATOM 4810 O O . GLN A 1 615 ? -67.163 -61.185 -52.257 1.00 104.07 616 GLN A O 1
ATOM 4816 N N . GLU A 1 616 ? -67.321 -61.041 -50.008 1.00 104.12 617 GLU A N 1
ATOM 4817 C CA . GLU A 1 616 ? -68.329 -62.085 -49.901 1.00 106.04 617 GLU A CA 1
ATOM 4818 C C . GLU A 1 616 ? -69.665 -61.638 -50.501 1.00 104.50 617 GLU A C 1
ATOM 4819 O O . GLU A 1 616 ? -70.418 -62.467 -51.010 1.00 105.92 617 GLU A O 1
ATOM 4825 N N . SER A 1 617 ? -69.931 -60.330 -50.471 1.00 102.30 618 SER A N 1
ATOM 4826 C CA . SER A 1 617 ? -71.129 -59.739 -51.101 1.00 100.81 618 SER A CA 1
ATOM 4827 C C . SER A 1 617 ? -71.128 -59.908 -52.627 1.00 100.82 618 SER A C 1
ATOM 4828 O O . SER A 1 617 ? -72.065 -60.480 -53.174 1.00 101.32 618 SER A O 1
ATOM 4831 N N . LEU A 1 618 ? -70.068 -59.441 -53.295 1.00 100.50 619 LEU A N 1
ATOM 4832 C CA . LEU A 1 618 ? -69.903 -59.617 -54.750 1.00 101.46 619 LEU A CA 1
ATOM 4833 C C . LEU A 1 618 ? -70.076 -61.061 -55.238 1.00 104.24 619 LEU A C 1
ATOM 4834 O O . LEU A 1 618 ? -70.871 -61.313 -56.149 1.00 104.72 619 LEU A O 1
ATOM 4839 N N . LYS A 1 619 ? -69.343 -62.002 -54.642 1.00 106.52 620 LYS A N 1
ATOM 4840 C CA . LYS A 1 619 ? -69.440 -63.418 -55.042 1.00 109.83 620 LYS A CA 1
ATOM 4841 C C . LYS A 1 619 ? -70.860 -63.954 -54.841 1.00 109.99 620 LYS A C 1
ATOM 4842 O O . LYS A 1 619 ? -71.371 -64.707 -55.669 1.00 111.22 620 LYS A O 1
ATOM 4848 N N . LYS A 1 620 ? -71.480 -63.554 -53.734 1.00 108.81 621 LYS A N 1
ATOM 4849 C CA . LYS A 1 620 ? -72.848 -63.931 -53.420 1.00 109.32 621 LYS A CA 1
ATOM 4850 C C . LYS A 1 620 ? -73.816 -63.352 -54.471 1.00 107.67 621 LYS A C 1
ATOM 4851 O O . LYS A 1 620 ? -74.730 -64.040 -54.918 1.00 108.93 621 LYS A O 1
ATOM 4857 N N . GLN A 1 621 ? -73.598 -62.103 -54.885 1.00 104.98 622 GLN A N 1
ATOM 4858 C CA . GLN A 1 621 ? -74.368 -61.523 -55.992 1.00 103.47 622 GLN A CA 1
ATOM 4859 C C . GLN A 1 621 ? -74.187 -62.302 -57.303 1.00 105.44 622 GLN A C 1
ATOM 4860 O O . GLN A 1 621 ? -75.165 -62.588 -57.994 1.00 105.88 622 GLN A O 1
ATOM 4866 N N . GLU A 1 622 ? -72.940 -62.633 -57.637 1.00 106.79 623 GLU A N 1
ATOM 4867 C CA . GLU A 1 622 ? -72.620 -63.352 -58.876 1.00 109.21 623 GLU A CA 1
ATOM 4868 C C . GLU A 1 622 ? -73.317 -64.711 -58.933 1.00 111.45 623 GLU A C 1
ATOM 4869 O O . GLU A 1 622 ? -73.854 -65.103 -59.979 1.00 112.63 623 GLU A O 1
ATOM 4875 N N . GLY A 1 623 ? -73.328 -65.404 -57.796 1.00 112.20 624 GLY A N 1
ATOM 4876 C CA . GLY A 1 623 ? -74.056 -66.657 -57.651 1.00 114.37 624 GLY A CA 1
ATOM 4877 C C . GLY A 1 623 ? -75.540 -66.446 -57.867 1.00 113.43 624 GLY A C 1
ATOM 4878 O O . GLY A 1 623 ? -76.162 -67.135 -58.683 1.00 115.48 624 GLY A O 1
ATOM 4879 N N . LEU A 1 624 ? -76.101 -65.471 -57.156 1.00 110.50 625 LEU A N 1
ATOM 4880 C CA . LEU A 1 624 ? -77.534 -65.189 -57.210 1.00 109.27 625 LEU A CA 1
ATOM 4881 C C . LEU A 1 624 ? -78.046 -64.761 -58.591 1.00 108.60 625 LEU A C 1
ATOM 4882 O O . LEU A 1 624 ? -79.102 -65.213 -59.022 1.00 109.20 625 LEU A O 1
ATOM 4887 N N . LEU A 1 625 ? -77.298 -63.902 -59.281 1.00 107.48 626 LEU A N 1
ATOM 4888 C CA . LEU A 1 625 ? -77.707 -63.420 -60.607 1.00 107.35 626 LEU A CA 1
ATOM 4889 C C . LEU A 1 625 ? -77.650 -64.499 -61.688 1.00 110.67 626 LEU A C 1
ATOM 4890 O O . LEU A 1 625 ? -78.513 -64.542 -62.567 1.00 111.07 626 LEU A O 1
ATOM 4895 N N . LYS A 1 626 ? -76.626 -65.349 -61.622 1.00 113.44 627 LYS A N 1
ATOM 4896 C CA . LYS A 1 626 ? -76.449 -66.451 -62.565 1.00 117.20 627 LYS A CA 1
ATOM 4897 C C . LYS A 1 626 ? -77.706 -67.322 -62.629 1.00 119.43 627 LYS A C 1
ATOM 4898 O O . LYS A 1 626 ? -78.322 -67.468 -63.700 1.00 120.48 627 LYS A O 1
ATOM 4904 N N . ASN A 1 627 ? -78.098 -67.884 -61.485 1.00 120.23 628 ASN A N 1
ATOM 4905 C CA . ASN A 1 627 ? -79.252 -68.776 -61.460 1.00 122.46 628 ASN A CA 1
ATOM 4906 C C . ASN A 1 627 ? -80.613 -68.099 -61.290 1.00 120.26 628 ASN A C 1
ATOM 4907 O O . ASN A 1 627 ? -81.638 -68.766 -61.367 1.00 121.97 628 ASN A O 1
ATOM 4912 N N . ILE A 1 628 ? -80.624 -66.783 -61.074 1.00 116.91 629 ILE A N 1
ATOM 4913 C CA . ILE A 1 628 ? -81.861 -66.005 -61.207 1.00 114.90 629 ILE A CA 1
ATOM 4914 C C . ILE A 1 628 ? -82.254 -65.936 -62.684 1.00 115.52 629 ILE A C 1
ATOM 4915 O O . ILE A 1 628 ? -83.430 -65.999 -63.019 1.00 115.76 629 ILE A O 1
ATOM 4920 N N . GLN A 1 629 ? -81.251 -65.842 -63.553 1.00 116.17 630 GLN A N 1
ATOM 4921 C CA . GLN A 1 629 ? -81.462 -65.720 -64.991 1.00 117.29 630 GLN A CA 1
ATOM 4922 C C . GLN A 1 629 ? -81.801 -67.037 -65.682 1.00 121.03 630 GLN A C 1
ATOM 4923 O O . GLN A 1 629 ? -82.508 -67.033 -66.688 1.00 121.64 630 GLN A O 1
ATOM 4929 N N . VAL A 1 630 ? -81.291 -68.152 -65.151 1.00 123.85 631 VAL A N 1
ATOM 4930 C CA . VAL A 1 630 ? -81.638 -69.490 -65.657 1.00 127.82 631 VAL A CA 1
ATOM 4931 C C . VAL A 1 630 ? -82.997 -69.911 -65.091 1.00 128.38 631 VAL A C 1
ATOM 4932 O O . VAL A 1 630 ? -83.715 -70.699 -65.704 1.00 131.01 631 VAL A O 1
ATOM 4936 N N . SER A 1 631 ? -83.342 -69.362 -63.928 1.00 126.25 632 SER A N 1
ATOM 4937 C CA . SER A 1 631 ? -84.614 -69.644 -63.283 1.00 126.64 632 SER A CA 1
ATOM 4938 C C . SER A 1 631 ? -85.739 -68.838 -63.931 1.00 125.13 632 SER A C 1
ATOM 4939 O O . SER A 1 631 ? -86.843 -69.353 -64.101 1.00 126.78 632 SER A O 1
ATOM 4942 N N . HIS A 1 632 ? -85.453 -67.583 -64.288 1.00 122.26 633 HIS A N 1
ATOM 4943 C CA . HIS A 1 632 ? -86.413 -66.731 -64.993 1.00 120.89 633 HIS A CA 1
ATOM 4944 C C . HIS A 1 632 ? -86.691 -67.232 -66.413 1.00 123.36 633 HIS A C 1
ATOM 4945 O O . HIS A 1 632 ? -87.839 -67.258 -66.855 1.00 123.69 633 HIS A O 1
ATOM 4952 N N . GLN A 1 633 ? -85.626 -67.603 -67.120 1.00 125.26 634 GLN A N 1
ATOM 4953 C CA . GLN A 1 633 ? -85.710 -68.144 -68.476 1.00 128.40 634 GLN A CA 1
ATOM 4954 C C . GLN A 1 633 ? -86.725 -69.298 -68.557 1.00 131.64 634 GLN A C 1
ATOM 4955 O O . GLN A 1 633 ? -87.449 -69.425 -69.550 1.00 132.80 634 GLN A O 1
ATOM 4961 N N . GLU A 1 634 ? -86.779 -70.112 -67.501 1.00 133.11 635 GLU A N 1
ATOM 4962 C CA . GLU A 1 634 ? -87.792 -71.157 -67.356 1.00 136.22 635 GLU A CA 1
ATOM 4963 C C . GLU A 1 634 ? -89.163 -70.569 -67.012 1.00 134.59 635 GLU A C 1
ATOM 4964 O O . GLU A 1 634 ? -90.179 -70.986 -67.567 1.00 136.34 635 GLU A O 1
ATOM 4970 N N . PHE A 1 635 ? -89.187 -69.597 -66.105 1.00 131.73 636 PHE A N 1
ATOM 4971 C CA . PHE A 1 635 ? -90.438 -68.966 -65.671 1.00 130.60 636 PHE A CA 1
ATOM 4972 C C . PHE A 1 635 ? -91.240 -68.332 -66.818 1.00 130.42 636 PHE A C 1
ATOM 4973 O O . PHE A 1 635 ? -92.470 -68.395 -66.826 1.00 131.03 636 PHE A O 1
ATOM 4981 N N . SER A 1 636 ? -90.540 -67.727 -67.774 1.00 130.11 637 SER A N 1
ATOM 4982 C CA . SER A 1 636 ? -91.184 -67.038 -68.895 1.00 130.35 637 SER A CA 1
ATOM 4983 C C . SER A 1 636 ? -91.800 -68.002 -69.910 1.00 134.14 637 SER A C 1
ATOM 4984 O O . SER A 1 636 ? -92.755 -67.655 -70.603 1.00 134.26 637 SER A O 1
ATOM 4987 N N . LYS A 1 637 ? -91.251 -69.211 -69.986 1.00 137.78 638 LYS A N 1
ATOM 4988 C CA . LYS A 1 637 ? -91.773 -70.256 -70.866 1.00 142.00 638 LYS A CA 1
ATOM 4989 C C . LYS A 1 637 ? -93.181 -70.706 -70.490 1.00 143.40 638 LYS A C 1
ATOM 4990 O O . LYS A 1 637 ? -93.963 -71.083 -71.361 1.00 145.55 638 LYS A O 1
ATOM 4996 N N . MET A 1 638 ? -93.501 -70.650 -69.198 1.00 142.64 639 MET A N 1
ATOM 4997 C CA . MET A 1 638 ? -94.792 -71.121 -68.694 1.00 144.44 639 MET A CA 1
ATOM 4998 C C . MET A 1 638 ? -95.938 -70.144 -68.960 1.00 142.43 639 MET A C 1
ATOM 4999 O O . MET A 1 638 ? -97.083 -70.568 -69.117 1.00 144.33 639 MET A O 1
ATOM 5004 N N . LYS A 1 639 ? -95.639 -68.846 -69.003 1.00 138.99 640 LYS A N 1
ATOM 5005 C CA . LYS A 1 639 ? -96.694 -67.826 -69.108 1.00 136.90 640 LYS A CA 1
ATOM 5006 C C . LYS A 1 639 ? -96.579 -66.931 -70.363 1.00 135.47 640 LYS A C 1
ATOM 5007 O O . LYS A 1 639 ? -95.705 -66.065 -70.463 1.00 133.23 640 LYS A O 1
ATOM 5013 N N . GLN A 1 640 ? -97.506 -67.145 -71.296 1.00 136.72 641 GLN A N 1
ATOM 5014 C CA . GLN A 1 640 ? -97.358 -66.751 -72.707 1.00 136.65 641 GLN A CA 1
ATOM 5015 C C . GLN A 1 640 ? -97.313 -65.261 -73.085 1.00 133.39 641 GLN A C 1
ATOM 5016 O O . GLN A 1 640 ? -97.467 -64.371 -72.238 1.00 130.87 641 GLN A O 1
ATOM 5022 N N . SER A 1 641 ? -97.101 -65.021 -74.382 1.00 133.40 642 SER A N 1
ATOM 5023 C CA . SER A 1 641 ? -96.927 -63.679 -74.930 1.00 130.48 642 SER A CA 1
ATOM 5024 C C . SER A 1 641 ? -98.059 -63.236 -75.853 1.00 130.53 642 SER A C 1
ATOM 5025 O O . SER A 1 641 ? -98.216 -63.741 -76.966 1.00 132.89 642 SER A O 1
ATOM 5028 N N . ASN A 1 642 ? -98.852 -62.297 -75.349 1.00 127.77 643 ASN A N 1
ATOM 5029 C CA . ASN A 1 642 ? -99.802 -61.531 -76.142 1.00 126.93 643 ASN A CA 1
ATOM 5030 C C . ASN A 1 642 ? -99.520 -60.044 -75.909 1.00 123.62 643 ASN A C 1
ATOM 5031 O O . ASN A 1 642 ? -98.795 -59.683 -74.980 1.00 121.32 643 ASN A O 1
ATOM 5036 N N . ASN A 1 643 ? -100.106 -59.191 -76.739 1.00 123.07 644 ASN A N 1
ATOM 5037 C CA . ASN A 1 643 ? -99.794 -57.760 -76.742 1.00 120.49 644 ASN A CA 1
ATOM 5038 C C . ASN A 1 643 ? -100.342 -56.969 -75.547 1.00 117.63 644 ASN A C 1
ATOM 5039 O O . ASN A 1 643 ? -99.800 -55.923 -75.196 1.00 115.57 644 ASN A O 1
ATOM 5044 N N . GLU A 1 644 ? -101.404 -57.484 -74.924 1.00 117.29 645 GLU A N 1
ATOM 5045 C CA . GLU A 1 644 ? -102.027 -56.857 -73.753 1.00 114.65 645 GLU A CA 1
ATOM 5046 C C . GLU A 1 644 ? -101.120 -56.941 -72.522 1.00 112.15 645 GLU A C 1
ATOM 5047 O O . GLU A 1 644 ? -101.091 -56.024 -71.691 1.00 110.39 645 GLU A O 1
ATOM 5053 N N . ALA A 1 645 ? -100.379 -58.045 -72.425 1.00 111.54 646 ALA A N 1
ATOM 5054 C CA . ALA A 1 645 ? -99.438 -58.274 -71.329 1.00 108.99 646 ALA A CA 1
ATOM 5055 C C . ALA A 1 645 ? -98.007 -57.873 -71.696 1.00 106.91 646 ALA A C 1
ATOM 5056 O O . ALA A 1 645 ? -97.174 -57.705 -70.814 1.00 105.16 646 ALA A O 1
ATOM 5058 N N . ASN A 1 646 ? -97.732 -57.740 -72.996 1.00 106.46 647 ASN A N 1
ATOM 5059 C CA . ASN A 1 646 ? -96.483 -57.148 -73.476 1.00 106.48 647 ASN A CA 1
ATOM 5060 C C . ASN A 1 646 ? -96.432 -55.668 -73.141 1.00 103.37 647 ASN A C 1
ATOM 5061 O O . ASN A 1 646 ? -95.410 -55.176 -72.663 1.00 102.13 647 ASN A O 1
ATOM 5066 N N . LEU A 1 647 ? -97.543 -54.974 -73.384 1.00 102.29 648 LEU A N 1
ATOM 5067 C CA . LEU A 1 647 ? -97.676 -53.557 -73.056 1.00 100.35 648 LEU A CA 1
ATOM 5068 C C . LEU A 1 647 ? -97.566 -53.314 -71.550 1.00 96.48 648 LEU A C 1
ATOM 5069 O O . LEU A 1 647 ? -96.757 -52.483 -71.107 1.00 95.56 648 LEU A O 1
ATOM 5074 N N . ARG A 1 648 ? -98.365 -54.042 -70.774 1.00 94.21 649 ARG A N 1
ATOM 5075 C CA . ARG A 1 648 ? -98.280 -53.996 -69.326 1.00 91.41 649 ARG A CA 1
ATOM 5076 C C . ARG A 1 648 ? -96.865 -54.345 -68.869 1.00 90.63 649 ARG A C 1
ATOM 5077 O O . ARG A 1 648 ? -96.355 -53.793 -67.886 1.00 89.28 649 ARG A O 1
ATOM 5085 N N . GLU A 1 649 ? -96.243 -55.262 -69.604 1.00 91.89 650 GLU A N 1
ATOM 5086 C CA . GLU A 1 649 ? -94.906 -55.735 -69.303 1.00 92.41 650 GLU A CA 1
ATOM 5087 C C . GLU A 1 649 ? -93.887 -54.609 -69.475 1.00 91.40 650 GLU A C 1
ATOM 5088 O O . GLU A 1 649 ? -93.080 -54.359 -68.572 1.00 90.60 650 GLU A O 1
ATOM 5094 N N . GLU A 1 650 ? -93.926 -53.904 -70.603 1.00 91.56 651 GLU A N 1
ATOM 5095 C CA . GLU A 1 650 ? -93.020 -52.770 -70.751 1.00 90.78 651 GLU A CA 1
ATOM 5096 C C . GLU A 1 650 ? -93.281 -51.683 -69.710 1.00 86.84 651 GLU A C 1
ATOM 5097 O O . GLU A 1 650 ? -92.349 -51.156 -69.128 1.00 85.70 651 GLU A O 1
ATOM 5103 N N . VAL A 1 651 ? -94.543 -51.374 -69.450 1.00 85.32 652 VAL A N 1
ATOM 5104 C CA . VAL A 1 651 ? -94.862 -50.284 -68.535 1.00 83.02 652 VAL A CA 1
ATOM 5105 C C . VAL A 1 651 ? -94.267 -50.574 -67.163 1.00 81.50 652 VAL A C 1
ATOM 5106 O O . VAL A 1 651 ? -93.622 -49.712 -66.553 1.00 81.15 652 VAL A O 1
ATOM 5110 N N . LEU A 1 652 ? -94.444 -51.811 -66.714 1.00 81.17 653 LEU A N 1
ATOM 5111 C CA . LEU A 1 652 ? -93.854 -52.293 -65.481 1.00 80.10 653 LEU A CA 1
ATOM 5112 C C . LEU A 1 652 ? -92.306 -52.238 -65.460 1.00 79.86 653 LEU A C 1
ATOM 5113 O O . LEU A 1 652 ? -91.740 -51.636 -64.556 1.00 78.74 653 LEU A O 1
ATOM 5118 N N . LYS A 1 653 ? -91.626 -52.836 -66.443 1.00 81.06 654 LYS A N 1
ATOM 5119 C CA . LYS A 1 653 ? -90.158 -52.679 -66.563 1.00 82.26 654 LYS A CA 1
ATOM 5120 C C . LYS A 1 653 ? -89.749 -51.211 -66.539 1.00 80.37 654 LYS A C 1
ATOM 5121 O O . LYS A 1 653 ? -88.786 -50.841 -65.856 1.00 80.95 654 LYS A O 1
ATOM 5127 N N . ASN A 1 654 ? -90.483 -50.375 -67.262 1.00 79.13 655 ASN A N 1
ATOM 5128 C CA . ASN A 1 654 ? -90.163 -48.958 -67.305 1.00 78.46 655 ASN A CA 1
ATOM 5129 C C . ASN A 1 654 ? -90.460 -48.232 -65.994 1.00 76.90 655 ASN A C 1
ATOM 5130 O O . ASN A 1 654 ? -89.755 -47.292 -65.628 1.00 76.27 655 ASN A O 1
ATOM 5135 N N . LEU A 1 655 ? -91.475 -48.671 -65.263 1.00 76.89 656 LEU A N 1
ATOM 5136 C CA . LEU A 1 655 ? -91.694 -48.087 -63.930 1.00 76.90 656 LEU A CA 1
ATOM 5137 C C . LEU A 1 655 ? -90.614 -48.468 -62.915 1.00 77.42 656 LEU A C 1
ATOM 5138 O O . LEU A 1 655 ? -90.263 -47.658 -62.046 1.00 77.75 656 LEU A O 1
ATOM 5143 N N . ALA A 1 656 ? -90.066 -49.677 -63.036 1.00 78.21 657 ALA A N 1
ATOM 5144 C CA . ALA A 1 656 ? -89.008 -50.111 -62.118 1.00 79.60 657 ALA A CA 1
ATOM 5145 C C . ALA A 1 656 ? -87.739 -49.343 -62.449 1.00 79.33 657 ALA A C 1
ATOM 5146 O O . ALA A 1 656 ? -87.001 -48.930 -61.546 1.00 80.53 657 ALA A O 1
ATOM 5148 N N . THR A 1 657 ? -87.497 -49.136 -63.743 1.00 78.86 658 THR A N 1
ATOM 5149 C CA . THR A 1 657 ? -86.339 -48.369 -64.203 1.00 78.47 658 THR A CA 1
ATOM 5150 C C . THR A 1 657 ? -86.472 -46.920 -63.748 1.00 76.77 658 THR A C 1
ATOM 5151 O O . THR A 1 657 ? -85.501 -46.312 -63.342 1.00 77.29 658 THR A O 1
ATOM 5155 N N . ALA A 1 658 ? -87.690 -46.402 -63.734 1.00 75.99 659 ALA A N 1
ATOM 5156 C CA . ALA A 1 658 ? -87.947 -45.051 -63.242 1.00 75.36 659 ALA A CA 1
ATOM 5157 C C . ALA A 1 658 ? -87.556 -44.877 -61.789 1.00 75.81 659 ALA A C 1
ATOM 5158 O O . ALA A 1 658 ? -87.125 -43.792 -61.402 1.00 76.27 659 ALA A O 1
ATOM 5160 N N . TYR A 1 659 ? -87.734 -45.919 -60.978 1.00 76.82 660 TYR A N 1
ATOM 5161 C CA . TYR A 1 659 ? -87.397 -45.828 -59.572 1.00 78.15 660 TYR A CA 1
ATOM 5162 C C . TYR A 1 659 ? -85.896 -45.740 -59.416 1.00 78.86 660 TYR A C 1
ATOM 5163 O O . TYR A 1 659 ? -85.402 -44.874 -58.712 1.00 78.79 660 TYR A O 1
ATOM 5172 N N . ASP A 1 660 ? -85.179 -46.647 -60.073 1.00 80.26 661 ASP A N 1
ATOM 5173 C CA . ASP A 1 660 ? -83.720 -46.612 -60.079 1.00 82.14 661 ASP A CA 1
ATOM 5174 C C . ASP A 1 660 ? -83.195 -45.269 -60.503 1.00 80.17 661 ASP A C 1
ATOM 5175 O O . ASP A 1 660 ? -82.190 -44.829 -59.981 1.00 81.67 661 ASP A O 1
ATOM 5180 N N . ASN A 1 661 ? -83.872 -44.619 -61.439 1.00 78.41 662 ASN A N 1
ATOM 5181 C CA . ASN A 1 661 ? -83.413 -43.322 -61.934 1.00 78.00 662 ASN A CA 1
ATOM 5182 C C . ASN A 1 661 ? -83.668 -42.184 -60.970 1.00 77.38 662 ASN A C 1
ATOM 5183 O O . ASN A 1 661 ? -82.796 -41.357 -60.779 1.00 77.37 662 ASN A O 1
ATOM 5188 N N . PHE A 1 662 ? -84.844 -42.150 -60.347 1.00 77.61 663 PHE A N 1
ATOM 5189 C CA . PHE A 1 662 ? -85.099 -41.163 -59.312 1.00 78.07 663 PHE A CA 1
ATOM 5190 C C . PHE A 1 662 ? -84.015 -41.258 -58.247 1.00 79.41 663 PHE A C 1
ATOM 5191 O O . PHE A 1 662 ? -83.502 -40.249 -57.794 1.00 79.85 663 PHE A O 1
ATOM 5199 N N . VAL A 1 663 ? -83.656 -42.483 -57.875 1.00 81.17 664 VAL A N 1
ATOM 5200 C CA . VAL A 1 663 ? -82.700 -42.733 -56.802 1.00 83.66 664 VAL A CA 1
ATOM 5201 C C . VAL A 1 663 ? -81.260 -42.330 -57.203 1.00 83.70 664 VAL A C 1
ATOM 5202 O O . VAL A 1 663 ? -80.553 -41.721 -56.403 1.00 84.61 664 VAL A O 1
ATOM 5206 N N . GLU A 1 664 ? -80.868 -42.655 -58.439 1.00 82.93 665 GLU A N 1
ATOM 5207 C CA . GLU A 1 664 ? -79.557 -42.343 -59.008 1.00 84.62 665 GLU A CA 1
ATOM 5208 C C . GLU A 1 664 ? -79.388 -40.824 -59.193 1.00 82.31 665 GLU A C 1
ATOM 5209 O O . GLU A 1 664 ? -78.307 -40.273 -58.957 1.00 82.93 665 GLU A O 1
ATOM 5215 N N . LEU A 1 665 ? -80.469 -40.164 -59.601 1.00 80.43 666 LEU A N 1
ATOM 5216 C CA . LEU A 1 665 ? -80.507 -38.730 -59.885 1.00 79.33 666 LEU A CA 1
ATOM 5217 C C . LEU A 1 665 ? -80.488 -37.868 -58.614 1.00 79.77 666 LEU A C 1
ATOM 5218 O O . LEU A 1 665 ? -79.766 -36.886 -58.531 1.00 79.49 666 LEU A O 1
ATOM 5223 N N . VAL A 1 666 ? -81.275 -38.244 -57.620 1.00 81.04 667 VAL A N 1
ATOM 5224 C CA . VAL A 1 666 ? -81.272 -37.534 -56.358 1.00 82.81 667 VAL A CA 1
ATOM 5225 C C . VAL A 1 666 ? -79.859 -37.523 -55.807 1.00 83.67 667 VAL A C 1
ATOM 5226 O O . VAL A 1 666 ? -79.390 -36.488 -55.345 1.00 84.29 667 VAL A O 1
ATOM 5230 N N . ALA A 1 667 ? -79.178 -38.666 -55.893 1.00 84.40 668 ALA A N 1
ATOM 5231 C CA . ALA A 1 667 ? -77.806 -38.802 -55.387 1.00 86.20 668 ALA A CA 1
ATOM 5232 C C . ALA A 1 667 ? -76.768 -38.021 -56.211 1.00 84.53 668 ALA A C 1
ATOM 5233 O O . ALA A 1 667 ? -75.896 -37.374 -55.645 1.00 85.47 668 ALA A O 1
ATOM 5235 N N . ASN A 1 668 ? -76.869 -38.080 -57.533 1.00 82.98 669 ASN A N 1
ATOM 5236 C CA . ASN A 1 668 ? -76.020 -37.279 -58.409 1.00 82.78 669 ASN A CA 1
ATOM 5237 C C . ASN A 1 668 ? -76.244 -35.786 -58.199 1.00 81.89 669 ASN A C 1
ATOM 5238 O O . ASN A 1 668 ? -75.305 -34.997 -58.233 1.00 82.24 669 ASN A O 1
ATOM 5243 N N . LEU A 1 669 ? -77.499 -35.400 -57.996 1.00 81.61 670 LEU A N 1
ATOM 5244 C CA . LEU A 1 669 ? -77.845 -34.003 -57.796 1.00 81.73 670 LEU A CA 1
ATOM 5245 C C . LEU A 1 669 ? -77.428 -33.493 -56.434 1.00 83.67 670 LEU A C 1
ATOM 5246 O O . LEU A 1 669 ? -77.270 -32.290 -56.245 1.00 84.42 670 LEU A O 1
ATOM 5251 N N . LYS A 1 670 ? -77.277 -34.393 -55.473 1.00 85.58 671 LYS A N 1
ATOM 5252 C CA . LYS A 1 670 ? -76.784 -33.982 -54.169 1.00 88.23 671 LYS A CA 1
ATOM 5253 C C . LYS A 1 670 ? -75.252 -33.913 -54.150 1.00 88.43 671 LYS A C 1
ATOM 5254 O O . LYS A 1 670 ? -74.676 -32.963 -53.620 1.00 89.56 671 LYS A O 1
ATOM 5260 N N . GLU A 1 671 ? -74.603 -34.893 -54.770 1.00 88.19 672 GLU A N 1
ATOM 5261 C CA . GLU A 1 671 ? -73.172 -34.841 -55.006 1.00 88.53 672 GLU A CA 1
ATOM 5262 C C . GLU A 1 671 ? -72.818 -33.514 -55.696 1.00 85.81 672 GLU A C 1
ATOM 5263 O O . GLU A 1 671 ? -71.950 -32.783 -55.229 1.00 86.65 672 GLU A O 1
ATOM 5269 N N . GLY A 1 672 ? -73.514 -33.195 -56.781 1.00 83.09 673 GLY A N 1
ATOM 5270 C CA . GLY A 1 672 ? -73.342 -31.915 -57.454 1.00 81.48 673 GLY A CA 1
ATOM 5271 C C . GLY A 1 672 ? -73.472 -30.708 -56.536 1.00 81.67 673 GLY A C 1
ATOM 5272 O O . GLY A 1 672 ? -72.632 -29.796 -56.568 1.00 81.58 673 GLY A O 1
ATOM 5273 N N . THR A 1 673 ? -74.517 -30.706 -55.709 1.00 82.39 674 THR A N 1
ATOM 5274 C CA . THR A 1 673 ? -74.764 -29.588 -54.810 1.00 83.53 674 THR A CA 1
ATOM 5275 C C . THR A 1 673 ? -73.632 -29.420 -53.786 1.00 85.19 674 THR A C 1
ATOM 5276 O O . THR A 1 673 ? -73.034 -28.333 -53.689 1.00 84.99 674 THR A O 1
ATOM 5280 N N . LYS A 1 674 ? -73.320 -30.502 -53.068 1.00 86.54 675 LYS A N 1
ATOM 5281 C CA . LYS A 1 674 ? -72.255 -30.500 -52.065 1.00 89.01 675 LYS A CA 1
ATOM 5282 C C . LYS A 1 674 ? -70.942 -30.008 -52.689 1.00 87.28 675 LYS A C 1
ATOM 5283 O O . LYS A 1 674 ? -70.272 -29.148 -52.124 1.00 88.25 675 LYS A O 1
ATOM 5289 N N . PHE A 1 675 ? -70.610 -30.533 -53.868 1.00 85.07 676 PHE A N 1
ATOM 5290 C CA . PHE A 1 675 ? -69.415 -30.124 -54.596 1.00 84.29 676 PHE A CA 1
ATOM 5291 C C . PHE A 1 675 ? -69.385 -28.624 -54.820 1.00 82.78 676 PHE A C 1
ATOM 5292 O O . PHE A 1 675 ? -68.407 -27.976 -54.487 1.00 83.46 676 PHE A O 1
ATOM 5300 N N . TYR A 1 676 ? -70.459 -28.096 -55.408 1.00 81.31 677 TYR A N 1
ATOM 5301 C CA . TYR A 1 676 ? -70.595 -26.671 -55.709 1.00 80.63 677 TYR A CA 1
ATOM 5302 C C . TYR A 1 676 ? -70.645 -25.810 -54.450 1.00 82.74 677 TYR A C 1
ATOM 5303 O O . TYR A 1 676 ? -70.305 -24.636 -54.496 1.00 83.49 677 TYR A O 1
ATOM 5312 N N . ASN A 1 677 ? -71.068 -26.392 -53.332 1.00 85.05 678 ASN A N 1
ATOM 5313 C CA . ASN A 1 677 ? -71.064 -25.683 -52.053 1.00 88.27 678 ASN A CA 1
ATOM 5314 C C . ASN A 1 677 ? -69.685 -25.639 -51.401 1.00 90.09 678 ASN A C 1
ATOM 5315 O O . ASN A 1 677 ? -69.232 -24.575 -50.956 1.00 91.17 678 ASN A O 1
ATOM 5320 N N . GLU A 1 678 ? -69.019 -26.791 -51.363 1.00 90.88 679 GLU A N 1
ATOM 5321 C CA . GLU A 1 678 ? -67.675 -26.873 -50.821 1.00 93.29 679 GLU A CA 1
ATOM 5322 C C . GLU A 1 678 ? -66.669 -26.128 -51.707 1.00 91.36 679 GLU A C 1
ATOM 5323 O O . GLU A 1 678 ? -65.615 -25.715 -51.229 1.00 93.34 679 GLU A O 1
ATOM 5329 N N . LEU A 1 679 ? -67.010 -25.937 -52.982 1.00 88.19 680 LEU A N 1
ATOM 5330 C CA . LEU A 1 679 ? -66.180 -25.160 -53.894 1.00 86.66 680 LEU A CA 1
ATOM 5331 C C . LEU A 1 679 ? -66.306 -23.657 -53.656 1.00 86.44 680 LEU A C 1
ATOM 5332 O O . LEU A 1 679 ? -65.387 -22.891 -53.954 1.00 86.73 680 LEU A O 1
ATOM 5337 N N . THR A 1 680 ? -67.449 -23.229 -53.141 1.00 86.64 681 THR A N 1
ATOM 5338 C CA . THR A 1 680 ? -67.602 -21.842 -52.730 1.00 87.29 681 THR A CA 1
ATOM 5339 C C . THR A 1 680 ? -66.741 -21.567 -51.496 1.00 89.95 681 THR A C 1
ATOM 5340 O O . THR A 1 680 ? -66.127 -20.520 -51.405 1.00 90.99 681 THR A O 1
ATOM 5344 N N . GLU A 1 681 ? -66.656 -22.523 -50.575 1.00 92.13 682 GLU A N 1
ATOM 5345 C CA . GLU A 1 681 ? -65.710 -22.425 -49.457 1.00 95.49 682 GLU A CA 1
ATOM 5346 C C . GLU A 1 681 ? -64.279 -22.133 -49.927 1.00 94.47 682 GLU A C 1
ATOM 5347 O O . GLU A 1 681 ? -63.666 -21.148 -49.507 1.00 95.63 682 GLU A O 1
ATOM 5353 N N . ILE A 1 682 ? -63.767 -22.988 -50.808 1.00 92.84 683 ILE A N 1
ATOM 5354 C CA . ILE A 1 682 ? -62.389 -22.911 -51.272 1.00 92.88 683 ILE A CA 1
ATOM 5355 C C . ILE A 1 682 ? -62.161 -21.594 -52.001 1.00 90.87 683 ILE A C 1
ATOM 5356 O O . ILE A 1 682 ? -61.096 -20.990 -51.868 1.00 91.86 683 ILE A O 1
ATOM 5361 N N . LEU A 1 683 ? -63.173 -21.149 -52.754 1.00 88.33 684 LEU A N 1
ATOM 5362 C CA . LEU A 1 683 ? -63.071 -19.937 -53.570 1.00 86.73 684 LEU A CA 1
ATOM 5363 C C . LEU A 1 683 ? -63.257 -18.617 -52.801 1.00 87.57 684 LEU A C 1
ATOM 5364 O O . LEU A 1 683 ? -62.757 -17.579 -53.241 1.00 87.12 684 LEU A O 1
ATOM 5369 N N . VAL A 1 684 ? -63.967 -18.648 -51.672 1.00 88.99 685 VAL A N 1
ATOM 5370 C CA . VAL A 1 684 ? -64.053 -17.463 -50.805 1.00 91.25 685 VAL A CA 1
ATOM 5371 C C . VAL A 1 684 ? -62.674 -17.158 -50.210 1.00 92.81 685 VAL A C 1
ATOM 5372 O O . VAL A 1 684 ? -62.248 -15.996 -50.178 1.00 93.54 685 VAL A O 1
ATOM 5376 N N . ARG A 1 685 ? -61.976 -18.213 -49.782 1.00 93.66 686 ARG A N 1
ATOM 5377 C CA . ARG A 1 685 ? -60.604 -18.107 -49.289 1.00 95.55 686 ARG A CA 1
ATOM 5378 C C . ARG A 1 685 ? -59.681 -17.540 -50.358 1.00 93.23 686 ARG A C 1
ATOM 5379 O O . ARG A 1 685 ? -58.844 -16.669 -50.067 1.00 94.70 686 ARG A O 1
ATOM 5387 N N . PHE A 1 686 ? -59.842 -18.035 -51.585 1.00 90.11 687 PHE A N 1
ATOM 5388 C CA . PHE A 1 686 ? -59.040 -17.592 -52.719 1.00 88.42 687 PHE A CA 1
ATOM 5389 C C . PHE A 1 686 ? -59.295 -16.110 -53.011 1.00 87.90 687 PHE A C 1
ATOM 5390 O O . PHE A 1 686 ? -58.380 -15.380 -53.365 1.00 87.80 687 PHE A O 1
ATOM 5398 N N . GLN A 1 687 ? -60.541 -15.676 -52.845 1.00 88.04 688 GLN A N 1
ATOM 5399 C CA . GLN A 1 687 ? -60.890 -14.276 -53.034 1.00 89.39 688 GLN A CA 1
ATOM 5400 C C . GLN A 1 687 ? -60.210 -13.404 -51.984 1.00 91.70 688 GLN A C 1
ATOM 5401 O O . GLN A 1 687 ? -59.841 -12.254 -52.257 1.00 92.87 688 GLN A O 1
ATOM 5407 N N . ASN A 1 688 ? -60.043 -13.958 -50.787 1.00 93.21 689 ASN A N 1
ATOM 5408 C CA . ASN A 1 688 ? -59.366 -13.251 -49.708 1.00 95.91 689 ASN A CA 1
ATOM 5409 C C . ASN A 1 688 ? -57.856 -13.195 -49.884 1.00 95.80 689 ASN A C 1
ATOM 5410 O O . ASN A 1 688 ? -57.239 -12.172 -49.607 1.00 97.23 689 ASN A O 1
ATOM 5415 N N . LYS A 1 689 ? -57.268 -14.291 -50.346 1.00 94.84 690 LYS A N 1
ATOM 5416 C CA . LYS A 1 689 ? -55.848 -14.333 -50.636 1.00 95.66 690 LYS A CA 1
ATOM 5417 C C . LYS A 1 689 ? -55.515 -13.317 -51.737 1.00 94.82 690 LYS A C 1
ATOM 5418 O O . LYS A 1 689 ? -54.444 -12.721 -51.737 1.00 96.17 690 LYS A O 1
ATOM 5424 N N . CYS A 1 690 ? -56.452 -13.099 -52.653 1.00 93.49 691 CYS A N 1
ATOM 5425 C CA . CYS A 1 690 ? -56.276 -12.106 -53.700 1.00 93.90 691 CYS A CA 1
ATOM 5426 C C . CYS A 1 690 ? -56.444 -10.677 -53.177 1.00 95.28 691 CYS A C 1
ATOM 5427 O O . CYS A 1 690 ? -55.625 -9.816 -53.499 1.00 96.34 691 CYS A O 1
ATOM 5430 N N . SER A 1 691 ? -57.488 -10.411 -52.387 1.00 96.09 692 SER A N 1
ATOM 5431 C CA . SER A 1 691 ? -57.686 -9.050 -51.847 1.00 98.99 692 SER A CA 1
ATOM 5432 C C . SER A 1 691 ? -56.604 -8.629 -50.836 1.00 101.03 692 SER A C 1
ATOM 5433 O O . SER A 1 691 ? -56.314 -7.441 -50.685 1.00 102.86 692 SER A O 1
ATOM 5436 N N . ASP A 1 692 ? -56.000 -9.611 -50.173 1.00 101.79 693 ASP A N 1
ATOM 5437 C CA . ASP A 1 692 ? -54.921 -9.369 -49.221 1.00 104.60 693 ASP A CA 1
ATOM 5438 C C . ASP A 1 692 ? -53.618 -8.979 -49.905 1.00 104.76 693 ASP A C 1
ATOM 5439 O O . ASP A 1 692 ? -52.918 -8.083 -49.438 1.00 106.46 693 ASP A O 1
ATOM 5444 N N . ILE A 1 693 ? -53.304 -9.647 -51.013 1.00 103.79 694 ILE A N 1
ATOM 5445 C CA . ILE A 1 693 ? -52.059 -9.402 -51.746 1.00 104.90 694 ILE A CA 1
ATOM 5446 C C . ILE A 1 693 ? -52.139 -8.100 -52.568 1.00 105.10 694 ILE A C 1
ATOM 5447 O O . ILE A 1 693 ? -51.116 -7.490 -52.883 1.00 106.31 694 ILE A O 1
ATOM 5452 N N . VAL A 1 694 ? -53.358 -7.663 -52.873 1.00 104.67 695 VAL A N 1
ATOM 5453 C CA . VAL A 1 694 ? -53.573 -6.388 -53.560 1.00 106.10 695 VAL A CA 1
ATOM 5454 C C . VAL A 1 694 ? -53.610 -5.227 -52.560 1.00 108.21 695 VAL A C 1
ATOM 5455 O O . VAL A 1 694 ? -53.333 -4.095 -52.925 1.00 109.46 695 VAL A O 1
ATOM 5459 N N . PHE A 1 695 ? -53.946 -5.518 -51.305 1.00 109.44 696 PHE A N 1
ATOM 5460 C CA . PHE A 1 695 ? -53.973 -4.504 -50.244 1.00 112.73 696 PHE A CA 1
ATOM 5461 C C . PHE A 1 695 ? -52.575 -4.230 -49.660 1.00 114.15 696 PHE A C 1
ATOM 5462 O O . PHE A 1 695 ? -52.282 -3.107 -49.233 1.00 116.15 696 PHE A O 1
ATOM 5470 N N . ALA A 1 696 ? -51.718 -5.252 -49.647 1.00 113.81 697 ALA A N 1
ATOM 5471 C CA . ALA A 1 696 ? -50.331 -5.108 -49.183 1.00 115.83 697 ALA A CA 1
ATOM 5472 C C . ALA A 1 696 ? -49.442 -4.421 -50.234 1.00 116.19 697 ALA A C 1
ATOM 5473 O O . ALA A 1 696 ? -48.636 -3.541 -49.909 1.00 117.54 697 ALA A O 1
ATOM 5475 N N . ARG A 1 697 ? -49.602 -4.835 -51.491 1.00 115.50 698 ARG A N 1
ATOM 5476 C CA . ARG A 1 697 ? -48.872 -4.259 -52.626 1.00 116.62 698 ARG A CA 1
ATOM 5477 C C . ARG A 1 697 ? -49.283 -2.812 -52.874 1.00 117.95 698 ARG A C 1
ATOM 5478 O O . ARG A 1 697 ? -48.503 -1.877 -52.642 1.00 119.72 698 ARG A O 1
ATOM 5487 N N . GLU B 2 1 ? -65.759 -41.386 -61.988 1.00 127.03 34 GLU B N 1
ATOM 5488 C CA . GLU B 2 1 ? -66.248 -40.265 -61.136 1.00 125.78 34 GLU B CA 1
ATOM 5489 C C . GLU B 2 1 ? -67.122 -39.268 -61.911 1.00 120.61 34 GLU B C 1
ATOM 5490 O O . GLU B 2 1 ? -66.777 -38.846 -63.030 1.00 114.49 34 GLU B O 1
ATOM 5496 N N . LEU B 2 2 ? -68.242 -38.887 -61.299 1.00 123.82 35 LEU B N 1
ATOM 5497 C CA . LEU B 2 2 ? -69.122 -37.870 -61.865 1.00 119.02 35 LEU B CA 1
ATOM 5498 C C . LEU B 2 2 ? -68.539 -36.469 -61.665 1.00 110.79 35 LEU B C 1
ATOM 5499 O O . LEU B 2 2 ? -67.917 -35.919 -62.577 1.00 103.18 35 LEU B O 1
ATOM 5504 N N . TYR B 2 3 ? -68.732 -35.905 -60.474 1.00 113.67 36 TYR B N 1
ATOM 5505 C CA . TYR B 2 3 ? -68.155 -34.608 -60.127 1.00 108.34 36 TYR B CA 1
ATOM 5506 C C . TYR B 2 3 ? -66.727 -34.767 -59.613 1.00 108.59 36 TYR B C 1
ATOM 5507 O O . TYR B 2 3 ? -66.430 -35.755 -58.944 1.00 115.06 36 TYR B O 1
ATOM 5516 N N . PRO B 2 4 ? -65.837 -33.793 -59.915 1.00 102.59 37 PRO B N 1
ATOM 5517 C CA . PRO B 2 4 ? -64.439 -33.942 -59.538 1.00 103.75 37 PRO B CA 1
ATOM 5518 C C . PRO B 2 4 ? -64.246 -33.671 -58.054 1.00 111.53 37 PRO B C 1
ATOM 5519 O O . PRO B 2 4 ? -63.679 -32.646 -57.676 1.00 112.00 37 PRO B O 1
ATOM 5523 N N . LEU B 2 5 ? -64.740 -34.590 -57.229 1.00 119.24 38 LEU B N 1
ATOM 5524 C CA . LEU B 2 5 ? -64.549 -34.547 -55.783 1.00 129.43 38 LEU B CA 1
ATOM 5525 C C . LEU B 2 5 ? -63.084 -34.814 -55.412 1.00 132.06 38 LEU B C 1
ATOM 5526 O O . LEU B 2 5 ? -62.668 -34.549 -54.283 1.00 140.74 38 LEU B O 1
ATOM 5531 N N . ALA B 2 6 ? -62.314 -35.333 -56.372 1.00 125.86 39 ALA B N 1
ATOM 5532 C CA . ALA B 2 6 ? -60.887 -35.599 -56.194 1.00 128.28 39 ALA B CA 1
ATOM 5533 C C . ALA B 2 6 ? -60.081 -34.300 -56.261 1.00 127.75 39 ALA B C 1
ATOM 5534 O O . ALA B 2 6 ? -59.260 -34.018 -55.379 1.00 135.30 39 ALA B O 1
ATOM 5536 N N . SER B 2 7 ? -60.330 -33.518 -57.310 1.00 120.07 40 SER B N 1
ATOM 5537 C CA . SER B 2 7 ? -59.747 -32.187 -57.464 1.00 120.00 40 SER B CA 1
ATOM 5538 C C . SER B 2 7 ? -60.139 -31.239 -56.335 1.00 127.00 40 SER B C 1
ATOM 5539 O O . SER B 2 7 ? -59.313 -30.457 -55.872 1.00 133.11 40 SER B O 1
ATOM 5542 N N . LEU B 2 8 ? -61.396 -31.312 -55.902 1.00 128.06 41 LEU B N 1
ATOM 5543 C CA . LEU B 2 8 ? -61.908 -30.418 -54.868 1.00 135.99 41 LEU B CA 1
ATOM 5544 C C . LEU B 2 8 ? -61.278 -30.668 -53.491 1.00 149.73 41 LEU B C 1
ATOM 5545 O O . LEU B 2 8 ? -60.888 -29.718 -52.805 1.00 157.69 41 LEU B O 1
ATOM 5550 N N . ARG B 2 9 ? -61.175 -31.939 -53.105 1.00 153.70 42 ARG B N 1
ATOM 5551 C CA . ARG B 2 9 ? -60.656 -32.328 -51.785 1.00 167.69 42 ARG B CA 1
ATOM 5552 C C . ARG B 2 9 ? -59.186 -31.968 -51.538 1.00 173.43 42 ARG B C 1
ATOM 5553 O O . ARG B 2 9 ? -58.817 -31.589 -50.420 1.00 186.78 42 ARG B O 1
ATOM 5561 N N . SER B 2 10 ? -58.353 -32.093 -52.571 1.00 165.40 43 SER B N 1
ATOM 5562 C CA . SER B 2 10 ? -56.943 -31.696 -52.481 1.00 171.48 43 SER B CA 1
ATOM 5563 C C . SER B 2 10 ? -56.789 -30.212 -52.832 1.00 171.35 43 SER B C 1
ATOM 5564 O O . SER B 2 10 ? -56.114 -29.854 -53.813 1.00 166.06 43 SER B O 1
ATOM 5567 N N . LEU B 2 11 ? -57.429 -29.359 -52.018 1.00 178.50 44 LEU B N 1
ATOM 5568 C CA . LEU B 2 11 ? -57.514 -27.923 -52.269 1.00 178.38 44 LEU B CA 1
ATOM 5569 C C . LEU B 2 11 ? -58.280 -27.230 -51.127 1.00 188.93 44 LEU B C 1
ATOM 5570 O O . LEU B 2 11 ? -57.719 -27.598 -49.626 1.00 207.78 44 LEU B O 1
#

Sequence (708 aa):
ATFISVQLKKTSEVDLAKPLVKFIQQTYPSGGEEQAQYCRAAEELSKLRRAAVGRPLDKHEGALETLLRYYDQICSIEPKFPFSENQICLTFTWKDAFDKGSLFGGSVKLALASLGYEKSCVLFNCAALASQIAAEQNLDNDEGLKIAAKHYQFASGAFLHIKETVLSALSREPTVDISPDTVGTLSLIMLAQAQEVFFLKATRDKMKDAIIAKLANQAADYFGDAFKQCQYKDTLPKEVFPVLAAKHCIMQANAEYHQSILAKQQ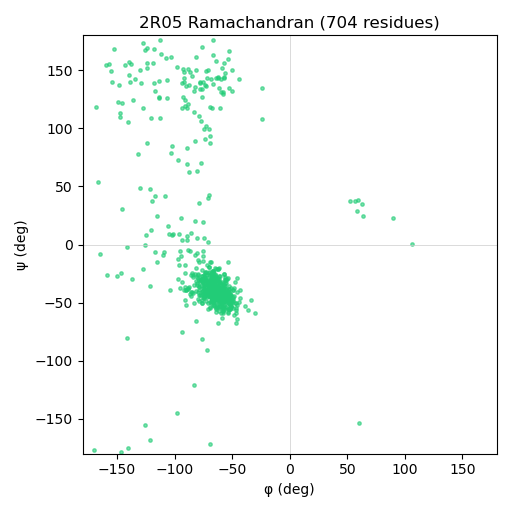YYFGEEIARLQHAAELIKTVASRYDEYVNVKDFSDKINRALAAAKKDNDFIYHDRVPDLKDLDPIGKATLVKSTPVNVPISQKFTDLFEKMVPVSVQQSLAAYNQRKADLVNRSIAQMREATTLANGVLASLNLPAAIEDVSGDTVPQSILTKSRSVIEQGGIQTVDQLIKELPELLQRNREILDESLRLLDEEEATDNDLRAKFKERWQRTPSNELYKPLRAEGTNFRTVLDKAVQADGQVKECYQSHRDTIVLLCKPEPELNAAIPSANPAKTMQGSEVVNVLKSLLSNLDEVKKEREGLENDLKSVNFDMTSKFLTALAQDGVINEEALSVTELDRVYGGLTTKVQESLKKQEGLLKNIQVSHQEFSKMKQSNNEANLREEVLKNLATAYDNFVELVANLKEGTKFYNELTEILVRFQNKCSDIVFARELYPLASLRSL

Nearest PDB structures (foldseek):
  2xs1-assembly1_A  TM=9.991E-01  e=5.270E-85  Homo sapiens
  3c3r-assembly1_A  TM=9.790E-01  e=5.404E-43  unclassified
  2oex-assembly1_A  TM=9.118E-01  e=1.124E-32  Homo sapiens
  2ojq-assembly1_A  TM=9.302E-01  e=4.503E-30  Homo sapiens
  4jjy-assembly2_B  TM=5.896E-01  e=5.928E-27  Homo sapiens

Secondary structure (DSSP, 8-state):
------PPPPB-----HHHHHHHHHHHS-TTSHHHHHHHHHHHHHHHHHHHHHS-S---SHHHHHHHHHHHHHHHHHTTTTT-SS------EEEE-SSS--SSS-S--EEEE--HHHHHHHHHHHHHHHHHHHHHTS-TTSHHHHHHHHHHHHHHHHHHHHHHTTHHHH--SPPPGGGSHHHHHHHHHHHHHHHHHHHHHHHHHTT--HHHHHHHHHHHHHHHHHHHHHHHT---S-TTHHHHHHHHHHHHHHHHHHHHHHHHHHTT-HHHHHHHHHHHHHHHHHHHHHHTTT---HHHHHHHHHHHHHHHHHIIIII-PPPPPGGGSPPP-------PPPP-S--STT---TTTTSPPHHHHHHHHHHHHHHHHHHHHHHHHHHHHHHHHHHHHHTTTTTTGGG-SSBSS--HHHHHHHHHHHHTTTHHHHHHHHHHHHHHHHHHHHHHHHHHHHHHHHHHHHHHHHHH-TTT--S--HHHHHHHHHHHHHHHHHHHHHHHHHHHHHHHHHHHHHHHHHHHTS-HHHHHHHSPPB---S--SS-HHHHHHHHHHHHHHHHHHHHHHHHHHHHH-----HHHHHHHHHHSSS--HHHHHHHHHHHHHHHHHHHHHHHHHHHHHHHHHHHHHHHHHHHHS---HHHHHHHHHHHHHHHHHHHHHHHHHHHHHHHHHHHHHHHHHHHHHHHHHHHHHH-/--S-HHHHH--

CATH classification: 1.25.40.280 (+2 more: 1.20.120.560, 1.20.140.50)